Protein AF-A0A1V5PVI4-F1 (afdb_monomer)

Solvent-accessible surface area (backbone atoms only — not comparable to full-atom values): 32005 Å² total; per-residue (Å²): 142,81,80,75,67,71,69,63,61,61,58,56,59,59,56,57,58,56,56,55,52,53,54,54,51,51,53,51,52,52,53,51,53,52,49,52,53,52,53,53,52,54,62,57,63,74,72,71,78,87,80,82,87,86,88,86,82,90,80,90,83,81,92,80,88,81,87,82,87,85,91,82,90,84,87,85,87,86,84,86,85,87,84,89,85,84,91,77,89,78,80,83,74,86,76,74,85,53,71,48,69,42,56,48,58,47,62,77,86,60,81,88,63,95,61,86,76,81,73,84,50,103,79,69,70,65,70,74,48,58,76,54,43,53,28,54,38,57,33,42,35,36,40,38,41,41,59,36,98,81,78,83,73,84,50,46,38,35,41,36,41,64,43,55,57,66,38,79,73,38,70,74,66,94,54,85,53,59,44,78,40,84,86,78,47,29,37,41,39,39,43,77,60,61,73,53,91,57,68,46,77,46,46,33,37,32,28,30,31,50,78,38,52,61,62,39,58,30,36,44,35,41,36,33,24,47,78,90,39,79,76,45,75,51,72,52,70,34,22,27,41,11,55,53,32,42,88,81,31,49,56,48,70,42,49,69,89,71,64,84,37,47,47,62,37,52,33,40,41,42,37,39,44,29,23,76,25,44,5,41,42,65,47,28,30,39,40,32,53,51,33,80,68,47,46,75,40,84,92,41,55,36,68,82,69,60,47,69,42,96,84,57,51,32,41,35,34,68,73,46,60,39,46,54,71,36,74,50,74,38,35,37,30,32,26,35,34,81,83,43,37,72,59,39,74,41,44,43,38,40,37,38,23,34,61,91,76,62,45,77,72,39,72,48,70,52,44,71,49,50,18,44,58,67,24,79,42,31,32,35,42,36,31,14,38,61,57,65,74,30,61,23,67,61,52,30,46,56,53,48,46,72,73,19,81,58,29,49,74,50,70,42,84,53,38,38,75,77,38,30,43,66,57,50,54,78,43,36,74,75,70,45,57,77,66,60,36,48,30,36,40,40,42,56,42,75,57,42,29,62,54,65,68,70,60,51,54,54,30,44,48,52,39,49,52,56,50,48,71,66,74,22,52,52,37,35,40,47,48,63,56,65,42,32,83,82,66,72,37,47,70,33,66,56,38,67,58,53,38,50,40,40,63,71,47,50,25,61,76,70,76,37,51,64,40,84,49,31,74,64,26,66,75,44,47,81,64,24,32,34,96,79,34,62,47,51,23,72,62,25,18,52,52,49,18,52,59,50,45,65,54,53,56,71,47,31,49,92,52,51,40,78,60,132

Secondary structure (DSSP, 8-state):
--SSSTHHHHHHHHHHHHHHHHHHHHHHHHHHHHHHHHHHHHHHHTT-PPPPP---------------------------------------------EEEEEEEEETTS---S-------TT---PPP-SEEETT-EEEEEEEEEE-TT---SSEEEEEEEESSEEEEEESS--TTEEEETTTTEEEE-GGGGSSSS-EEEEEEEEE-TTPPTT-EEEEEEEEEETTEEEEEEEEEEEEE-----TT-EEEEEESSSS-B-TT-EEEEEEEEE--SSS---SEEEEEEPPTTEEEPTT--BSS-EEE-TTSSEEEEEEE---TT-EEEEEEEEEEPTT--SSPEEE---EEEETTT--EEEE----EEEBPPPEEEEEEEEESHHHHH--HHHHHHHHHHHH-TTEEEEEEEEE-TT--HHHHHHHHHHHTGGG--SEEEEE--TTTTTS-HHHHHHHHHHHHHHHHTTT-EEEEEPP-----SSSSSGGGTTHHHHHHHIIIIIHHHHTPEEE--HHHHHH-HHHHB-TTSSSB-HHHHHHHHHHHHHHHHHHB-TTSPBP-

Radius of gyration: 47.61 Å; Cα contacts (8 Å, |Δi|>4): 1045; chains: 1; bounding box: 116×91×128 Å

Structure (mmCIF, N/CA/C/O backbone):
data_AF-A0A1V5PVI4-F1
#
_entry.id   AF-A0A1V5PVI4-F1
#
loop_
_atom_site.group_PDB
_atom_site.id
_atom_site.type_symbol
_atom_site.label_atom_id
_atom_site.label_alt_id
_atom_site.label_comp_id
_atom_site.label_asym_id
_atom_site.label_entity_id
_atom_site.label_seq_id
_atom_site.pdbx_PDB_ins_code
_atom_site.Cartn_x
_atom_site.Cartn_y
_atom_site.Cartn_z
_atom_site.occupancy
_atom_site.B_iso_or_equiv
_atom_site.auth_seq_id
_atom_site.auth_comp_id
_atom_site.auth_asym_id
_atom_site.auth_atom_id
_atom_site.pdbx_PDB_model_num
ATOM 1 N N . MET A 1 1 ? 56.320 36.040 -8.595 1.00 44.62 1 MET A N 1
ATOM 2 C CA . MET A 1 1 ? 55.365 34.954 -8.918 1.00 44.62 1 MET A CA 1
ATOM 3 C C . MET A 1 1 ? 55.714 33.605 -8.253 1.00 44.62 1 MET A C 1
ATOM 5 O O . MET A 1 1 ? 55.333 32.566 -8.761 1.00 44.62 1 MET A O 1
ATOM 9 N N . THR A 1 2 ? 56.337 33.578 -7.064 1.00 37.97 2 THR A N 1
ATOM 10 C CA . THR A 1 2 ? 56.817 32.323 -6.424 1.00 37.97 2 THR A CA 1
ATOM 11 C C . THR A 1 2 ? 56.390 32.145 -4.957 1.00 37.97 2 THR A C 1
ATOM 13 O O . THR A 1 2 ? 56.931 31.302 -4.254 1.00 37.97 2 THR A O 1
ATOM 16 N N . LYS A 1 3 ? 55.377 32.888 -4.480 1.00 34.66 3 LYS A N 1
ATOM 17 C CA . LYS A 1 3 ? 54.795 32.706 -3.129 1.00 34.66 3 LYS A CA 1
ATOM 18 C C . LYS A 1 3 ? 53.433 31.994 -3.093 1.00 34.66 3 LYS A C 1
ATOM 20 O O . LYS A 1 3 ? 53.007 31.598 -2.016 1.00 34.66 3 LYS A O 1
ATOM 25 N N . ASN A 1 4 ? 52.795 31.749 -4.243 1.00 39.41 4 ASN A N 1
ATOM 26 C CA . ASN A 1 4 ? 51.469 31.107 -4.307 1.00 39.41 4 ASN A CA 1
ATOM 27 C C . ASN A 1 4 ? 51.482 29.605 -4.651 1.00 39.41 4 ASN A C 1
ATOM 29 O O . ASN A 1 4 ? 50.425 28.987 -4.631 1.00 39.41 4 ASN A O 1
ATOM 33 N N . MET A 1 5 ? 52.643 28.986 -4.898 1.00 35.72 5 MET A N 1
ATOM 34 C CA . MET A 1 5 ? 52.720 27.548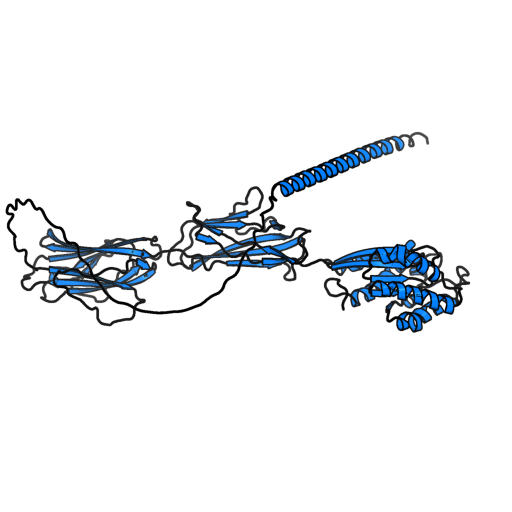 -5.219 1.00 35.72 5 MET A CA 1
ATOM 35 C C . MET A 1 5 ? 52.855 26.630 -3.988 1.00 35.72 5 MET A C 1
ATOM 37 O O . MET A 1 5 ? 52.387 25.496 -4.025 1.00 35.72 5 MET A O 1
ATOM 41 N N . ASN A 1 6 ? 53.378 27.116 -2.855 1.00 36.94 6 ASN A N 1
ATOM 42 C CA . ASN A 1 6 ? 53.597 26.263 -1.673 1.00 36.94 6 ASN A CA 1
ATOM 43 C C . ASN A 1 6 ? 52.347 26.036 -0.803 1.00 36.94 6 ASN A C 1
ATOM 45 O O . ASN A 1 6 ? 52.330 25.110 -0.002 1.00 36.94 6 ASN A O 1
ATOM 49 N N . LYS A 1 7 ? 51.268 26.812 -0.983 1.00 39.25 7 LYS A N 1
ATOM 50 C CA . LYS A 1 7 ? 50.020 26.642 -0.209 1.00 39.25 7 LYS A CA 1
ATOM 51 C C . LYS A 1 7 ? 49.087 25.558 -0.773 1.00 39.25 7 LYS A C 1
ATOM 53 O O . LYS A 1 7 ? 48.202 25.089 -0.067 1.00 39.25 7 LYS A O 1
ATOM 58 N N . SER A 1 8 ? 49.296 25.134 -2.024 1.00 38.00 8 SER A N 1
ATOM 59 C CA . SER A 1 8 ? 48.467 24.114 -2.688 1.00 38.00 8 SER A CA 1
ATOM 60 C C . SER A 1 8 ? 48.917 22.676 -2.399 1.00 38.00 8 SER A C 1
ATOM 62 O O . SER A 1 8 ? 48.121 21.751 -2.544 1.00 38.00 8 SER A O 1
ATOM 64 N N . ILE A 1 9 ? 50.171 22.472 -1.983 1.00 42.00 9 ILE A N 1
ATOM 65 C CA . ILE A 1 9 ? 50.747 21.135 -1.751 1.00 42.00 9 ILE A CA 1
ATOM 66 C C . ILE A 1 9 ? 50.463 20.635 -0.319 1.00 42.00 9 ILE A C 1
ATOM 68 O O . ILE A 1 9 ? 50.319 19.433 -0.106 1.00 42.00 9 ILE A O 1
ATOM 72 N N . ASP A 1 10 ? 50.275 21.533 0.654 1.00 41.94 10 ASP A N 1
ATOM 73 C CA . ASP A 1 10 ? 49.921 21.152 2.034 1.00 41.94 10 ASP A CA 1
ATOM 74 C C . ASP A 1 10 ? 48.440 20.770 2.209 1.00 41.94 10 ASP A C 1
ATOM 76 O O . ASP A 1 10 ? 48.102 19.940 3.058 1.00 41.94 10 ASP A O 1
ATOM 80 N N . ASN A 1 11 ? 47.544 21.299 1.367 1.00 38.59 11 ASN A N 1
ATOM 81 C CA . ASN A 1 11 ? 46.120 20.950 1.412 1.00 38.59 11 ASN A CA 1
ATOM 82 C C . ASN A 1 11 ? 45.807 19.590 0.759 1.00 38.59 11 ASN A C 1
ATOM 84 O O . ASN A 1 11 ? 44.847 18.934 1.164 1.00 38.59 11 ASN A O 1
ATOM 88 N N . SER A 1 12 ? 46.627 19.107 -0.183 1.00 38.81 12 SER A N 1
ATOM 89 C CA . SER A 1 12 ? 46.430 17.782 -0.795 1.00 38.81 12 SER A CA 1
ATOM 90 C C . SER A 1 12 ? 46.886 16.632 0.116 1.00 38.81 12 SER A C 1
ATOM 92 O O . SER A 1 12 ? 46.265 15.568 0.123 1.00 38.81 12 SER A O 1
ATOM 94 N N . LYS A 1 13 ? 47.895 16.853 0.975 1.00 37.62 13 LYS A N 1
ATOM 95 C CA . LYS A 1 13 ? 48.351 15.855 1.961 1.00 37.62 13 LYS A CA 1
ATOM 96 C C . LYS A 1 13 ? 47.379 15.655 3.131 1.00 37.62 13 LYS A C 1
ATOM 98 O O . LYS A 1 13 ? 47.264 14.534 3.620 1.00 37.62 13 LYS A O 1
ATOM 103 N N . LYS A 1 14 ? 46.626 16.686 3.541 1.00 40.84 14 LYS A N 1
ATOM 104 C CA . LYS A 1 14 ? 45.586 16.564 4.588 1.00 40.84 14 LYS A CA 1
ATOM 105 C C . LYS A 1 14 ? 44.313 15.848 4.117 1.00 40.84 14 LYS A C 1
ATOM 107 O O . LYS A 1 14 ? 43.649 15.211 4.928 1.00 40.84 14 LYS A O 1
ATOM 112 N N . HIS A 1 15 ? 43.991 15.886 2.822 1.00 39.59 15 HIS A N 1
ATOM 113 C CA . HIS A 1 15 ? 42.838 15.156 2.277 1.00 39.59 15 HIS A CA 1
ATOM 114 C C . HIS A 1 15 ? 43.104 13.656 2.059 1.00 39.59 15 HIS A C 1
ATOM 116 O O . HIS A 1 15 ? 42.176 12.850 2.145 1.00 39.59 15 HIS A O 1
ATOM 122 N N . ALA A 1 16 ? 44.359 13.259 1.827 1.00 37.88 16 ALA A N 1
ATOM 123 C CA . ALA A 1 16 ? 44.730 11.856 1.629 1.00 37.88 16 ALA A CA 1
ATOM 124 C C . ALA A 1 16 ? 44.708 11.032 2.934 1.00 37.88 16 ALA A C 1
ATOM 126 O O . ALA A 1 16 ? 44.343 9.856 2.919 1.00 37.88 16 ALA A O 1
ATOM 127 N N . THR A 1 17 ? 45.032 11.637 4.081 1.00 40.59 17 THR A N 1
ATOM 128 C CA . THR A 1 17 ? 45.048 10.939 5.379 1.00 40.59 17 THR A CA 1
ATOM 129 C C . THR A 1 17 ? 43.642 10.681 5.936 1.00 40.59 17 THR A C 1
ATOM 131 O O . THR A 1 17 ? 43.415 9.617 6.514 1.00 40.59 17 THR A O 1
ATOM 134 N N . GLY A 1 18 ? 42.677 11.574 5.674 1.00 40.34 18 GLY A N 1
ATOM 135 C CA . GLY A 1 18 ? 41.269 11.414 6.077 1.00 40.34 18 GLY A CA 1
ATOM 136 C C . GLY A 1 18 ? 40.493 10.339 5.300 1.00 40.34 18 GLY A C 1
ATOM 137 O O . GLY A 1 18 ? 39.622 9.680 5.860 1.00 40.34 18 GLY A O 1
ATOM 138 N N . LYS A 1 19 ? 40.843 10.073 4.030 1.00 45.12 19 LYS A N 1
ATOM 139 C CA . LYS A 1 19 ? 40.234 8.963 3.266 1.00 45.12 19 LYS A CA 1
ATOM 140 C C . LYS A 1 19 ? 40.659 7.585 3.790 1.00 45.12 19 LYS A C 1
ATOM 142 O O . LYS A 1 19 ? 39.854 6.659 3.761 1.00 45.12 19 LYS A O 1
ATOM 147 N N . SER A 1 20 ? 41.878 7.442 4.322 1.00 43.34 20 SER A N 1
ATOM 148 C CA . SER A 1 20 ? 42.346 6.146 4.843 1.00 43.34 20 SER A CA 1
ATOM 149 C C . SER A 1 20 ? 41.737 5.775 6.204 1.00 43.34 20 SER A C 1
ATOM 151 O O . SER A 1 20 ? 41.558 4.588 6.477 1.00 43.34 20 SER A O 1
ATOM 153 N N . SER A 1 21 ? 41.367 6.755 7.047 1.00 47.28 21 SER A N 1
ATOM 154 C CA . SER A 1 21 ? 40.698 6.461 8.325 1.00 47.28 21 SER A CA 1
ATOM 155 C C . SER A 1 21 ? 39.253 6.012 8.118 1.00 47.28 21 SER A C 1
ATOM 157 O O . SER A 1 21 ? 38.816 5.076 8.781 1.00 47.28 21 SER A O 1
ATOM 159 N N . ASN A 1 22 ? 38.542 6.595 7.147 1.00 50.41 22 ASN A N 1
ATOM 160 C CA . ASN A 1 22 ? 37.163 6.210 6.837 1.00 50.41 22 ASN A CA 1
ATOM 161 C C . ASN A 1 22 ? 37.071 4.795 6.244 1.00 50.41 22 ASN A C 1
ATOM 163 O O . ASN A 1 22 ? 36.166 4.050 6.602 1.00 50.41 22 ASN A O 1
ATOM 167 N N . ILE A 1 23 ? 38.045 4.377 5.426 1.00 55.75 23 ILE A N 1
ATOM 168 C CA . ILE A 1 23 ? 38.106 3.005 4.888 1.00 55.75 23 ILE A CA 1
ATOM 169 C C . ILE A 1 23 ? 38.397 1.982 5.998 1.00 55.75 23 ILE A C 1
ATOM 171 O O . ILE A 1 23 ? 37.784 0.917 6.033 1.00 55.75 23 ILE A O 1
ATOM 175 N N . LYS A 1 24 ? 39.277 2.310 6.955 1.00 52.03 24 LYS A N 1
ATOM 176 C CA . LYS A 1 24 ? 39.548 1.442 8.116 1.00 52.03 24 LYS A CA 1
ATOM 177 C C . LYS A 1 24 ? 38.339 1.321 9.049 1.00 52.03 24 LYS A C 1
ATOM 179 O O . LYS A 1 24 ? 38.101 0.244 9.587 1.00 52.03 24 LYS A O 1
ATOM 184 N N . MET A 1 25 ? 37.562 2.392 9.206 1.00 54.28 25 MET A N 1
ATOM 185 C CA . MET A 1 25 ? 36.341 2.383 10.016 1.00 54.28 25 MET A CA 1
ATOM 186 C C . MET A 1 25 ? 35.222 1.564 9.351 1.00 54.28 25 MET A C 1
ATOM 188 O O . MET A 1 25 ? 34.542 0.799 10.031 1.00 54.28 25 MET A O 1
ATOM 192 N N . LEU A 1 26 ? 35.095 1.643 8.020 1.00 51.41 26 LEU A N 1
ATOM 193 C CA . LEU A 1 26 ? 34.148 0.829 7.250 1.00 51.41 26 LEU A CA 1
ATOM 194 C C . LEU A 1 26 ? 34.495 -0.669 7.310 1.00 51.41 26 LEU A C 1
ATOM 196 O O . LEU A 1 26 ? 33.616 -1.499 7.518 1.00 51.41 26 LEU A O 1
ATOM 200 N N . ALA A 1 27 ? 35.782 -1.020 7.203 1.00 57.22 27 ALA A N 1
ATOM 201 C CA . ALA A 1 27 ? 36.245 -2.405 7.309 1.00 57.22 27 ALA A CA 1
ATOM 202 C C . ALA A 1 27 ? 36.036 -2.997 8.718 1.00 57.22 27 ALA A C 1
ATOM 204 O O . ALA A 1 27 ? 35.683 -4.171 8.852 1.00 57.22 27 ALA A O 1
ATOM 205 N N . ALA A 1 28 ? 36.200 -2.186 9.769 1.00 55.31 28 ALA A N 1
ATOM 206 C CA . ALA A 1 28 ? 35.914 -2.593 11.144 1.00 55.31 28 ALA A CA 1
ATOM 207 C C . ALA A 1 28 ? 34.407 -2.819 11.371 1.00 55.31 28 ALA A C 1
ATOM 209 O O . ALA A 1 28 ? 34.028 -3.809 11.995 1.00 55.31 28 ALA A O 1
ATOM 210 N N . ALA A 1 29 ? 33.549 -1.960 10.808 1.00 55.16 29 ALA A N 1
ATOM 211 C CA . ALA A 1 29 ? 32.096 -2.125 10.872 1.00 55.16 29 ALA A CA 1
ATOM 212 C C . ALA A 1 29 ? 31.619 -3.382 10.120 1.00 55.16 29 ALA A C 1
ATOM 214 O O . ALA A 1 29 ? 30.803 -4.137 10.649 1.00 55.16 29 ALA A O 1
ATOM 215 N N . LEU A 1 30 ? 32.183 -3.664 8.937 1.00 56.91 30 LEU A N 1
ATOM 216 C CA . LEU A 1 30 ? 31.884 -4.886 8.179 1.00 56.91 30 LEU A CA 1
ATOM 217 C C . LEU A 1 30 ? 32.327 -6.153 8.927 1.00 56.91 30 LEU A C 1
ATOM 219 O O . LEU A 1 30 ? 31.611 -7.151 8.945 1.00 56.91 30 LEU A O 1
ATOM 223 N N . SER A 1 31 ? 33.488 -6.098 9.586 1.00 58.47 31 SER A N 1
ATOM 224 C CA . SER A 1 31 ? 34.007 -7.215 10.386 1.00 58.47 31 SER A CA 1
ATOM 225 C C . SER A 1 31 ? 33.132 -7.492 11.613 1.00 58.47 31 SER A C 1
ATOM 227 O O . SER A 1 31 ? 32.921 -8.649 11.967 1.00 58.47 31 SER A O 1
ATOM 229 N N . LEU A 1 32 ? 32.569 -6.448 12.233 1.00 50.59 32 LEU A N 1
ATOM 230 C CA . LEU A 1 32 ? 31.650 -6.581 13.366 1.00 50.59 32 LEU A CA 1
ATOM 231 C C . LEU A 1 32 ? 30.292 -7.172 12.941 1.00 50.59 32 LEU A C 1
ATOM 233 O O . LEU A 1 32 ? 29.758 -8.033 13.637 1.00 50.59 32 LEU A O 1
ATOM 237 N N . LEU A 1 33 ? 29.770 -6.779 11.774 1.00 52.41 33 LEU A N 1
ATOM 238 C CA . LEU A 1 33 ? 28.543 -7.337 11.183 1.00 52.41 33 LEU A CA 1
ATOM 239 C C . LEU A 1 33 ? 28.687 -8.822 10.808 1.00 52.41 33 LEU A C 1
ATOM 241 O O . LEU A 1 33 ? 27.780 -9.620 11.064 1.00 52.41 33 LEU A O 1
ATOM 245 N N . LEU A 1 34 ? 29.845 -9.216 10.272 1.00 56.28 34 LEU A N 1
ATOM 246 C CA . LEU A 1 34 ? 30.170 -10.621 10.005 1.00 56.28 34 LEU A CA 1
ATOM 247 C C . LEU A 1 34 ? 30.277 -11.442 11.298 1.00 56.28 34 LEU A C 1
ATOM 249 O O . LEU A 1 34 ? 29.793 -12.572 11.340 1.00 56.28 34 LEU A O 1
ATOM 253 N N . LEU A 1 35 ? 30.839 -10.867 12.367 1.00 49.91 35 LEU A N 1
ATOM 254 C CA . LEU A 1 35 ? 30.948 -11.536 13.665 1.00 49.91 35 LEU A CA 1
ATOM 255 C C . LEU A 1 35 ? 29.571 -11.771 14.310 1.00 49.91 35 LEU A C 1
ATOM 257 O O . LEU A 1 35 ? 29.310 -12.859 14.819 1.00 49.91 35 LEU A O 1
ATOM 261 N N . ILE A 1 36 ? 28.673 -10.781 14.245 1.00 54.25 36 ILE A N 1
ATOM 262 C CA . ILE A 1 36 ? 27.298 -10.894 14.763 1.00 54.25 36 ILE A CA 1
ATOM 263 C C . ILE A 1 36 ? 26.527 -11.979 13.999 1.00 54.25 36 ILE A C 1
ATOM 265 O O . ILE A 1 36 ? 25.888 -12.828 14.616 1.00 54.25 36 ILE A O 1
ATOM 269 N N . SER A 1 37 ? 26.669 -12.019 12.671 1.00 49.59 37 SER A N 1
ATOM 270 C CA . SER A 1 37 ? 26.026 -13.032 11.822 1.00 49.59 37 SER A CA 1
ATOM 271 C C . SER A 1 37 ? 26.516 -14.453 12.140 1.00 49.59 37 SER A C 1
ATOM 273 O O . SER A 1 37 ? 25.723 -15.395 12.174 1.00 49.59 37 SER A O 1
ATOM 275 N N . PHE A 1 38 ? 27.807 -14.610 12.451 1.00 50.34 38 PHE A N 1
ATOM 276 C CA . PHE A 1 38 ? 28.389 -15.896 12.844 1.00 50.34 38 PHE A CA 1
ATOM 277 C C . PHE A 1 38 ? 27.885 -16.379 14.213 1.00 50.34 38 PHE A C 1
ATOM 279 O O . PHE A 1 38 ? 27.597 -17.564 14.383 1.00 50.34 38 PHE A O 1
ATOM 286 N N . VAL A 1 39 ? 27.724 -15.468 15.180 1.00 51.88 39 VAL A N 1
ATOM 287 C CA . VAL A 1 39 ? 27.192 -15.790 16.518 1.00 51.88 39 VAL A CA 1
ATOM 288 C C . VAL A 1 39 ? 25.710 -16.177 16.446 1.00 51.88 39 VAL A C 1
ATOM 290 O O . VAL A 1 39 ? 25.299 -17.140 17.097 1.00 51.88 39 VAL A O 1
ATOM 293 N N . SER A 1 40 ? 24.918 -15.506 15.604 1.00 46.06 40 SER A N 1
ATOM 294 C CA . SER A 1 40 ? 23.511 -15.859 15.367 1.00 46.06 40 SER A CA 1
ATOM 295 C C . SER A 1 40 ? 23.351 -17.219 14.678 1.00 46.06 40 SER A C 1
ATOM 297 O O . SER A 1 40 ? 22.472 -17.993 15.057 1.00 46.06 40 SER A O 1
ATOM 299 N N . TYR A 1 41 ? 24.227 -17.552 13.725 1.00 46.50 41 TYR A N 1
ATOM 300 C CA . TYR A 1 41 ? 24.219 -18.856 13.054 1.00 46.50 41 TYR A CA 1
ATOM 301 C C . TYR A 1 41 ? 24.577 -20.003 14.016 1.00 46.50 41 TYR A C 1
ATOM 303 O O . TYR A 1 41 ? 23.925 -21.048 14.019 1.00 46.50 41 TYR A O 1
ATOM 311 N N . PHE A 1 42 ? 25.551 -19.785 14.908 1.00 40.75 42 PHE A N 1
ATOM 312 C CA . PHE A 1 42 ? 25.950 -20.786 15.901 1.00 40.75 42 PHE A CA 1
ATOM 313 C C . PHE A 1 42 ? 24.863 -21.019 16.965 1.00 40.75 42 PHE A C 1
ATOM 315 O O . PHE A 1 42 ? 24.585 -22.165 17.327 1.00 40.75 42 PHE A O 1
ATOM 322 N N . ALA A 1 43 ? 24.181 -19.956 17.407 1.00 40.62 43 ALA A N 1
ATOM 323 C CA . ALA A 1 43 ? 23.051 -20.059 18.333 1.00 40.62 43 ALA A CA 1
ATOM 324 C C . ALA A 1 43 ? 21.867 -20.844 17.735 1.00 40.62 43 ALA A C 1
ATOM 326 O O . ALA A 1 43 ? 21.199 -21.588 18.454 1.00 40.62 43 ALA A O 1
ATOM 327 N N . PHE A 1 44 ? 21.649 -20.743 16.419 1.00 37.91 44 PHE A N 1
ATOM 328 C CA . PHE A 1 44 ? 20.585 -21.468 15.719 1.00 37.91 44 PHE A CA 1
ATOM 329 C C . PHE A 1 44 ? 20.917 -22.958 15.519 1.00 37.91 44 PHE A C 1
ATOM 331 O O . PHE A 1 44 ? 20.046 -23.816 15.658 1.00 37.91 44 PHE A O 1
ATOM 338 N N . SER A 1 45 ? 22.191 -23.297 15.288 1.00 40.03 45 SER A N 1
ATOM 339 C CA . SER A 1 45 ? 22.626 -24.695 15.129 1.00 40.03 45 SER A CA 1
ATOM 340 C C . SER A 1 45 ? 22.579 -25.531 16.418 1.00 40.03 45 SER A C 1
ATOM 342 O O . SER A 1 45 ? 22.469 -26.753 16.351 1.00 40.03 45 SER A O 1
ATOM 344 N N . CYS A 1 46 ? 22.580 -24.898 17.596 1.00 36.38 46 CYS A N 1
ATOM 345 C CA . CYS A 1 46 ? 22.522 -25.597 18.885 1.00 36.38 46 CYS A CA 1
ATOM 346 C C . CYS A 1 46 ? 21.100 -26.006 19.327 1.00 36.38 46 CYS A C 1
ATOM 348 O O . CYS A 1 46 ? 20.965 -26.709 20.328 1.00 36.38 46 CYS A O 1
ATOM 350 N N . PHE A 1 47 ? 20.045 -25.611 18.601 1.00 38.22 47 PHE A N 1
ATOM 351 C CA . PHE A 1 47 ? 18.646 -25.892 18.971 1.00 38.22 47 PHE A CA 1
ATOM 352 C C . PHE A 1 47 ? 17.973 -27.036 18.197 1.00 38.22 47 PHE A C 1
ATOM 354 O O . PHE A 1 47 ? 16.825 -27.378 18.482 1.00 38.22 47 PHE A O 1
ATOM 361 N N . LEU A 1 48 ? 18.675 -27.689 17.269 1.00 34.09 48 LEU A N 1
ATOM 362 C CA . LEU A 1 48 ? 18.134 -28.823 16.519 1.00 34.09 48 LEU A CA 1
ATOM 363 C C . LEU A 1 48 ? 18.716 -30.146 17.038 1.00 34.09 48 LEU A C 1
ATOM 365 O O . LEU A 1 48 ? 19.746 -30.622 16.570 1.00 34.09 48 LEU A O 1
ATOM 369 N N . LYS A 1 49 ? 18.025 -30.768 18.003 1.00 35.03 49 LYS A N 1
ATOM 370 C CA . LYS A 1 49 ? 18.162 -32.211 18.270 1.00 35.03 49 LYS A CA 1
ATOM 371 C C . LYS A 1 49 ? 17.243 -33.000 17.324 1.00 35.03 49 LYS A C 1
ATOM 373 O O . LYS A 1 49 ? 16.089 -32.604 17.151 1.00 35.03 49 LYS A O 1
ATOM 378 N N . PRO A 1 50 ? 17.695 -34.130 16.754 1.00 33.41 50 PRO A N 1
ATOM 379 C CA . PRO A 1 50 ? 16.867 -34.957 15.886 1.00 33.41 50 PRO A CA 1
ATOM 380 C C . PRO A 1 50 ? 15.888 -35.796 16.719 1.00 33.41 50 PRO A C 1
ATOM 382 O O . PRO A 1 50 ? 16.268 -36.408 17.716 1.00 33.41 50 PRO A O 1
ATOM 385 N N . ARG A 1 51 ? 14.616 -35.821 16.305 1.00 29.92 51 ARG A N 1
ATOM 386 C CA . ARG A 1 51 ? 13.578 -36.696 16.865 1.00 29.92 51 ARG A CA 1
ATOM 387 C C . ARG A 1 51 ? 13.512 -37.963 16.011 1.00 29.92 51 ARG A C 1
ATOM 389 O O . ARG A 1 51 ? 13.279 -37.884 14.806 1.00 29.92 51 ARG A O 1
ATOM 396 N N . GLU A 1 52 ? 13.766 -39.104 16.640 1.00 30.84 52 GLU A N 1
ATOM 397 C CA . GLU A 1 52 ? 13.724 -40.431 16.027 1.00 30.84 52 GLU A CA 1
ATOM 398 C C . GLU A 1 52 ? 12.329 -40.767 15.479 1.00 30.84 52 GLU A C 1
ATOM 400 O O . GLU A 1 52 ? 11.301 -40.484 16.098 1.00 30.84 52 GLU A O 1
ATOM 405 N N . LYS A 1 53 ? 12.318 -41.400 14.301 1.00 34.12 53 LYS A N 1
ATOM 406 C CA . LYS A 1 53 ? 11.164 -42.090 13.723 1.00 34.12 53 LYS A CA 1
ATOM 407 C C . LYS A 1 53 ? 11.043 -43.463 14.379 1.00 34.12 53 LYS A C 1
ATOM 409 O O . LYS A 1 53 ? 12.007 -44.216 14.347 1.00 34.12 53 LYS A O 1
ATOM 414 N N . ASN A 1 54 ? 9.844 -43.823 14.831 1.00 29.00 54 ASN A N 1
ATOM 415 C CA . ASN A 1 54 ? 9.440 -45.223 14.916 1.00 29.00 54 ASN A CA 1
ATOM 416 C C . ASN A 1 54 ? 8.100 -45.426 14.204 1.00 29.00 54 ASN A C 1
ATOM 418 O O . ASN A 1 54 ? 7.167 -44.638 14.343 1.00 29.00 54 ASN A O 1
ATOM 422 N N . ILE A 1 55 ? 8.095 -46.470 13.379 1.00 30.83 55 ILE A N 1
ATOM 423 C CA . ILE A 1 55 ? 7.037 -46.953 12.494 1.00 30.83 55 ILE A CA 1
ATOM 424 C C . ILE A 1 55 ? 6.389 -48.179 13.150 1.00 30.83 55 ILE A C 1
ATOM 426 O O . ILE A 1 55 ? 7.104 -48.971 13.757 1.00 30.83 55 ILE A O 1
ATOM 430 N N . HIS A 1 56 ? 5.075 -48.321 12.927 1.00 29.95 56 HIS A N 1
ATOM 431 C CA . HIS A 1 56 ? 4.174 -49.494 13.015 1.00 29.95 56 HIS A CA 1
ATOM 432 C C . HIS A 1 56 ? 2.954 -49.169 13.884 1.00 29.95 56 HIS A C 1
ATOM 434 O O . HIS A 1 56 ? 3.091 -48.537 14.920 1.00 29.95 56 HIS A O 1
ATOM 440 N N . SER A 1 57 ? 1.726 -49.562 13.567 1.00 28.41 57 SER A N 1
ATOM 441 C CA . SER A 1 57 ? 1.107 -50.172 12.387 1.00 28.41 57 SER A CA 1
ATOM 442 C C . SER A 1 57 ? -0.404 -49.967 12.550 1.00 28.41 57 SER A C 1
ATOM 444 O O . SER A 1 57 ? -0.909 -49.899 13.667 1.00 28.41 57 SER A O 1
ATOM 446 N N . SER A 1 58 ? -1.109 -49.845 11.434 1.00 31.06 58 SER A N 1
ATOM 447 C CA . SER A 1 58 ? -2.566 -49.744 11.337 1.00 31.06 58 SER A CA 1
ATOM 448 C C . SER A 1 58 ? -3.278 -51.056 11.674 1.00 31.06 58 SER A C 1
ATOM 450 O O . SER A 1 58 ? -2.836 -52.080 11.174 1.00 31.06 58 SER A O 1
ATOM 452 N N . ASP A 1 59 ? -4.419 -50.974 12.366 1.00 28.66 59 ASP A N 1
ATOM 453 C CA . ASP A 1 59 ? -5.621 -51.821 12.203 1.00 28.66 59 ASP A CA 1
ATOM 454 C C . ASP A 1 59 ? -6.813 -51.042 12.816 1.00 28.66 59 ASP A C 1
ATOM 456 O O . ASP A 1 59 ? -6.730 -50.572 13.946 1.00 28.66 59 ASP A O 1
ATOM 460 N N . LYS A 1 60 ? -7.760 -50.521 12.018 1.00 31.05 60 LYS A N 1
ATOM 461 C CA . LYS A 1 60 ? -9.065 -51.112 11.634 1.00 31.05 60 LYS A CA 1
ATOM 462 C C . LYS A 1 60 ? -9.928 -51.615 12.811 1.00 31.05 60 LYS A C 1
ATOM 464 O O . LYS A 1 60 ? -9.665 -52.694 13.317 1.00 31.05 60 LYS A O 1
ATOM 469 N N . ALA A 1 61 ? -11.019 -50.897 13.125 1.00 27.59 61 ALA A N 1
ATOM 470 C CA . ALA A 1 61 ? -12.423 -51.318 12.907 1.00 27.59 61 ALA A CA 1
ATOM 471 C C . ALA A 1 61 ? -13.437 -50.590 13.832 1.00 27.59 61 ALA A C 1
ATOM 473 O O . ALA A 1 61 ? -13.192 -50.448 15.022 1.00 27.59 61 ALA A O 1
ATOM 474 N N . GLU A 1 62 ? -14.558 -50.172 13.217 1.00 27.56 62 GLU A N 1
ATOM 475 C CA . GLU A 1 62 ? -15.967 -50.194 13.696 1.00 27.56 62 GLU A CA 1
ATOM 476 C C . GLU A 1 62 ? -16.321 -49.505 15.035 1.00 27.56 62 GLU A C 1
ATOM 478 O O . GLU A 1 62 ? -15.888 -49.895 16.108 1.00 27.56 62 GLU A O 1
ATOM 483 N N . VAL A 1 63 ? -17.063 -48.388 15.068 1.00 31.72 63 VAL A N 1
ATOM 484 C CA . VAL A 1 63 ? -18.524 -48.244 14.842 1.00 31.72 63 VAL A CA 1
ATOM 485 C C . VAL A 1 63 ? -19.344 -49.381 15.455 1.00 31.72 63 VAL A C 1
ATOM 487 O O . VAL A 1 63 ? -19.470 -50.427 14.837 1.00 31.72 63 VAL A O 1
ATOM 490 N N . LEU A 1 64 ? -19.996 -49.121 16.595 1.00 27.23 64 LEU A N 1
ATOM 491 C CA . LEU A 1 64 ? -21.438 -49.347 16.772 1.00 27.23 64 LEU A CA 1
ATOM 492 C C . LEU A 1 64 ? -21.950 -48.765 18.099 1.00 27.23 64 LEU A C 1
ATOM 494 O O . LEU A 1 64 ? -21.421 -48.991 19.182 1.00 27.23 64 LEU A O 1
ATOM 498 N N . SER A 1 65 ? -23.025 -48.002 17.943 1.00 31.41 65 SER A N 1
ATOM 499 C CA . SER A 1 65 ? -24.024 -47.597 18.926 1.00 31.41 65 SER A CA 1
ATOM 500 C C . SER A 1 65 ? -24.704 -48.787 19.609 1.00 31.41 65 SER A C 1
ATOM 502 O O . SER A 1 65 ? -24.975 -49.786 18.945 1.00 31.41 65 SER A O 1
ATOM 504 N N . GLY A 1 66 ? -25.143 -48.623 20.859 1.00 26.84 66 GLY A N 1
ATOM 505 C CA . GLY A 1 66 ? -26.097 -49.553 21.465 1.00 26.84 66 GLY A CA 1
ATOM 506 C C . GLY A 1 66 ? -26.460 -49.219 22.908 1.00 26.84 66 GLY A C 1
ATOM 507 O O . GLY A 1 66 ? -25.659 -49.419 23.810 1.00 26.84 66 GLY A O 1
ATOM 508 N N . ASN A 1 67 ? -27.683 -48.722 23.092 1.00 29.95 67 ASN A N 1
ATOM 509 C CA . ASN A 1 67 ? -28.411 -48.626 24.359 1.00 29.95 67 ASN A CA 1
ATOM 510 C C . ASN A 1 67 ? -28.417 -49.951 25.140 1.00 29.95 67 ASN A C 1
ATOM 512 O O . ASN A 1 67 ? -28.562 -51.000 24.520 1.00 29.95 67 ASN A O 1
ATOM 516 N N . ALA A 1 68 ? -28.462 -49.884 26.473 1.00 27.36 68 ALA A N 1
ATOM 517 C CA . ALA A 1 68 ? -29.564 -50.435 27.275 1.00 27.36 68 ALA A CA 1
ATOM 518 C C . ALA A 1 68 ? -29.317 -50.218 28.774 1.00 27.36 68 ALA A C 1
ATOM 520 O O . ALA A 1 68 ? -28.195 -50.297 29.266 1.00 27.36 68 ALA A O 1
ATOM 521 N N . ALA A 1 69 ? -30.414 -49.919 29.457 1.00 30.17 69 ALA A N 1
ATOM 522 C CA . ALA A 1 69 ? -30.548 -49.791 30.892 1.00 30.17 69 ALA A CA 1
ATOM 523 C C . ALA A 1 69 ? -30.737 -51.159 31.580 1.00 30.17 69 ALA A C 1
ATOM 525 O O . ALA A 1 69 ? -30.944 -52.170 30.915 1.00 30.17 69 ALA A O 1
ATOM 526 N N . GLU A 1 70 ? -30.785 -51.077 32.913 1.00 28.98 70 GLU A N 1
ATOM 527 C CA . GLU A 1 70 ? -31.428 -51.971 33.891 1.00 28.98 70 GLU A CA 1
ATOM 528 C C . GLU A 1 70 ? -30.580 -52.968 34.708 1.00 28.98 70 GLU A C 1
ATOM 530 O O . GLU A 1 70 ? -30.127 -54.002 34.235 1.00 28.98 70 GLU A O 1
ATOM 535 N N . ASN A 1 71 ? -30.564 -52.635 36.009 1.00 28.53 71 ASN A N 1
ATOM 536 C CA . ASN A 1 71 ? -30.904 -53.454 37.181 1.00 28.53 71 ASN A CA 1
ATOM 537 C C . ASN A 1 71 ? -29.917 -54.499 37.728 1.00 28.53 71 ASN A C 1
ATOM 539 O O . ASN A 1 71 ? -29.660 -55.523 37.108 1.00 28.53 71 ASN A O 1
ATOM 543 N N . ALA A 1 72 ? -29.508 -54.246 38.983 1.00 28.11 72 ALA A N 1
ATOM 544 C CA . ALA A 1 72 ? -29.516 -55.132 40.170 1.00 28.11 72 ALA A CA 1
ATOM 545 C C . ALA A 1 72 ? -28.401 -54.647 41.128 1.00 28.11 72 ALA A C 1
ATOM 547 O O . ALA A 1 72 ? -27.231 -54.655 40.764 1.00 28.11 72 ALA A O 1
ATOM 548 N N . SER A 1 73 ? -28.699 -53.936 42.221 1.00 28.55 73 SER A N 1
ATOM 549 C CA . SER A 1 73 ? -29.073 -54.455 43.551 1.00 28.55 73 SER A CA 1
ATOM 550 C C . SER A 1 73 ? -28.067 -55.446 44.147 1.00 28.55 73 SER A C 1
ATOM 552 O O . SER A 1 73 ? -28.079 -56.611 43.771 1.00 28.55 73 SER A O 1
ATOM 554 N N . GLU A 1 74 ? -27.299 -55.002 45.146 1.00 29.59 74 GLU A N 1
ATOM 555 C CA . GLU A 1 74 ? -27.054 -55.791 46.359 1.00 29.59 74 GLU A CA 1
ATOM 556 C C . GLU A 1 74 ? -26.637 -54.880 47.526 1.00 29.59 74 GLU A C 1
ATOM 558 O O . GLU A 1 74 ? -25.789 -53.995 47.399 1.00 29.59 74 GLU A O 1
ATOM 563 N N . GLU A 1 75 ? -27.343 -55.074 48.638 1.00 29.05 75 GLU A N 1
ATOM 564 C CA . GLU A 1 75 ? -27.175 -54.466 49.953 1.00 29.05 75 GLU A CA 1
ATOM 565 C C . GLU A 1 75 ? -25.861 -54.884 50.617 1.00 29.05 75 GLU A C 1
ATOM 567 O O . GLU A 1 75 ? -25.407 -56.007 50.435 1.00 29.05 75 GLU A O 1
ATOM 572 N N . LEU A 1 76 ? -25.349 -54.037 51.513 1.00 26.73 76 LEU A N 1
ATOM 573 C CA . LEU A 1 76 ? -24.891 -54.487 52.829 1.00 26.73 76 LEU A CA 1
ATOM 574 C C . LEU A 1 76 ? -25.093 -53.351 53.840 1.00 26.73 76 LEU A C 1
ATOM 576 O O . LEU A 1 76 ? -24.466 -52.294 53.794 1.00 26.73 76 LEU A O 1
ATOM 580 N N . THR A 1 77 ? -26.053 -53.603 54.718 1.00 26.44 77 THR A N 1
ATOM 581 C CA . THR A 1 77 ? -26.396 -52.900 55.950 1.00 26.44 77 THR A CA 1
ATOM 582 C C . THR A 1 77 ? -25.343 -53.119 57.031 1.00 26.44 77 THR A C 1
ATOM 584 O O . THR A 1 77 ? -24.944 -54.259 57.238 1.00 26.44 77 THR A O 1
ATOM 587 N N . GLU A 1 78 ? -25.021 -52.083 57.807 1.00 26.16 78 GLU A N 1
ATOM 588 C CA . GLU A 1 78 ? -24.743 -52.214 59.244 1.00 26.16 78 GLU A CA 1
ATOM 589 C C . GLU A 1 78 ? -24.969 -50.861 59.954 1.00 26.16 78 GLU A C 1
ATOM 591 O O . GLU A 1 78 ? -24.382 -49.834 59.618 1.00 26.16 78 GLU A O 1
ATOM 596 N N . SER A 1 79 ? -25.876 -50.875 60.930 1.00 26.34 79 SER A N 1
ATOM 597 C CA . SER A 1 79 ? -26.066 -49.916 62.030 1.00 26.34 79 SER A CA 1
ATOM 598 C C . SER A 1 79 ? -26.374 -50.764 63.285 1.00 26.34 79 SER A C 1
ATOM 600 O O . SER A 1 79 ? -26.552 -51.978 63.128 1.00 26.34 79 SER A O 1
ATOM 602 N N . PRO A 1 80 ? -26.574 -50.222 64.504 1.00 44.69 80 PRO A N 1
ATOM 603 C CA . PRO A 1 80 ? -26.188 -48.936 65.098 1.00 44.69 80 PRO A CA 1
ATOM 604 C C . PRO A 1 80 ? -25.577 -49.131 66.517 1.00 44.69 80 PRO A C 1
ATOM 606 O O . PRO A 1 80 ? -25.551 -50.236 67.052 1.00 44.69 80 PRO A O 1
ATOM 609 N N . ALA A 1 81 ? -25.147 -48.051 67.179 1.00 27.17 81 ALA A N 1
ATOM 610 C CA . ALA A 1 81 ? -25.141 -47.990 68.647 1.00 27.17 81 ALA A CA 1
ATOM 611 C C . ALA A 1 81 ? -25.301 -46.541 69.136 1.00 27.17 81 ALA A C 1
ATOM 613 O O . ALA A 1 81 ? -24.438 -45.690 68.921 1.00 27.17 81 ALA A O 1
ATOM 614 N N . GLU A 1 82 ? -26.449 -46.308 69.764 1.00 28.05 82 GLU A N 1
ATOM 615 C CA . GLU A 1 82 ? -26.885 -45.131 70.516 1.00 28.05 82 GLU A CA 1
ATOM 616 C C . GLU A 1 82 ? -26.164 -45.020 71.867 1.00 28.05 82 GLU A C 1
ATOM 618 O O . GLU A 1 82 ? -25.815 -46.049 72.440 1.00 28.05 82 GLU A O 1
ATOM 623 N N . VAL A 1 83 ? -26.070 -43.798 72.417 1.00 26.11 83 VAL A N 1
ATOM 624 C CA . VAL A 1 83 ? -26.467 -43.506 73.812 1.00 26.11 83 VAL A CA 1
ATOM 625 C C . VAL A 1 83 ? -27.060 -42.082 73.882 1.00 26.11 83 VAL A C 1
ATOM 627 O O . VAL A 1 83 ? -26.381 -41.094 73.602 1.00 26.11 83 VAL A O 1
ATOM 630 N N . GLU A 1 84 ? -28.353 -42.062 74.219 1.00 26.58 84 GLU A N 1
ATOM 631 C CA . GLU A 1 84 ? -29.232 -41.073 74.883 1.00 26.58 84 GLU A CA 1
ATOM 632 C C . GLU A 1 84 ? -28.568 -40.112 75.902 1.00 26.58 84 GLU A C 1
ATOM 634 O O . GLU A 1 84 ? -27.473 -40.357 76.387 1.00 26.58 84 GLU A O 1
ATOM 639 N N . GLU A 1 85 ? -29.163 -39.060 76.468 1.00 26.67 85 GLU A N 1
ATOM 640 C CA . GLU A 1 85 ? -30.325 -38.181 76.275 1.00 26.67 85 GLU A CA 1
ATOM 64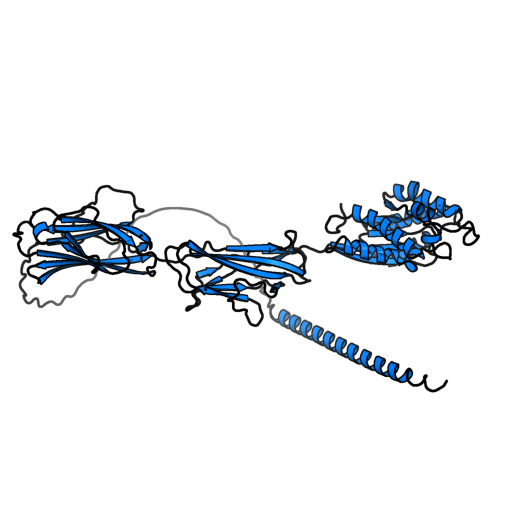1 C C . GLU A 1 85 ? -30.287 -37.262 77.526 1.00 26.67 85 GLU A C 1
ATOM 643 O O . GLU A 1 85 ? -29.939 -37.707 78.620 1.00 26.67 85 GLU A O 1
ATOM 648 N N . SER A 1 86 ? -30.627 -35.976 77.414 1.00 24.30 86 SER A N 1
ATOM 649 C CA . SER A 1 86 ? -31.296 -35.274 78.523 1.00 24.30 86 SER A CA 1
ATOM 650 C C . SER A 1 86 ? -32.108 -34.110 77.963 1.00 24.30 86 SER A C 1
ATOM 652 O O . SER A 1 86 ? -31.639 -32.986 77.787 1.00 24.30 86 SER A O 1
ATOM 654 N N . ALA A 1 87 ? -33.356 -34.424 77.630 1.00 26.11 87 ALA A N 1
ATOM 655 C CA . ALA A 1 87 ? -34.397 -33.449 77.383 1.00 26.11 87 ALA A CA 1
ATOM 656 C C . ALA A 1 87 ? -34.907 -32.930 78.738 1.00 26.11 87 ALA A C 1
ATOM 658 O O . ALA A 1 87 ? -35.512 -33.661 79.519 1.00 26.11 87 ALA A O 1
ATOM 659 N N . GLY A 1 88 ? -34.632 -31.657 79.018 1.00 23.61 88 GLY A N 1
ATOM 660 C CA . GLY A 1 88 ? -35.147 -30.914 80.164 1.00 23.61 88 GLY A CA 1
ATOM 661 C C . GLY A 1 88 ? -35.901 -29.673 79.697 1.00 23.61 88 GLY A C 1
ATOM 662 O O . GLY A 1 88 ? -35.304 -28.622 79.498 1.00 23.61 88 GLY A O 1
ATOM 663 N N . ASP A 1 89 ? -37.200 -29.857 79.477 1.00 25.44 89 ASP A N 1
ATOM 664 C CA . ASP A 1 89 ? -38.304 -28.911 79.679 1.00 25.44 89 ASP A CA 1
ATOM 665 C C . ASP A 1 89 ? -37.998 -27.394 79.598 1.00 25.44 89 ASP A C 1
ATOM 667 O O . ASP A 1 89 ? -37.617 -26.754 80.577 1.00 25.44 89 ASP A O 1
ATOM 671 N N . TYR A 1 90 ? -38.304 -26.790 78.445 1.00 23.33 90 TYR A N 1
ATOM 672 C CA . TYR A 1 90 ? -38.808 -25.415 78.390 1.00 23.33 90 TYR A CA 1
ATOM 673 C C . TYR A 1 90 ? -40.035 -25.372 77.480 1.00 23.33 90 TYR A C 1
ATOM 675 O O . TYR A 1 90 ? -39.941 -25.139 76.278 1.00 23.33 90 TYR A O 1
ATOM 683 N N . ARG A 1 91 ? -41.196 -25.628 78.095 1.00 22.47 91 ARG A N 1
ATOM 684 C CA . ARG A 1 91 ? -42.518 -25.063 77.770 1.00 22.47 91 ARG A CA 1
ATOM 685 C C . ARG A 1 91 ? -42.611 -24.370 76.406 1.00 22.47 91 ARG A C 1
ATOM 687 O O . ARG A 1 91 ? -42.312 -23.184 76.262 1.00 22.47 91 ARG A O 1
ATOM 694 N N . SER A 1 92 ? -43.167 -25.104 75.450 1.00 21.58 92 SER A N 1
ATOM 695 C CA . SER A 1 92 ? -43.828 -24.566 74.268 1.00 21.58 92 SER A CA 1
ATOM 696 C C . SER A 1 92 ? -44.911 -23.566 74.687 1.00 21.58 92 SER A C 1
ATOM 698 O O . SER A 1 92 ? -46.037 -23.942 75.020 1.00 21.58 92 SER A O 1
ATOM 700 N N . TYR A 1 93 ? -44.584 -22.277 74.659 1.00 21.77 93 TYR A N 1
ATOM 701 C CA . TYR A 1 93 ? -45.607 -21.269 74.436 1.00 21.77 93 TYR A CA 1
ATOM 702 C C . TYR A 1 93 ? -46.017 -21.402 72.973 1.00 21.77 93 TYR A C 1
ATOM 704 O O . TYR A 1 93 ? -45.252 -21.059 72.074 1.00 21.77 93 TYR A O 1
ATOM 712 N N . PHE A 1 94 ? -47.214 -21.938 72.740 1.00 26.48 94 PHE A N 1
ATOM 713 C CA . PHE A 1 94 ? -47.937 -21.696 71.500 1.00 26.48 94 PHE A CA 1
ATOM 714 C C . PHE A 1 94 ? -47.915 -20.183 71.246 1.00 26.48 94 PHE A C 1
ATOM 716 O O . PHE A 1 94 ? -48.528 -19.424 71.995 1.00 26.48 94 PHE A O 1
ATOM 723 N N . LEU A 1 95 ? -47.173 -19.745 70.229 1.00 23.97 95 LEU A N 1
ATOM 724 C CA . LEU A 1 95 ? -47.321 -18.414 69.662 1.00 23.97 95 LEU A CA 1
ATOM 725 C C . LEU A 1 95 ? -48.089 -18.572 68.356 1.00 23.97 95 LEU A C 1
ATOM 727 O O . LEU A 1 95 ? -47.652 -19.187 67.387 1.00 23.97 95 LEU A O 1
ATOM 731 N N . THR A 1 96 ? -49.302 -18.070 68.458 1.00 29.75 96 THR A N 1
ATOM 732 C CA . THR A 1 96 ? -50.356 -17.885 67.481 1.00 29.75 96 THR A CA 1
ATOM 733 C C . THR A 1 96 ? -49.849 -17.370 66.125 1.00 29.75 96 THR A C 1
ATOM 735 O O . THR A 1 96 ? -48.954 -16.533 66.020 1.00 29.75 96 THR A O 1
ATOM 738 N N . SER A 1 97 ? -50.452 -17.887 65.054 1.00 40.06 97 SER A N 1
ATOM 739 C CA . SER A 1 97 ? -50.223 -17.527 63.650 1.00 40.06 97 SER A CA 1
ATOM 740 C C . SER A 1 97 ? -50.798 -16.141 63.313 1.00 40.06 97 SER A C 1
ATOM 742 O O . SER A 1 97 ? -51.798 -16.035 62.600 1.00 40.06 97 SER A O 1
ATOM 744 N N . GLU A 1 98 ? -50.238 -15.072 63.877 1.00 47.97 98 GLU A N 1
ATOM 745 C CA . GLU A 1 98 ? -50.932 -13.777 63.884 1.00 47.97 98 GLU A CA 1
ATOM 746 C C . GLU A 1 98 ? -50.657 -12.881 62.662 1.00 47.97 98 GLU A C 1
ATOM 748 O O . GLU A 1 98 ? -51.589 -12.250 62.171 1.00 47.97 98 GLU A O 1
ATOM 753 N N . MET A 1 99 ? -49.456 -12.843 62.079 1.00 42.09 99 MET A N 1
ATOM 754 C CA . MET A 1 99 ? -49.170 -11.996 60.903 1.00 42.09 99 MET A CA 1
ATOM 755 C C . MET A 1 99 ? -48.033 -12.563 60.051 1.00 42.09 99 MET A C 1
ATOM 757 O O . MET A 1 99 ? -47.046 -13.061 60.587 1.00 42.09 99 MET A O 1
ATOM 761 N N . SER A 1 100 ? -48.129 -12.420 58.728 1.00 44.22 100 SER A N 1
ATOM 762 C CA . SER A 1 100 ? -47.036 -12.735 57.795 1.00 44.22 100 SER A CA 1
ATOM 763 C C . SER A 1 100 ? -46.894 -11.639 56.747 1.00 44.22 100 SER A C 1
ATOM 765 O O . SER A 1 100 ? -47.903 -11.136 56.257 1.00 44.22 100 SER A O 1
ATOM 767 N N . ALA A 1 101 ? -45.665 -11.295 56.361 1.00 39.56 101 ALA A N 1
ATOM 768 C CA . ALA A 1 101 ? -45.417 -10.386 55.247 1.00 39.56 101 ALA A CA 1
ATOM 769 C C . ALA A 1 101 ? -44.500 -11.025 54.198 1.00 39.56 101 ALA A C 1
ATOM 771 O O . ALA A 1 101 ? -43.527 -11.694 54.546 1.00 39.56 101 ALA A O 1
ATOM 772 N N . ALA A 1 102 ? -44.815 -10.798 52.925 1.00 42.25 102 ALA A N 1
ATOM 773 C CA . ALA A 1 102 ? -44.089 -11.294 51.763 1.00 42.25 102 ALA A CA 1
ATOM 774 C C . ALA A 1 102 ? -43.722 -10.138 50.826 1.00 42.25 102 ALA A C 1
ATOM 776 O O . ALA A 1 102 ? -44.395 -9.107 50.791 1.00 42.25 102 ALA A O 1
ATOM 777 N N . LEU A 1 103 ? -42.647 -10.322 50.068 1.00 42.94 103 LEU A N 1
ATOM 778 C CA . LEU A 1 103 ? -42.077 -9.313 49.191 1.00 42.94 103 LEU A CA 1
ATOM 779 C C . LEU A 1 103 ? -41.714 -9.954 47.851 1.00 42.94 103 LEU A C 1
ATOM 781 O O . LEU A 1 103 ? -41.104 -11.017 47.835 1.00 42.94 103 LEU A O 1
ATOM 785 N N . ILE A 1 104 ? -42.106 -9.322 46.748 1.00 49.22 104 ILE A N 1
ATOM 786 C CA . ILE A 1 104 ? -42.021 -9.885 45.392 1.00 49.22 104 ILE A CA 1
ATOM 787 C C . ILE A 1 104 ? -41.338 -8.852 44.500 1.00 49.22 104 ILE A C 1
ATOM 789 O O . ILE A 1 104 ? -41.878 -7.762 44.398 1.00 49.22 104 ILE A O 1
ATOM 793 N N . ILE A 1 105 ? -40.196 -9.149 43.868 1.00 41.50 105 ILE A N 1
ATOM 794 C CA . ILE A 1 105 ? -39.489 -8.238 42.940 1.00 41.50 105 ILE A CA 1
ATOM 795 C C . ILE A 1 105 ? -39.384 -8.902 41.562 1.00 41.50 105 ILE A C 1
ATOM 797 O O . ILE A 1 105 ? -38.914 -10.033 41.490 1.00 41.50 105 ILE A O 1
ATOM 801 N N . ASP A 1 106 ? -39.780 -8.194 40.499 1.00 44.75 106 ASP A N 1
ATOM 802 C CA . ASP A 1 106 ? -39.781 -8.700 39.118 1.00 44.75 106 ASP A CA 1
ATOM 803 C C . ASP A 1 106 ? -39.066 -7.746 38.138 1.00 44.75 106 ASP A C 1
ATOM 805 O O . ASP A 1 106 ? -39.115 -6.513 38.285 1.00 44.75 106 ASP A O 1
ATOM 809 N N . ASP A 1 107 ? -38.393 -8.323 37.139 1.00 37.66 107 ASP A N 1
ATOM 810 C CA . ASP A 1 107 ? -37.715 -7.610 36.053 1.00 37.66 107 ASP A CA 1
ATOM 811 C C . ASP A 1 107 ? -38.666 -7.469 34.845 1.00 37.66 107 ASP A C 1
ATOM 813 O O . ASP A 1 107 ? -39.364 -8.402 34.459 1.00 37.66 107 ASP A O 1
ATOM 817 N N . GLU A 1 108 ? -38.735 -6.281 34.232 1.00 41.59 108 GLU A N 1
ATOM 818 C CA . GLU A 1 108 ? -39.703 -5.990 33.155 1.00 41.59 108 GLU A CA 1
ATOM 819 C C . GLU A 1 108 ? -39.459 -6.751 31.820 1.00 41.59 108 GLU A C 1
ATOM 821 O O . GLU A 1 108 ? -40.135 -6.461 30.830 1.00 41.59 108 GLU A O 1
ATOM 826 N N . LYS A 1 109 ? -38.511 -7.699 31.729 1.00 38.19 109 LYS A N 1
ATOM 827 C CA . LYS A 1 109 ? -38.236 -8.495 30.513 1.00 38.19 109 LYS A CA 1
ATOM 828 C C . LYS A 1 109 ? -38.913 -9.873 30.509 1.00 38.19 109 LYS A C 1
ATOM 830 O O . LYS A 1 109 ? -38.887 -10.534 29.468 1.00 38.19 109 LYS A O 1
ATOM 835 N N . GLY A 1 110 ? -39.543 -10.297 31.605 1.00 33.31 110 GLY A N 1
ATOM 836 C CA . GLY A 1 110 ? -40.398 -11.486 31.663 1.00 33.31 110 GLY A CA 1
ATOM 837 C C . GLY A 1 110 ? -41.852 -11.161 31.314 1.00 33.31 110 GLY A C 1
ATOM 838 O O . GLY A 1 110 ? -42.407 -10.178 31.791 1.00 33.31 110 GLY A O 1
ATOM 839 N N . LEU A 1 111 ? -42.467 -11.962 30.440 1.00 26.44 111 LEU A N 1
ATOM 840 C CA . LEU A 1 111 ? -43.863 -11.838 30.011 1.00 26.44 111 LEU A CA 1
ATOM 841 C C . LEU A 1 111 ? -44.820 -11.577 31.184 1.00 26.44 111 LEU A C 1
ATOM 843 O O . LEU A 1 111 ? -44.874 -12.360 32.125 1.00 26.44 111 LEU A O 1
ATOM 847 N N . TYR A 1 112 ? -45.627 -10.522 31.047 1.00 29.47 112 TYR A N 1
ATOM 848 C CA . TYR A 1 112 ? -46.842 -10.289 31.825 1.00 29.47 112 TYR A CA 1
ATOM 849 C C . TYR A 1 112 ? -47.628 -11.599 32.018 1.00 29.47 112 TYR A C 1
ATOM 851 O O . TYR A 1 112 ? -48.303 -12.045 31.089 1.00 29.47 112 TYR A O 1
ATOM 859 N N . ASP A 1 113 ? -47.619 -12.152 33.229 1.00 26.59 113 ASP A N 1
ATOM 860 C CA . ASP A 1 113 ? -48.803 -12.820 33.755 1.00 26.59 113 ASP A CA 1
ATOM 861 C C . ASP A 1 113 ? -49.537 -11.768 34.591 1.00 26.59 113 ASP A C 1
ATOM 863 O O . ASP A 1 113 ? -48.965 -11.150 35.488 1.00 26.59 113 ASP A O 1
ATOM 867 N N . ARG A 1 114 ? -50.791 -11.476 34.241 1.00 29.95 114 ARG A N 1
ATOM 868 C CA . ARG A 1 114 ? -51.615 -10.469 34.937 1.00 29.95 114 ARG A CA 1
ATOM 869 C C . ARG A 1 114 ? -52.030 -10.916 36.341 1.00 29.95 114 ARG A C 1
ATOM 871 O O . ARG A 1 114 ? -52.740 -10.183 37.021 1.00 29.95 114 ARG A O 1
ATOM 878 N N . ASP A 1 115 ? -51.537 -12.064 36.776 1.00 27.72 115 ASP A N 1
ATOM 879 C CA . ASP A 1 115 ? -51.733 -12.606 38.098 1.00 27.72 115 ASP A CA 1
ATOM 880 C C . ASP A 1 115 ? -50.413 -12.519 38.872 1.00 27.72 115 ASP A C 1
ATOM 882 O O . ASP A 1 115 ? -49.534 -13.371 38.745 1.00 27.72 115 ASP A O 1
ATOM 886 N N . LEU A 1 116 ? -50.288 -11.515 39.745 1.00 33.34 116 LEU A N 1
ATOM 887 C CA . LEU A 1 116 ? -49.420 -11.613 40.921 1.00 33.34 116 LEU A CA 1
ATOM 888 C C . LEU A 1 116 ? -49.885 -12.842 41.725 1.00 33.34 116 LEU A C 1
ATOM 890 O O . LEU A 1 116 ? -50.757 -12.753 42.590 1.00 33.34 116 LEU A O 1
ATOM 894 N N . LYS A 1 117 ? -49.362 -14.031 41.400 1.00 28.72 117 LYS A N 1
ATOM 895 C CA . LYS A 1 117 ? -49.697 -15.274 42.101 1.00 28.72 117 LYS A CA 1
ATOM 896 C C . LYS A 1 117 ? -49.071 -15.248 43.487 1.00 28.72 117 LYS A C 1
ATOM 898 O O . LYS A 1 117 ? -47.912 -15.602 43.687 1.00 28.72 117 LYS A O 1
ATOM 903 N N . ILE A 1 118 ? -49.885 -14.871 44.467 1.00 34.44 118 ILE A N 1
ATOM 904 C CA . ILE A 1 118 ? -49.620 -15.103 45.884 1.00 34.44 118 ILE A CA 1
ATOM 905 C C . ILE A 1 118 ? -49.700 -16.619 46.124 1.00 34.44 118 ILE A C 1
ATOM 907 O O . ILE A 1 118 ? -50.775 -17.161 46.375 1.00 34.44 118 ILE A O 1
ATOM 911 N N . ILE A 1 119 ? -48.573 -17.329 46.041 1.00 28.70 119 ILE A N 1
ATOM 912 C CA . ILE A 1 119 ? -48.501 -18.731 46.472 1.00 28.70 119 ILE A CA 1
ATOM 913 C C . ILE A 1 119 ? -48.231 -18.738 47.981 1.00 28.70 119 ILE A C 1
ATOM 915 O O . ILE A 1 119 ? -47.092 -18.606 48.426 1.00 28.70 119 ILE A O 1
ATOM 919 N N . LYS A 1 120 ? -49.296 -18.864 48.783 1.00 28.75 120 LYS A N 1
ATOM 920 C CA . LYS A 1 120 ? -49.192 -19.160 50.221 1.00 28.75 120 LYS A CA 1
ATOM 921 C C . LYS A 1 120 ? -48.715 -20.604 50.379 1.00 28.75 120 LYS A C 1
ATOM 923 O O . LYS A 1 120 ? -49.420 -21.518 49.965 1.00 28.75 120 LYS A O 1
ATOM 928 N N . ASN A 1 121 ? -47.558 -20.811 51.004 1.00 26.45 121 ASN A N 1
ATOM 929 C CA . ASN A 1 121 ? -47.206 -22.113 51.568 1.00 26.45 121 ASN A CA 1
ATOM 930 C C . ASN A 1 121 ? -47.416 -22.074 53.089 1.00 26.45 121 ASN A C 1
ATOM 932 O O . ASN A 1 121 ? -47.238 -21.022 53.709 1.00 26.45 121 ASN A O 1
ATOM 936 N N . SER A 1 122 ? -47.795 -23.203 53.690 1.00 29.83 122 SER A N 1
ATOM 937 C CA . SER A 1 122 ? -48.278 -23.330 55.081 1.00 29.83 122 SER A CA 1
ATOM 938 C C . SER A 1 122 ? -47.296 -22.877 56.175 1.00 29.83 122 SER A C 1
ATOM 940 O O . SER A 1 122 ? -47.666 -22.841 57.345 1.00 29.83 122 SER A O 1
ATOM 942 N N . ASN A 1 123 ? -46.067 -22.503 55.804 1.00 31.84 123 ASN A N 1
ATOM 943 C CA . ASN A 1 123 ? -44.977 -22.155 56.716 1.00 31.84 123 ASN A CA 1
ATOM 944 C C . ASN A 1 123 ? -44.470 -20.701 56.528 1.00 31.84 123 ASN A C 1
ATOM 946 O O . ASN A 1 123 ? -43.429 -20.335 57.065 1.00 31.84 123 ASN A O 1
ATOM 950 N N . GLY A 1 124 ? -45.189 -19.853 55.779 1.00 31.61 124 GLY A N 1
ATOM 951 C CA . GLY A 1 124 ? -45.022 -18.390 55.840 1.00 31.61 124 GLY A CA 1
ATOM 952 C C . GLY A 1 124 ? -43.768 -17.777 55.195 1.00 31.61 124 GLY A C 1
ATOM 953 O O . GLY A 1 124 ? -43.475 -16.617 55.468 1.00 31.61 124 GLY A O 1
ATOM 954 N N . SER A 1 125 ? -43.030 -18.489 54.337 1.00 28.33 125 SER A N 1
ATOM 955 C CA . SER A 1 125 ? -41.887 -17.928 53.582 1.00 28.33 125 SER A CA 1
ATOM 956 C C . SER A 1 125 ? -42.219 -17.786 52.088 1.00 28.33 125 SER A C 1
ATOM 958 O O . SER A 1 125 ? -42.755 -18.722 51.497 1.00 28.33 125 SER A O 1
ATOM 960 N N . VAL A 1 126 ? -41.892 -16.638 51.473 1.00 37.66 126 VAL A N 1
ATOM 961 C CA . VAL A 1 126 ? -42.057 -16.356 50.027 1.00 37.66 126 VAL A CA 1
ATOM 962 C C . VAL A 1 126 ? -40.729 -15.867 49.418 1.00 37.66 126 VAL A C 1
ATOM 964 O O . VAL A 1 126 ? -39.894 -15.293 50.109 1.00 37.66 126 VAL A O 1
ATOM 967 N N . PHE A 1 127 ? -40.591 -16.178 48.129 1.00 40.16 127 PHE A N 1
ATOM 968 C CA . PHE A 1 127 ? -39.450 -16.326 47.222 1.00 40.16 127 PHE A CA 1
ATOM 969 C C . PHE A 1 127 ? -38.457 -15.165 46.979 1.00 40.16 127 PHE A C 1
ATOM 971 O O . PHE A 1 127 ? -38.647 -14.013 47.352 1.00 40.16 127 PHE A O 1
ATOM 978 N N . THR A 1 128 ? -37.385 -15.594 46.303 1.00 39.94 128 THR A N 1
ATOM 979 C CA . THR A 1 128 ? -36.115 -15.015 45.842 1.00 39.94 128 THR A CA 1
ATOM 980 C C . THR A 1 128 ? -36.255 -13.790 44.925 1.00 39.94 128 THR A C 1
ATOM 982 O O . THR A 1 128 ? -37.036 -13.808 43.979 1.00 39.94 128 THR A O 1
ATOM 985 N N . ILE A 1 129 ? -35.418 -12.764 45.131 1.00 45.91 129 ILE A N 1
ATOM 986 C CA . ILE A 1 129 ? -35.059 -11.815 44.057 1.00 45.91 129 ILE A CA 1
ATOM 987 C C . ILE A 1 129 ? -34.416 -12.658 42.950 1.00 45.91 129 ILE A C 1
ATOM 989 O O . ILE A 1 129 ? -33.703 -13.614 43.268 1.00 45.91 129 ILE A O 1
ATOM 993 N N . SER A 1 130 ? -34.607 -12.316 41.672 1.00 49.12 130 SER A N 1
ATOM 994 C CA . SER A 1 130 ? -33.604 -12.698 40.673 1.00 49.12 130 SER A CA 1
ATOM 995 C C . SER A 1 130 ? -32.234 -12.391 41.286 1.00 49.12 130 SER A C 1
ATOM 997 O O . SER A 1 130 ? -32.014 -11.287 41.781 1.00 49.12 130 SER A O 1
ATOM 999 N N . GLU A 1 131 ? -31.331 -13.368 41.384 1.00 56.75 131 GLU A N 1
ATOM 1000 C CA . GLU A 1 131 ? -30.110 -13.231 42.203 1.00 56.75 131 GLU A CA 1
ATOM 1001 C C . GLU A 1 131 ? -29.301 -11.960 41.863 1.00 56.75 131 GLU A C 1
ATOM 1003 O O . GLU A 1 131 ? -28.542 -11.440 42.686 1.00 56.75 131 GLU A O 1
ATOM 1008 N N . THR A 1 132 ? -29.532 -11.415 40.663 1.00 67.56 132 THR A N 1
ATOM 1009 C CA . THR A 1 132 ? -29.069 -10.107 40.216 1.00 67.56 132 THR A CA 1
ATOM 1010 C C . THR A 1 132 ? -30.153 -9.272 39.509 1.00 67.56 132 THR A C 1
ATOM 1012 O O . THR A 1 132 ? -31.036 -9.812 38.845 1.00 67.56 132 THR A O 1
ATOM 1015 N N . LEU A 1 133 ? -30.063 -7.941 39.631 1.00 76.19 133 LEU A N 1
ATOM 1016 C CA . LEU A 1 133 ? -30.866 -6.940 38.915 1.00 76.19 133 LEU A CA 1
ATOM 1017 C C . LEU A 1 133 ? -29.965 -6.046 38.053 1.00 76.19 133 LEU A C 1
ATOM 1019 O O . LEU A 1 133 ? -29.001 -5.470 38.550 1.00 76.19 133 LEU A O 1
ATOM 1023 N N . ASP A 1 134 ? -30.285 -5.887 36.770 1.00 80.31 134 ASP A N 1
ATOM 1024 C CA . ASP A 1 134 ? -29.494 -5.075 35.835 1.00 80.31 134 ASP A CA 1
ATOM 1025 C C . ASP A 1 134 ? -29.552 -3.572 36.179 1.00 80.31 134 ASP A C 1
ATOM 1027 O O . ASP A 1 134 ? -30.637 -2.986 36.277 1.00 80.31 134 ASP A O 1
ATOM 1031 N N . ALA A 1 135 ? -28.393 -2.912 36.262 1.00 82.44 135 ALA A N 1
ATOM 1032 C CA . ALA A 1 135 ? -28.300 -1.465 36.462 1.00 82.44 135 ALA A CA 1
ATOM 1033 C C . ALA A 1 135 ? -29.098 -0.674 35.408 1.00 82.44 135 ALA A C 1
ATOM 1035 O O . ALA A 1 135 ? -29.054 -0.951 34.207 1.00 82.44 135 ALA A O 1
ATOM 1036 N N . GLY A 1 136 ? -29.838 0.341 35.859 1.00 77.94 136 GLY A N 1
ATOM 1037 C CA . GLY A 1 136 ? -30.704 1.161 35.010 1.00 77.94 136 GLY A CA 1
ATOM 1038 C C . GLY A 1 136 ? -32.045 0.532 34.632 1.00 77.94 136 GLY A C 1
ATOM 1039 O O . GLY A 1 136 ? -32.855 1.220 34.003 1.00 77.94 136 GLY A O 1
ATOM 1040 N N . SER A 1 137 ? -32.292 -0.728 34.995 1.00 79.19 137 SER A N 1
ATOM 1041 C CA . SER A 1 137 ? -33.564 -1.392 34.711 1.00 79.19 137 SER A CA 1
ATOM 1042 C C . SER A 1 137 ? -34.684 -0.817 35.561 1.00 79.19 137 SER A C 1
ATOM 1044 O O . SER A 1 137 ? -34.484 -0.416 36.709 1.00 79.19 137 SER A O 1
ATOM 1046 N N . ARG A 1 138 ? -35.881 -0.774 34.983 1.00 78.31 138 ARG A N 1
ATOM 1047 C CA . ARG A 1 138 ? -37.106 -0.537 35.738 1.00 78.31 138 ARG A CA 1
ATOM 1048 C C . ARG A 1 138 ? -37.570 -1.864 36.309 1.00 78.31 138 ARG A C 1
ATOM 1050 O O . ARG A 1 138 ? -37.524 -2.878 35.620 1.00 78.31 138 ARG A O 1
ATOM 1057 N N . ILE A 1 139 ? -37.973 -1.830 37.568 1.00 72.56 139 ILE A N 1
ATOM 1058 C CA . ILE A 1 139 ? -38.488 -2.990 38.283 1.00 72.56 139 ILE A CA 1
ATOM 1059 C C . ILE A 1 139 ? -39.856 -2.650 38.849 1.00 72.56 139 ILE A C 1
ATOM 1061 O O . ILE A 1 139 ? -40.115 -1.497 39.223 1.00 72.56 139 ILE A O 1
ATOM 1065 N N . LYS A 1 140 ? -40.709 -3.665 38.942 1.00 70.38 140 LYS A N 1
ATOM 1066 C CA . LYS A 1 140 ? -41.943 -3.607 39.719 1.00 70.38 140 LYS A CA 1
ATOM 1067 C C . LYS A 1 140 ? -41.841 -4.599 40.859 1.00 70.38 140 LYS A C 1
ATOM 1069 O O . LYS A 1 140 ? -41.261 -5.669 40.705 1.00 70.38 140 LYS A O 1
ATOM 1074 N N . PHE A 1 141 ? -42.358 -4.222 42.017 1.00 70.69 141 PHE A N 1
ATOM 1075 C CA . PHE A 1 141 ? -42.316 -5.093 43.179 1.00 70.69 141 PHE A CA 1
ATOM 1076 C C . PHE A 1 141 ? -43.513 -4.868 44.097 1.00 70.69 141 PHE A C 1
ATOM 1078 O O . PHE A 1 141 ? -44.052 -3.766 44.168 1.00 70.69 141 PHE A O 1
ATOM 1085 N N . GLY A 1 142 ? -43.936 -5.924 44.786 1.00 70.19 142 GLY A N 1
ATOM 1086 C CA . GLY A 1 142 ? -45.107 -5.944 45.650 1.00 70.19 142 GLY A CA 1
ATOM 1087 C C . GLY A 1 142 ? -44.764 -6.309 47.091 1.00 70.19 142 GLY A C 1
ATOM 1088 O O . GLY A 1 142 ? -43.900 -7.149 47.332 1.00 70.19 142 GLY A O 1
ATOM 1089 N N . ILE A 1 143 ? -45.456 -5.698 48.049 1.00 72.12 143 ILE A N 1
ATOM 1090 C CA . ILE A 1 143 ? -45.418 -6.033 49.474 1.00 72.12 143 ILE A CA 1
ATOM 1091 C C . ILE A 1 143 ? -46.802 -6.526 49.864 1.00 72.12 143 ILE A C 1
ATOM 1093 O O . ILE A 1 143 ? -47.785 -5.807 49.700 1.00 72.12 143 ILE A O 1
ATOM 1097 N N . VAL A 1 144 ? -46.874 -7.738 50.402 1.00 71.62 144 VAL A N 1
ATOM 1098 C CA . VAL A 1 144 ? -48.115 -8.339 50.891 1.00 71.62 144 VAL A CA 1
ATOM 1099 C C . VAL A 1 144 ? -48.015 -8.479 52.400 1.00 71.62 144 VAL A C 1
ATOM 1101 O O . VAL A 1 144 ? -47.071 -9.088 52.891 1.00 71.62 144 VAL A O 1
ATOM 1104 N N . ILE A 1 145 ? -48.981 -7.940 53.139 1.00 71.38 145 ILE A N 1
ATOM 1105 C CA . ILE A 1 145 ? -49.109 -8.119 54.588 1.00 71.38 145 ILE A CA 1
ATOM 1106 C C . ILE A 1 145 ? -50.424 -8.846 54.856 1.00 71.38 145 ILE A C 1
ATOM 1108 O O . ILE A 1 145 ? -51.499 -8.307 54.600 1.00 71.38 145 ILE A O 1
ATOM 1112 N N . SER A 1 146 ? -50.340 -10.062 55.385 1.00 69.56 146 SER A N 1
ATOM 1113 C CA . SER A 1 146 ? -51.489 -10.877 55.773 1.00 69.56 146 SER A CA 1
ATOM 1114 C C . SER A 1 146 ? -51.750 -10.783 57.268 1.00 69.56 146 SER A C 1
ATOM 1116 O O . SER A 1 146 ? -50.829 -10.932 58.075 1.00 69.56 146 SER A O 1
ATOM 1118 N N . MET A 1 147 ? -53.017 -10.575 57.629 1.00 64.38 147 MET A N 1
ATOM 1119 C CA . MET A 1 147 ? -53.476 -10.495 59.018 1.00 64.38 147 MET A CA 1
ATOM 1120 C C . MET A 1 147 ? -54.336 -11.711 59.380 1.00 64.38 147 MET A C 1
ATOM 1122 O O . MET A 1 147 ? -55.214 -12.100 58.610 1.00 64.38 147 MET A O 1
ATOM 1126 N N . GLY A 1 148 ? -54.089 -12.315 60.547 1.00 59.06 148 GLY A N 1
ATOM 1127 C CA . GLY A 1 148 ? -54.919 -13.392 61.101 1.00 59.06 148 GLY A CA 1
ATOM 1128 C C . GLY A 1 148 ? -56.297 -12.917 61.596 1.00 59.06 148 GLY A C 1
ATOM 1129 O O . GLY A 1 148 ? -56.556 -11.720 61.706 1.00 59.06 148 GLY A O 1
ATOM 1130 N N . GLN A 1 149 ? -57.197 -13.858 61.921 1.00 51.78 149 GLN A N 1
ATOM 1131 C CA . GLN A 1 149 ? -58.615 -13.577 62.230 1.00 51.78 149 GLN A CA 1
ATOM 1132 C C . GLN A 1 149 ? -58.893 -12.827 63.557 1.00 51.78 149 GLN A C 1
ATOM 1134 O O . GLN A 1 149 ? -60.035 -12.440 63.789 1.00 51.78 149 GLN A O 1
ATOM 1139 N N . GLU A 1 150 ? -57.893 -12.549 64.403 1.00 52.25 150 GLU A N 1
ATOM 1140 C CA . GLU A 1 150 ? -58.082 -11.909 65.725 1.00 52.25 150 GLU A CA 1
ATOM 1141 C C . GLU A 1 150 ? -57.479 -10.491 65.860 1.00 52.25 150 GLU A C 1
ATOM 1143 O O . GLU A 1 150 ? -57.102 -10.055 66.948 1.00 52.25 150 GLU A O 1
ATOM 1148 N N . PHE A 1 151 ? -57.404 -9.710 64.778 1.00 54.91 151 PHE A N 1
ATOM 1149 C CA . PHE A 1 151 ? -56.877 -8.338 64.850 1.00 54.91 151 PHE A CA 1
ATOM 1150 C C . PHE A 1 151 ? -57.949 -7.313 65.258 1.00 54.91 151 PHE A C 1
ATOM 1152 O O . PHE A 1 151 ? -58.760 -6.878 64.445 1.00 54.91 151 PHE A O 1
ATOM 1159 N N . LYS A 1 152 ? -57.922 -6.875 66.526 1.00 52.50 152 LYS A N 1
ATOM 1160 C CA . LYS A 1 152 ? -58.542 -5.613 66.979 1.00 52.50 152 LYS A CA 1
ATOM 1161 C C . LYS A 1 152 ? -57.454 -4.538 67.079 1.00 52.50 152 LYS A C 1
ATOM 1163 O O . LYS A 1 152 ? -56.546 -4.628 67.906 1.00 52.50 152 LYS A O 1
ATOM 1168 N N . SER A 1 153 ? -57.513 -3.568 66.177 1.00 54.31 153 SER A N 1
ATOM 1169 C CA . SER A 1 153 ? -56.443 -2.637 65.829 1.00 54.31 153 SER A CA 1
ATOM 1170 C C . SER A 1 153 ? -56.565 -1.289 66.533 1.00 54.31 153 SER A C 1
ATOM 1172 O O . SER A 1 153 ? -57.518 -0.558 66.302 1.00 54.31 153 SER A O 1
ATOM 1174 N N . GLU A 1 154 ? -55.539 -0.902 67.298 1.00 57.78 154 GLU A N 1
ATOM 1175 C CA . GLU A 1 154 ? -55.283 0.526 67.567 1.00 57.78 154 GLU A CA 1
ATOM 1176 C C . GLU A 1 154 ? -53.796 0.943 67.529 1.00 57.78 154 GLU A C 1
ATOM 1178 O O . GLU A 1 154 ? -53.529 2.140 67.474 1.00 57.78 154 GLU A O 1
ATOM 1183 N N . ASP A 1 155 ? -52.820 0.021 67.439 1.00 71.38 155 ASP A N 1
ATOM 1184 C CA . ASP A 1 155 ? -51.407 0.376 67.705 1.00 71.38 155 ASP A CA 1
ATOM 1185 C C . ASP A 1 155 ? -50.343 -0.198 66.742 1.00 71.38 155 ASP A C 1
ATOM 1187 O O . ASP A 1 155 ? -49.165 -0.240 67.111 1.00 71.38 155 ASP A O 1
ATOM 1191 N N . TYR A 1 156 ? -50.712 -0.666 65.543 1.00 74.75 156 TYR A N 1
ATOM 1192 C CA . TYR A 1 156 ? -49.744 -1.218 64.580 1.00 74.75 156 TYR A CA 1
ATOM 1193 C C . TYR A 1 156 ? -49.243 -0.175 63.575 1.00 74.75 156 TYR A C 1
ATOM 1195 O O . TYR A 1 156 ? -50.005 0.647 63.074 1.00 74.75 156 TYR A O 1
ATOM 1203 N N . GLN A 1 157 ? -47.955 -0.239 63.251 1.00 79.25 157 GLN A N 1
ATOM 1204 C CA . GLN A 1 157 ? -47.322 0.542 62.191 1.00 79.25 157 GLN A CA 1
ATOM 1205 C C . GLN A 1 157 ? -46.313 -0.345 61.471 1.00 79.25 157 GLN A C 1
ATOM 1207 O O . GLN A 1 157 ? -45.509 -1.001 62.131 1.00 79.25 157 GLN A O 1
ATOM 1212 N N . ALA A 1 158 ? -46.312 -0.342 60.140 1.00 79.44 158 ALA A N 1
ATOM 1213 C CA . ALA A 1 158 ? -45.250 -0.987 59.374 1.00 79.44 158 ALA A CA 1
ATOM 1214 C C . ALA A 1 158 ? -44.342 0.053 58.718 1.00 79.44 158 ALA A C 1
ATOM 1216 O O . ALA A 1 158 ? -44.800 1.097 58.251 1.00 79.44 158 ALA A O 1
ATOM 1217 N N . VAL A 1 159 ? -43.047 -0.242 58.705 1.00 82.94 159 VAL A N 1
ATOM 1218 C CA . VAL A 1 159 ? -42.013 0.562 58.061 1.00 82.94 159 VAL A CA 1
ATOM 1219 C C . VAL A 1 159 ? -41.296 -0.317 57.055 1.00 82.94 159 VAL A C 1
ATOM 1221 O O . VAL A 1 159 ? -40.737 -1.350 57.419 1.00 82.94 159 VAL A O 1
ATOM 1224 N N . VAL A 1 160 ? -41.303 0.109 55.800 1.00 80.31 160 VAL A N 1
ATOM 1225 C CA . VAL A 1 160 ? -40.533 -0.505 54.720 1.00 80.31 160 VAL A CA 1
ATOM 1226 C C . VAL A 1 160 ? -39.322 0.374 54.454 1.00 80.31 160 VAL A C 1
ATOM 1228 O O . VAL A 1 160 ? -39.482 1.583 54.277 1.00 80.31 160 VAL A O 1
ATOM 1231 N N . ARG A 1 161 ? -38.128 -0.219 54.418 1.00 83.50 161 ARG A N 1
ATOM 1232 C CA . ARG A 1 161 ? -36.874 0.476 54.109 1.00 83.50 161 ARG A CA 1
ATOM 1233 C C . ARG A 1 161 ? -36.219 -0.101 52.867 1.00 83.50 161 ARG A C 1
ATOM 1235 O O . ARG A 1 161 ? -36.088 -1.322 52.757 1.00 83.50 161 ARG A O 1
ATOM 1242 N N . PHE A 1 162 ? -35.757 0.791 51.996 1.00 80.38 162 PHE A N 1
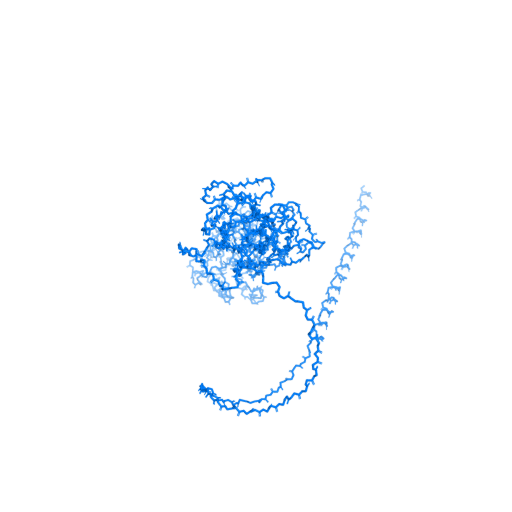ATOM 1243 C CA . PHE A 1 162 ? -34.935 0.457 50.837 1.00 80.38 162 PHE A CA 1
ATOM 1244 C C . PHE A 1 162 ? -33.501 0.910 51.076 1.00 80.38 162 PHE A C 1
ATOM 1246 O O . PHE A 1 162 ? -33.211 2.109 51.069 1.00 80.38 162 PHE A O 1
ATOM 1253 N N . ASP A 1 163 ? -32.607 -0.056 51.227 1.00 80.62 163 ASP A N 1
ATOM 1254 C CA . ASP A 1 163 ? -31.184 0.176 51.399 1.00 80.62 163 ASP A CA 1
ATOM 1255 C C . ASP A 1 163 ? -30.448 -0.163 50.097 1.00 80.62 163 ASP A C 1
ATOM 1257 O O . ASP A 1 163 ? -30.480 -1.293 49.604 1.00 80.62 163 ASP A O 1
ATOM 1261 N N . GLY A 1 164 ? -29.754 0.843 49.560 1.00 75.25 164 GLY A N 1
ATOM 1262 C CA . GLY A 1 164 ? -28.897 0.712 48.382 1.00 75.25 164 GLY A CA 1
ATOM 1263 C C . GLY A 1 164 ? -29.639 0.717 47.041 1.00 75.25 164 GLY A C 1
ATOM 1264 O O . GLY A 1 164 ? -30.797 0.327 46.941 1.00 75.25 164 GLY A O 1
ATOM 1265 N N . GLY A 1 165 ? -28.951 1.205 46.003 1.00 80.12 165 GLY A N 1
ATOM 1266 C CA . GLY A 1 165 ? -29.114 0.821 44.596 1.00 80.12 165 GLY A CA 1
ATOM 1267 C C . GLY A 1 165 ? -30.451 1.061 43.878 1.00 80.12 165 GLY A C 1
ATOM 1268 O O . GLY A 1 165 ? -30.509 0.844 42.671 1.00 80.12 165 GLY A O 1
ATOM 1269 N N . LEU A 1 166 ? -31.506 1.528 44.552 1.00 82.38 166 LEU A N 1
ATOM 1270 C CA . LEU A 1 166 ? -32.785 1.911 43.944 1.00 82.38 166 LEU A CA 1
ATOM 1271 C C . LEU A 1 166 ? -33.001 3.430 43.981 1.00 82.38 166 LEU A C 1
ATOM 1273 O O . LEU A 1 166 ? -32.688 4.126 44.955 1.00 82.38 166 LEU A O 1
ATOM 1277 N N . GLU A 1 167 ? -33.593 3.944 42.908 1.00 84.81 167 GLU A N 1
ATOM 1278 C CA . GLU A 1 167 ? -34.027 5.328 42.753 1.00 84.81 167 GLU A CA 1
ATOM 1279 C C . GLU A 1 167 ? -35.446 5.415 42.174 1.00 84.81 167 GLU A C 1
ATOM 1281 O O . GLU A 1 167 ? -35.972 4.454 41.613 1.00 84.81 167 GLU A O 1
ATOM 1286 N N . LYS A 1 168 ? -36.066 6.600 42.290 1.00 84.44 168 LYS A N 1
ATOM 1287 C CA . LYS A 1 168 ? -37.389 6.909 41.709 1.00 84.44 168 LYS A CA 1
ATOM 1288 C C . LYS A 1 168 ? -38.482 5.912 42.116 1.00 84.44 168 LYS A C 1
ATOM 1290 O O . LYS A 1 168 ? -39.315 5.542 41.293 1.00 84.44 168 LYS A O 1
ATOM 1295 N N . ILE A 1 169 ? -38.467 5.503 43.382 1.00 79.56 169 ILE A N 1
ATOM 1296 C CA . ILE A 1 169 ? -39.473 4.610 43.958 1.00 79.56 169 ILE A CA 1
ATOM 1297 C C . ILE A 1 169 ? -40.828 5.325 43.944 1.00 79.56 169 ILE A C 1
ATOM 1299 O O . ILE A 1 169 ? -40.937 6.459 44.415 1.00 79.56 169 ILE A O 1
ATOM 1303 N N . LYS A 1 170 ? -41.844 4.677 43.376 1.00 79.12 170 LYS A N 1
ATOM 1304 C CA . LYS A 1 170 ? -43.218 5.179 43.284 1.00 79.12 170 LYS A CA 1
ATOM 1305 C C . LYS A 1 170 ? -44.199 4.060 43.583 1.00 79.12 170 LYS A C 1
ATOM 1307 O O . LYS A 1 170 ? -44.046 2.968 43.044 1.00 79.12 170 LYS A O 1
ATOM 1312 N N . MET A 1 171 ? -45.219 4.349 44.384 1.00 78.06 171 MET A N 1
ATOM 1313 C CA . MET A 1 171 ? -46.389 3.475 44.499 1.00 78.06 171 MET A CA 1
ATOM 1314 C C . MET A 1 171 ? -47.156 3.461 43.174 1.00 78.06 171 MET A C 1
ATOM 1316 O O . MET A 1 171 ? -47.216 4.485 42.491 1.00 78.06 171 MET A O 1
ATOM 1320 N N . LEU A 1 172 ? -47.710 2.308 42.803 1.00 74.12 172 LEU A N 1
ATOM 1321 C CA . LEU A 1 172 ? -48.548 2.168 41.608 1.00 74.12 172 LEU A CA 1
ATOM 1322 C C . LEU A 1 172 ? -50.017 2.521 41.878 1.00 74.12 172 LEU A C 1
ATOM 1324 O O . LEU A 1 172 ? -50.693 3.001 40.972 1.00 74.12 172 LEU A O 1
ATOM 1328 N N . GLU A 1 173 ? -50.478 2.352 43.120 1.00 76.75 173 GLU A N 1
ATOM 1329 C CA . GLU A 1 173 ? -51.808 2.759 43.581 1.00 76.75 173 GLU A CA 1
ATOM 1330 C C . GLU A 1 173 ? -51.698 3.587 44.864 1.00 76.75 173 GLU A C 1
ATOM 1332 O O . GLU A 1 173 ? -51.090 3.147 45.844 1.00 76.75 173 GLU A O 1
ATOM 1337 N N . ASP A 1 174 ? -52.319 4.766 44.877 1.00 68.38 174 ASP A N 1
ATOM 1338 C CA . ASP A 1 174 ? -52.440 5.575 46.087 1.00 68.38 174 ASP A CA 1
ATOM 1339 C C . ASP A 1 174 ? -53.457 4.934 47.040 1.00 68.38 174 ASP A C 1
ATOM 1341 O O . ASP A 1 174 ? -54.593 4.638 46.665 1.00 68.38 174 ASP A O 1
ATOM 1345 N N . LYS A 1 175 ? -53.047 4.718 48.293 1.00 71.56 175 LYS A N 1
ATOM 1346 C CA . LYS A 1 175 ? -53.915 4.209 49.361 1.00 71.56 175 LYS A CA 1
ATOM 1347 C C . LYS A 1 175 ? -53.835 5.124 50.572 1.00 71.56 175 LYS A C 1
ATOM 1349 O O . LYS A 1 175 ? -52.743 5.440 51.051 1.00 71.56 175 LYS A O 1
ATOM 1354 N N . ASP A 1 176 ? -55.000 5.512 51.083 1.00 73.12 176 ASP A N 1
ATOM 1355 C CA . ASP A 1 176 ? -55.109 6.311 52.301 1.00 73.12 176 ASP A CA 1
ATOM 1356 C C . ASP A 1 176 ? -54.405 5.612 53.473 1.00 73.12 176 ASP A C 1
ATOM 1358 O O . ASP A 1 176 ? -54.546 4.408 53.680 1.00 73.12 176 ASP A O 1
ATOM 1362 N N . GLY A 1 177 ? -53.625 6.375 54.246 1.00 71.88 177 GLY A N 1
ATOM 1363 C CA . GLY A 1 177 ? -52.875 5.855 55.397 1.00 71.88 177 GLY A CA 1
ATOM 1364 C C . GLY A 1 177 ? -51.458 5.354 55.087 1.00 71.88 177 GLY A C 1
ATOM 1365 O O . GLY A 1 177 ? -50.783 4.875 55.999 1.00 71.88 177 GLY A O 1
ATOM 1366 N N . ILE A 1 178 ? -50.966 5.511 53.855 1.00 76.62 178 ILE A N 1
ATOM 1367 C CA . ILE A 1 178 ? -49.586 5.176 53.469 1.00 76.62 178 ILE A CA 1
ATOM 1368 C C . ILE A 1 178 ? -48.812 6.455 53.158 1.00 76.62 178 ILE A C 1
ATOM 1370 O O . ILE A 1 178 ? -49.230 7.269 52.341 1.00 76.62 178 ILE A O 1
ATOM 1374 N N . LEU A 1 179 ? -47.676 6.647 53.825 1.00 77.31 179 LEU A N 1
ATOM 1375 C CA . LEU A 1 179 ? -46.799 7.798 53.627 1.00 77.31 179 LEU A CA 1
ATOM 1376 C C . LEU A 1 179 ? -45.443 7.336 53.105 1.00 77.31 179 LEU A C 1
ATOM 1378 O O . LEU A 1 179 ? -44.762 6.558 53.768 1.00 77.31 179 LEU A O 1
ATOM 1382 N N . TYR A 1 180 ? -45.024 7.856 51.955 1.00 77.00 180 TYR A N 1
ATOM 1383 C CA . TYR A 1 180 ? -43.638 7.755 51.508 1.00 77.00 180 TYR A CA 1
ATOM 1384 C C . TYR A 1 180 ? -42.854 8.969 52.007 1.00 77.00 180 TYR A C 1
ATOM 1386 O O . TYR A 1 180 ? -43.205 10.106 51.693 1.00 77.00 180 TYR A O 1
ATOM 1394 N N . ASP A 1 181 ? -41.796 8.729 52.779 1.00 76.56 181 ASP A N 1
ATOM 1395 C CA . ASP A 1 181 ? -40.833 9.757 53.159 1.00 76.56 181 ASP A CA 1
ATOM 1396 C C . ASP A 1 181 ? -39.666 9.756 52.154 1.00 76.56 181 ASP A C 1
ATOM 1398 O O . ASP A 1 181 ? -38.821 8.854 52.189 1.00 76.56 181 ASP A O 1
ATOM 1402 N N . PRO A 1 182 ? -39.576 10.761 51.263 1.00 66.25 182 PRO A N 1
ATOM 1403 C CA . PRO A 1 182 ? -38.537 10.816 50.243 1.00 66.25 182 PRO A CA 1
ATOM 1404 C C . PRO A 1 182 ? -37.132 11.056 50.812 1.00 66.25 182 PRO A C 1
ATOM 1406 O O . PRO A 1 182 ? -36.159 10.756 50.119 1.00 66.25 182 PRO A O 1
ATOM 1409 N N . PHE A 1 183 ? -37.001 11.577 52.040 1.00 69.25 183 PHE A N 1
ATOM 1410 C CA . PHE A 1 183 ? -35.701 11.841 52.663 1.00 69.25 183 PHE A CA 1
ATOM 1411 C C . PHE A 1 183 ? -35.113 10.581 53.282 1.00 69.25 183 PHE A C 1
ATOM 1413 O O . PHE A 1 183 ? -33.953 10.255 53.039 1.00 69.25 183 PHE A O 1
ATOM 1420 N N . SER A 1 184 ? -35.919 9.855 54.058 1.00 73.00 184 SER A N 1
ATOM 1421 C CA . SER A 1 184 ? -35.480 8.602 54.673 1.00 73.00 184 SER A CA 1
ATOM 1422 C C . SER A 1 184 ? -35.649 7.383 53.763 1.00 73.00 184 SER A C 1
ATOM 1424 O O . SER A 1 184 ? -35.227 6.293 54.137 1.00 73.00 184 SER A O 1
ATOM 1426 N N . LYS A 1 185 ? -36.252 7.563 52.574 1.00 72.25 185 LYS A N 1
ATOM 1427 C CA . LYS A 1 185 ? -36.650 6.501 51.632 1.00 72.25 185 LYS A CA 1
ATOM 1428 C C . LYS A 1 185 ? -37.494 5.410 52.294 1.00 72.25 185 LYS A C 1
ATOM 1430 O O . LYS A 1 185 ? -37.492 4.265 51.851 1.00 72.25 185 LYS A O 1
ATOM 1435 N N . ASN A 1 186 ? -38.209 5.758 53.357 1.00 81.69 186 ASN A N 1
ATOM 1436 C CA . ASN A 1 186 ? -39.049 4.822 54.081 1.00 81.69 186 ASN A CA 1
ATOM 1437 C C . ASN A 1 186 ? -40.493 4.949 53.615 1.00 81.69 186 ASN A C 1
ATOM 1439 O O . ASN A 1 186 ? -40.981 6.047 53.346 1.00 81.69 186 ASN A O 1
ATOM 1443 N N . ILE A 1 187 ? -41.201 3.827 53.587 1.00 80.00 187 ILE A N 1
ATOM 1444 C CA . ILE A 1 187 ? -42.659 3.828 53.476 1.00 80.00 187 ILE A CA 1
ATOM 1445 C C . ILE A 1 187 ? -43.222 3.487 54.842 1.00 80.00 187 ILE A C 1
ATOM 1447 O O . ILE A 1 187 ? -42.864 2.473 55.439 1.00 80.00 187 ILE A O 1
ATOM 1451 N N . ILE A 1 188 ? -44.109 4.341 55.328 1.00 81.75 188 ILE A N 1
ATOM 1452 C CA . ILE A 1 188 ? -44.791 4.194 56.602 1.00 81.75 188 ILE A CA 1
ATOM 1453 C C . ILE A 1 188 ? -46.247 3.845 56.317 1.00 81.75 188 ILE A C 1
ATOM 1455 O O . ILE A 1 188 ? -46.989 4.645 55.751 1.00 81.75 188 ILE A O 1
ATOM 1459 N N . ILE A 1 189 ? -46.661 2.661 56.754 1.00 80.81 189 ILE A N 1
ATOM 1460 C CA . ILE A 1 189 ? -48.046 2.194 56.695 1.00 80.81 189 ILE A CA 1
ATOM 1461 C C . ILE A 1 189 ? -48.651 2.447 58.074 1.00 80.81 189 ILE A C 1
ATOM 1463 O O . ILE A 1 189 ? -48.203 1.868 59.072 1.00 80.81 189 ILE A O 1
ATOM 1467 N N . LYS A 1 190 ? -49.618 3.366 58.148 1.00 78.81 190 LYS A N 1
ATOM 1468 C CA . LYS A 1 190 ? -50.250 3.770 59.406 1.00 78.81 190 LYS A CA 1
ATOM 1469 C C . LYS A 1 190 ? -51.303 2.764 59.868 1.00 78.81 190 LYS A C 1
ATOM 1471 O O . LYS A 1 190 ? -51.794 1.942 59.096 1.00 78.81 190 LYS A O 1
ATOM 1476 N N . LYS A 1 191 ? -51.674 2.878 61.145 1.00 72.75 191 LYS A N 1
ATOM 1477 C CA . LYS A 1 191 ? -52.618 1.990 61.832 1.00 72.75 191 LYS A CA 1
ATOM 1478 C C . LYS A 1 191 ? -53.972 1.857 61.134 1.00 72.75 191 LYS A C 1
ATOM 1480 O O . LYS A 1 191 ? -54.563 0.789 61.195 1.00 72.75 191 LYS A O 1
ATOM 1485 N N . GLU A 1 192 ? -54.447 2.900 60.450 1.00 72.38 192 GLU A N 1
ATOM 1486 C CA . GLU A 1 192 ? -55.778 2.918 59.830 1.00 72.38 192 GLU A CA 1
ATOM 1487 C C . GLU A 1 192 ? -55.902 1.900 58.684 1.00 72.38 192 GLU A C 1
ATOM 1489 O O . GLU A 1 192 ? -56.991 1.389 58.425 1.00 72.38 192 GLU A O 1
ATOM 1494 N N . VAL A 1 193 ? -54.777 1.544 58.051 1.00 72.06 193 VAL A N 1
ATOM 1495 C CA . VAL A 1 193 ? -54.706 0.547 56.969 1.00 72.06 193 VAL A CA 1
ATOM 1496 C C . VAL A 1 193 ? -54.890 -0.882 57.504 1.00 72.06 193 VAL A C 1
ATOM 1498 O O . VAL A 1 193 ? -55.324 -1.769 56.774 1.00 72.06 193 VAL A O 1
ATOM 1501 N N . PHE A 1 194 ? -54.633 -1.109 58.798 1.00 69.62 194 PHE A N 1
ATOM 1502 C CA . PHE A 1 194 ? -54.726 -2.421 59.452 1.00 69.62 194 PHE A CA 1
ATOM 1503 C C . PHE A 1 194 ? -56.129 -2.735 60.011 1.00 69.62 194 PHE A C 1
ATOM 1505 O O . PHE A 1 194 ? -56.299 -3.711 60.734 1.00 69.62 194 PHE A O 1
ATOM 1512 N N . ASN A 1 195 ? -57.154 -1.936 59.692 1.00 65.69 195 ASN A N 1
ATOM 1513 C CA . ASN A 1 195 ? -58.511 -2.090 60.239 1.00 65.69 195 ASN A CA 1
ATOM 1514 C C . ASN A 1 195 ? -59.419 -3.046 59.424 1.00 65.69 195 ASN A C 1
ATOM 1516 O O . ASN A 1 195 ? -60.614 -3.140 59.703 1.00 65.69 195 ASN A O 1
ATOM 1520 N N . SER A 1 196 ? -58.894 -3.740 58.406 1.00 61.72 196 SER A N 1
ATOM 1521 C CA . SER A 1 196 ? -59.656 -4.630 57.511 1.00 61.72 196 SER A CA 1
ATOM 1522 C C . SER A 1 196 ? -59.094 -6.058 57.546 1.00 61.72 196 SER A C 1
ATOM 1524 O O . SER A 1 196 ? -57.884 -6.208 57.426 1.00 61.72 196 SER A O 1
ATOM 1526 N N . PRO A 1 197 ? -59.918 -7.123 57.607 1.00 58.22 197 PRO A N 1
ATOM 1527 C CA . PRO A 1 197 ? -59.462 -8.523 57.648 1.00 58.22 197 PRO A CA 1
ATOM 1528 C C . PRO A 1 197 ? -58.892 -9.045 56.310 1.00 58.22 197 PRO A C 1
ATOM 1530 O O . PRO A 1 197 ? -58.804 -10.251 56.099 1.00 58.22 197 PRO A O 1
ATOM 1533 N N . LYS A 1 198 ? -58.557 -8.155 55.369 1.00 66.31 198 LYS A N 1
ATOM 1534 C CA . LYS A 1 198 ? -58.028 -8.498 54.042 1.00 66.31 198 LYS A CA 1
ATOM 1535 C C . LYS A 1 198 ? -56.516 -8.298 54.003 1.00 66.31 198 LYS A C 1
ATOM 1537 O O . LYS A 1 198 ? -55.999 -7.393 54.651 1.00 66.31 198 LYS A O 1
ATOM 1542 N N . ASP A 1 199 ? -55.842 -9.108 53.188 1.00 70.69 199 ASP A N 1
ATOM 1543 C CA . ASP A 1 199 ? -54.425 -8.930 52.872 1.00 70.69 199 ASP A CA 1
ATOM 1544 C C . ASP A 1 199 ? -54.182 -7.506 52.330 1.00 70.69 199 ASP A C 1
ATOM 1546 O O . ASP A 1 199 ? -54.896 -7.024 51.445 1.00 70.69 199 ASP A O 1
ATOM 1550 N N . ILE A 1 200 ? -53.175 -6.821 52.871 1.00 72.19 200 ILE A N 1
ATOM 1551 C CA . ILE A 1 200 ? -52.737 -5.506 52.402 1.00 72.19 200 ILE A CA 1
ATOM 1552 C C . ILE A 1 200 ? -51.701 -5.748 51.310 1.00 72.19 200 ILE A C 1
ATOM 1554 O O . ILE A 1 200 ? -50.607 -6.226 51.596 1.00 72.19 200 ILE A O 1
ATOM 1558 N N . ILE A 1 201 ? -52.041 -5.416 50.067 1.00 73.62 201 ILE A N 1
ATOM 1559 C CA . ILE A 1 201 ? -51.141 -5.532 48.913 1.00 73.62 201 ILE A CA 1
ATOM 1560 C C . ILE A 1 201 ? -50.726 -4.128 48.484 1.00 73.62 201 ILE A C 1
ATOM 1562 O O . ILE A 1 201 ? -51.588 -3.290 48.205 1.00 73.62 201 ILE A O 1
ATOM 1566 N N . LEU A 1 202 ? -49.423 -3.871 48.450 1.00 74.50 202 LEU A N 1
ATOM 1567 C CA . LEU A 1 202 ? -48.826 -2.620 47.995 1.00 74.50 202 LEU A CA 1
ATOM 1568 C C . LEU A 1 202 ? -47.932 -2.901 46.805 1.00 74.50 202 LEU A C 1
ATOM 1570 O O . LEU A 1 202 ? -47.082 -3.780 46.889 1.00 74.50 202 LEU A O 1
ATOM 1574 N N . GLU A 1 203 ? -48.081 -2.135 45.737 1.00 74.44 203 GLU A N 1
ATOM 1575 C CA . GLU A 1 203 ? -47.284 -2.303 44.530 1.00 74.44 203 GLU A CA 1
ATOM 1576 C C . GLU A 1 203 ? -46.465 -1.054 44.245 1.00 74.44 203 GLU A C 1
ATOM 1578 O O . GLU A 1 203 ? -46.927 0.080 44.402 1.00 74.44 203 GLU A O 1
ATOM 1583 N N . PHE A 1 204 ? -45.239 -1.274 43.791 1.00 76.62 204 PHE A N 1
ATOM 1584 C CA . PHE A 1 204 ? -44.255 -0.238 43.555 1.00 76.62 204 PHE A CA 1
ATOM 1585 C C . PHE A 1 204 ? -43.605 -0.409 42.193 1.00 76.62 204 PHE A C 1
ATOM 1587 O O . PHE A 1 204 ? -43.459 -1.514 41.674 1.00 76.62 204 PHE A O 1
ATOM 1594 N N . SER A 1 205 ? -43.134 0.710 41.658 1.00 75.44 205 SER A N 1
ATOM 1595 C CA . SER A 1 205 ? -42.111 0.749 40.622 1.00 75.44 205 SER A CA 1
ATOM 1596 C C . SER A 1 205 ? -40.869 1.451 41.151 1.00 75.44 205 SER A C 1
ATOM 1598 O O . SER A 1 205 ? -40.959 2.399 41.932 1.00 75.44 205 SER A O 1
ATOM 1600 N N . ALA A 1 206 ? -39.700 0.998 40.717 1.00 79.25 206 ALA A N 1
ATOM 1601 C CA . ALA A 1 206 ? -38.432 1.669 40.965 1.00 79.25 206 ALA A CA 1
ATOM 1602 C C . ALA A 1 206 ? -37.514 1.534 39.751 1.00 79.25 206 ALA A C 1
ATOM 1604 O O . ALA A 1 206 ? -37.778 0.785 38.812 1.00 79.25 206 ALA A O 1
ATOM 1605 N N . THR A 1 207 ? -36.425 2.294 39.750 1.00 82.06 207 THR A N 1
ATOM 1606 C CA . THR A 1 207 ? -35.329 2.129 38.794 1.00 82.06 207 THR A CA 1
ATOM 1607 C C . THR A 1 207 ? -34.080 1.720 39.559 1.00 82.06 207 THR A C 1
ATOM 1609 O O . THR A 1 207 ? -33.737 2.347 40.560 1.00 82.06 207 THR A O 1
ATOM 1612 N N . VAL A 1 208 ? -33.392 0.682 39.092 1.00 82.56 208 VAL A N 1
ATOM 1613 C CA . VAL A 1 208 ? -32.063 0.329 39.594 1.00 82.56 208 VAL A CA 1
ATOM 1614 C C . VAL A 1 208 ? -31.100 1.444 39.188 1.00 82.56 208 VAL A C 1
ATOM 1616 O O . VAL A 1 208 ? -31.081 1.860 38.029 1.00 82.56 208 VAL A O 1
ATOM 1619 N N . GLN A 1 209 ? -30.313 1.956 40.128 1.00 83.88 209 GLN A N 1
ATOM 1620 C CA . GLN A 1 209 ? -29.354 3.034 39.893 1.00 83.88 209 GLN A CA 1
ATOM 1621 C C . GLN A 1 209 ? -28.414 2.685 38.731 1.00 83.88 209 GLN A C 1
ATOM 1623 O O . GLN A 1 209 ? -27.870 1.585 38.654 1.00 83.88 209 GLN A O 1
ATOM 1628 N N . LYS A 1 210 ? -28.232 3.627 37.798 1.00 80.38 210 LYS A N 1
ATOM 1629 C CA . LYS A 1 210 ? -27.378 3.435 36.608 1.00 80.38 210 LYS A CA 1
ATOM 1630 C C . LYS A 1 210 ? -25.883 3.447 36.931 1.00 80.38 210 LYS A C 1
ATOM 1632 O O . LYS A 1 210 ? -25.081 2.950 36.148 1.00 80.38 210 LYS A O 1
ATOM 1637 N N . ASP A 1 211 ? -25.513 4.069 38.040 1.00 76.06 211 ASP A N 1
ATOM 1638 C CA . ASP A 1 211 ? -24.146 4.249 38.526 1.00 76.06 211 ASP A CA 1
ATOM 1639 C C . ASP A 1 211 ? -23.793 3.315 39.691 1.00 76.06 211 ASP A C 1
ATOM 1641 O O . ASP A 1 211 ? -22.714 3.452 40.271 1.00 76.06 211 ASP A O 1
ATOM 1645 N N . ALA A 1 212 ? -24.673 2.355 39.992 1.00 81.44 212 ALA A N 1
ATOM 1646 C CA . ALA A 1 212 ? -24.419 1.303 40.960 1.00 81.44 212 ALA A CA 1
ATOM 1647 C C . ALA A 1 212 ? -23.164 0.493 40.608 1.00 81.44 212 ALA A C 1
ATOM 1649 O O . ALA A 1 212 ? -22.811 0.306 39.438 1.00 81.44 212 ALA A O 1
ATOM 1650 N N . GLU A 1 213 ? -22.489 -0.003 41.640 1.00 82.56 213 GLU A N 1
ATOM 1651 C CA . GLU A 1 213 ? -21.333 -0.878 41.464 1.00 82.56 213 GLU A CA 1
ATOM 1652 C C . GLU A 1 213 ? -21.774 -2.309 41.170 1.00 82.56 213 GLU A C 1
ATOM 1654 O O . GLU A 1 213 ? -22.798 -2.784 41.666 1.00 82.56 213 GLU A O 1
ATOM 1659 N N . ASN A 1 214 ? -20.988 -3.026 40.367 1.00 85.69 214 ASN A N 1
ATOM 1660 C CA . ASN A 1 214 ? -21.288 -4.422 40.096 1.00 85.69 214 ASN A CA 1
ATOM 1661 C C . ASN A 1 214 ? -21.200 -5.247 41.385 1.00 85.69 214 ASN A C 1
ATOM 1663 O O . ASN A 1 214 ? -20.183 -5.217 42.077 1.00 85.69 214 ASN A O 1
ATOM 1667 N N . GLY A 1 215 ? -22.252 -6.002 41.681 1.00 82.62 215 GLY A N 1
ATOM 1668 C CA . GLY A 1 215 ? -22.397 -6.770 42.911 1.00 82.62 215 GLY A CA 1
ATOM 1669 C C . GLY A 1 215 ? -22.898 -5.963 44.112 1.00 82.62 215 GLY A C 1
ATOM 1670 O O . GLY A 1 215 ? -23.051 -6.566 45.177 1.00 82.62 215 GLY A O 1
ATOM 1671 N N . GLN A 1 216 ? -23.171 -4.655 43.956 1.00 85.25 216 GLN A N 1
ATOM 1672 C CA . GLN A 1 216 ? -23.742 -3.816 45.013 1.00 85.25 216 GLN A CA 1
ATOM 1673 C C . GLN A 1 216 ? -25.009 -4.466 45.562 1.00 85.25 216 GLN A C 1
ATOM 1675 O O . GLN A 1 216 ? -25.898 -4.850 44.800 1.00 85.25 216 GLN A O 1
ATOM 1680 N N . GLU A 1 217 ? -25.079 -4.587 46.885 1.00 82.62 217 GLU A N 1
ATOM 1681 C CA . GLU A 1 217 ? -26.230 -5.189 47.540 1.00 82.62 217 GLU A CA 1
ATOM 1682 C C . GLU A 1 217 ? -27.425 -4.236 47.539 1.00 82.62 217 GLU A C 1
ATOM 1684 O O . GLU A 1 217 ? -27.314 -3.030 47.778 1.00 82.62 217 GLU A O 1
ATOM 1689 N N . LEU A 1 218 ? -28.577 -4.826 47.257 1.00 78.50 218 LEU A N 1
ATOM 1690 C CA . LEU A 1 218 ? -29.896 -4.246 47.399 1.00 78.50 218 LEU A CA 1
ATOM 1691 C C . LEU A 1 218 ? -30.556 -4.938 48.571 1.00 78.50 218 LEU A C 1
ATOM 1693 O O . LEU A 1 218 ? -30.703 -6.157 48.540 1.00 78.50 218 LEU A O 1
ATOM 1697 N N . LYS A 1 219 ? -30.973 -4.181 49.579 1.00 79.56 219 LYS A N 1
ATOM 1698 C CA . LYS A 1 219 ? -31.704 -4.737 50.710 1.00 79.56 219 LYS A CA 1
ATOM 1699 C C . LYS A 1 219 ? -33.037 -4.036 50.856 1.00 79.56 219 LYS A C 1
ATOM 1701 O O . LYS A 1 219 ? -33.119 -2.815 50.954 1.00 79.56 219 LYS A O 1
ATOM 1706 N N . LEU A 1 220 ? -34.090 -4.836 50.900 1.00 77.81 220 LEU A N 1
ATOM 1707 C CA . LEU A 1 220 ? -35.433 -4.363 51.177 1.00 77.81 220 LEU A CA 1
ATOM 1708 C C . LEU A 1 220 ? -35.911 -5.030 52.453 1.00 77.81 220 LEU A C 1
ATOM 1710 O O . LEU A 1 220 ? -35.931 -6.254 52.555 1.00 77.81 220 LEU A O 1
ATOM 1714 N N . SER A 1 221 ? -36.243 -4.214 53.447 1.00 79.06 221 SER A N 1
ATOM 1715 C CA . SER A 1 221 ? -36.669 -4.689 54.758 1.00 79.06 221 SER A CA 1
ATOM 1716 C C . SER A 1 221 ? -38.032 -4.137 55.136 1.00 79.06 221 SER A C 1
ATOM 1718 O O . SER A 1 221 ? -38.368 -3.001 54.811 1.00 79.06 221 SER A O 1
ATOM 1720 N N . ILE A 1 222 ? -38.813 -4.952 55.836 1.00 79.19 222 ILE A N 1
ATOM 1721 C CA . ILE A 1 222 ? -40.073 -4.561 56.456 1.00 79.19 222 ILE A CA 1
ATOM 1722 C C . ILE A 1 222 ? -39.995 -4.848 57.951 1.00 79.19 222 ILE A C 1
ATOM 1724 O O . ILE A 1 222 ? -39.602 -5.940 58.357 1.00 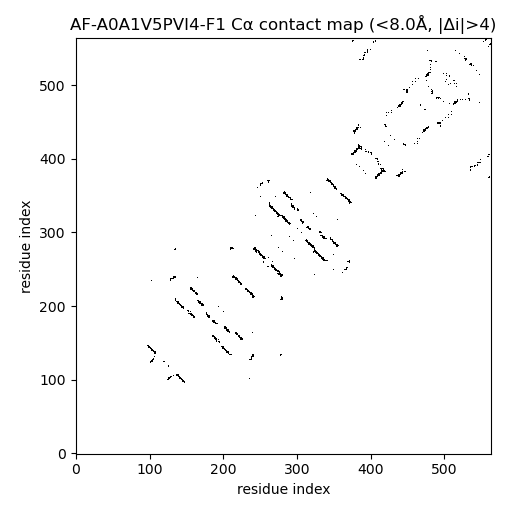79.19 222 ILE A O 1
ATOM 1728 N N . SER A 1 223 ? -40.399 -3.875 58.760 1.00 82.12 223 SER A N 1
ATOM 1729 C CA . SER A 1 223 ? -40.578 -4.019 60.204 1.00 82.12 223 SER A CA 1
ATOM 1730 C C . SER A 1 223 ? -42.006 -3.639 60.573 1.00 82.12 223 SER A C 1
ATOM 1732 O O . SER A 1 223 ? -42.477 -2.576 60.175 1.00 82.12 223 SER A O 1
ATOM 1734 N N . ILE A 1 224 ? -42.688 -4.475 61.357 1.00 79.25 224 ILE A N 1
ATOM 1735 C CA . ILE A 1 224 ? -44.002 -4.165 61.935 1.00 79.25 224 ILE A CA 1
ATOM 1736 C C . ILE A 1 224 ? -43.811 -3.920 63.426 1.00 79.25 224 ILE A C 1
ATOM 1738 O O . ILE A 1 224 ? -43.239 -4.747 64.137 1.00 79.25 224 ILE A O 1
ATOM 1742 N N . ASN A 1 225 ? -44.308 -2.783 63.896 1.00 79.69 225 ASN A N 1
ATOM 1743 C CA . ASN A 1 225 ? -44.241 -2.340 65.276 1.00 79.69 225 ASN A CA 1
ATOM 1744 C C . ASN A 1 225 ? -45.643 -2.318 65.886 1.00 79.69 225 ASN A C 1
ATOM 1746 O O . ASN A 1 225 ? -46.589 -1.879 65.239 1.00 79.69 225 ASN A O 1
ATOM 1750 N N . ARG A 1 226 ? -45.756 -2.728 67.150 1.00 79.94 226 ARG A N 1
ATOM 1751 C CA . ARG A 1 226 ? -46.942 -2.568 67.997 1.00 79.94 226 ARG A CA 1
ATOM 1752 C C . ARG A 1 226 ? -46.564 -1.734 69.216 1.00 79.94 226 ARG A C 1
ATOM 1754 O O . ARG A 1 226 ? -45.667 -2.139 69.953 1.00 79.94 226 ARG A O 1
ATOM 1761 N N . ARG A 1 227 ? -47.220 -0.591 69.453 1.00 77.94 227 ARG A N 1
ATOM 1762 C CA . ARG A 1 227 ? -46.899 0.319 70.586 1.00 77.94 227 ARG A CA 1
ATOM 1763 C C . ARG A 1 227 ? -45.395 0.623 70.692 1.00 77.94 227 ARG A C 1
ATOM 1765 O O . ARG A 1 227 ? -44.801 0.506 71.760 1.00 77.94 227 ARG A O 1
ATOM 1772 N N . ASN A 1 228 ? -44.767 0.945 69.560 1.00 74.94 228 ASN A N 1
ATOM 1773 C CA . ASN A 1 228 ? -43.323 1.193 69.420 1.00 74.94 228 ASN A CA 1
ATOM 1774 C C . ASN A 1 228 ? -42.393 -0.004 69.705 1.00 74.94 228 ASN A C 1
ATOM 1776 O O . ASN A 1 228 ? -41.177 0.167 69.727 1.00 74.94 228 ASN A O 1
ATOM 1780 N N . LYS A 1 229 ? -42.921 -1.220 69.877 1.00 78.69 229 LYS A N 1
ATOM 1781 C CA . LYS A 1 229 ? -42.127 -2.451 69.969 1.00 78.69 229 LYS A CA 1
ATOM 1782 C C . LYS A 1 229 ? -42.186 -3.207 68.645 1.00 78.69 229 LYS A C 1
ATOM 1784 O O . LYS A 1 229 ? -43.278 -3.516 68.176 1.00 78.69 229 LYS A O 1
ATOM 1789 N N . GLN A 1 230 ? -41.036 -3.534 68.059 1.00 81.56 230 GLN A N 1
ATOM 1790 C CA . GLN A 1 230 ? -40.978 -4.379 66.863 1.00 81.56 230 GLN A CA 1
ATOM 1791 C C . GLN A 1 230 ? -41.518 -5.776 67.189 1.00 81.56 230 GLN A C 1
ATOM 1793 O O . GLN A 1 230 ? -41.049 -6.425 68.124 1.00 81.56 230 GLN A O 1
ATOM 1798 N N . VAL A 1 231 ? -42.520 -6.213 66.431 1.00 77.44 231 VAL A N 1
ATOM 1799 C CA . VAL A 1 231 ? -43.174 -7.524 66.570 1.00 77.44 231 VAL A CA 1
ATOM 1800 C C . VAL A 1 231 ? -42.901 -8.437 65.379 1.00 77.44 231 VAL A C 1
ATOM 1802 O O . VAL A 1 231 ? -43.005 -9.649 65.514 1.00 77.44 231 VAL A O 1
ATOM 1805 N N . PHE A 1 232 ? -42.509 -7.874 64.235 1.00 76.19 232 PHE A N 1
ATOM 1806 C CA . PHE A 1 232 ? -42.116 -8.630 63.051 1.00 76.19 232 PHE A CA 1
ATOM 1807 C C . PHE A 1 232 ? -41.021 -7.887 62.292 1.00 76.19 232 PHE A C 1
ATOM 1809 O O . PHE A 1 232 ? -41.040 -6.656 62.221 1.00 76.19 232 PHE A O 1
ATOM 1816 N N . GLN A 1 233 ? -40.093 -8.634 61.701 1.00 80.12 233 GLN A N 1
ATOM 1817 C CA . GLN A 1 233 ? -39.130 -8.106 60.747 1.00 80.12 233 GLN A CA 1
ATOM 1818 C C . GLN A 1 233 ? -38.790 -9.161 59.703 1.00 80.12 233 GLN A C 1
ATOM 1820 O O . GLN A 1 233 ? -38.576 -10.323 60.036 1.00 80.12 233 GLN A O 1
ATOM 1825 N N . SER A 1 234 ? -38.700 -8.734 58.449 1.00 73.56 234 SER A N 1
ATOM 1826 C CA . SER A 1 234 ? -38.205 -9.551 57.346 1.00 73.56 234 SER A CA 1
ATOM 1827 C C . SER A 1 234 ? -37.368 -8.691 56.407 1.00 73.56 234 SER A C 1
ATOM 1829 O O . SER A 1 234 ? -37.541 -7.471 56.341 1.00 73.56 234 SER A O 1
ATOM 1831 N N . SER A 1 235 ? -36.436 -9.312 55.694 1.00 74.94 235 SER A N 1
ATOM 1832 C CA . SER A 1 235 ? -35.673 -8.637 54.652 1.00 74.94 235 SER A CA 1
ATOM 1833 C C . SER A 1 235 ? -35.311 -9.584 53.530 1.00 74.94 235 SER A C 1
ATOM 1835 O O . SER A 1 235 ? -35.005 -10.748 53.783 1.00 74.94 235 SER A O 1
ATOM 1837 N N . ILE A 1 236 ? -35.249 -9.043 52.323 1.00 72.25 236 ILE A N 1
ATOM 1838 C CA . ILE A 1 236 ? -34.702 -9.720 51.158 1.00 72.25 236 ILE A CA 1
ATOM 1839 C C . ILE A 1 236 ? -33.468 -8.963 50.670 1.00 72.25 236 ILE A C 1
ATOM 1841 O O . ILE A 1 236 ? -33.410 -7.732 50.765 1.00 72.25 236 ILE A O 1
ATOM 1845 N N . ASN A 1 237 ? -32.500 -9.709 50.144 1.00 74.94 237 ASN A N 1
ATOM 1846 C CA . ASN A 1 237 ? -31.278 -9.160 49.575 1.00 74.94 237 ASN A CA 1
ATOM 1847 C C . ASN A 1 237 ? -31.157 -9.570 48.106 1.00 74.94 237 ASN A C 1
ATOM 1849 O O . ASN A 1 237 ? -31.467 -10.706 47.751 1.00 74.94 237 ASN A O 1
ATOM 1853 N N . GLY A 1 238 ? -30.691 -8.653 47.270 1.00 74.81 238 GLY A N 1
ATOM 1854 C CA . GLY A 1 238 ? -30.316 -8.892 45.881 1.00 74.81 238 GLY A CA 1
ATOM 1855 C C . GLY A 1 238 ? -28.984 -8.230 45.576 1.00 74.81 238 GLY A C 1
ATOM 1856 O O . GLY A 1 238 ? -28.427 -7.516 46.412 1.00 74.81 238 GLY A O 1
ATOM 1857 N N . ARG A 1 239 ? -28.465 -8.449 44.371 1.00 80.62 239 ARG A N 1
ATOM 1858 C CA . ARG A 1 239 ? -27.244 -7.791 43.891 1.00 80.62 239 ARG A CA 1
ATOM 1859 C C . ARG A 1 239 ? -27.513 -7.050 42.591 1.00 80.62 239 ARG A C 1
ATOM 1861 O O . ARG A 1 239 ? -28.374 -7.449 41.819 1.00 80.62 239 ARG A O 1
ATOM 1868 N N . ILE A 1 240 ? -26.769 -5.986 42.321 1.00 82.25 240 ILE A N 1
ATOM 1869 C CA . ILE A 1 240 ? -26.860 -5.281 41.040 1.00 82.25 240 ILE A CA 1
ATOM 1870 C C . ILE A 1 240 ? -25.865 -5.873 40.045 1.00 82.25 240 ILE A C 1
ATOM 1872 O O . ILE A 1 240 ? -24.670 -5.943 40.326 1.00 82.25 240 ILE A O 1
ATOM 1876 N N . ASN A 1 241 ? -26.341 -6.248 38.861 1.00 82.81 241 ASN A N 1
ATOM 1877 C CA . ASN A 1 241 ? -25.502 -6.528 37.705 1.00 82.81 241 ASN A CA 1
ATOM 1878 C C . ASN A 1 241 ? -25.191 -5.213 36.973 1.00 82.81 241 ASN A C 1
ATOM 1880 O O . ASN A 1 241 ? -26.033 -4.639 36.279 1.00 82.81 241 ASN A O 1
ATOM 1884 N N . ALA A 1 242 ? -23.968 -4.721 37.148 1.00 86.56 242 ALA A N 1
ATOM 1885 C CA . ALA A 1 242 ? -23.469 -3.484 36.553 1.00 86.56 242 ALA A CA 1
ATOM 1886 C C . ALA A 1 242 ? -22.111 -3.733 35.881 1.00 86.56 242 ALA A C 1
ATOM 1888 O O . ALA A 1 242 ? -21.143 -3.000 36.085 1.00 86.56 242 ALA A O 1
ATOM 1889 N N . VAL A 1 243 ? -22.009 -4.809 35.101 1.00 88.94 243 VAL A N 1
ATOM 1890 C CA . VAL A 1 243 ? -20.776 -5.137 34.381 1.00 88.94 243 VAL A CA 1
ATOM 1891 C C . VAL A 1 243 ? -20.587 -4.176 33.201 1.00 88.94 243 VAL A C 1
ATOM 1893 O O . VAL A 1 243 ? -21.508 -3.940 32.411 1.00 88.94 243 VAL A O 1
ATOM 1896 N N . ALA A 1 244 ? -19.387 -3.601 33.107 1.00 92.00 244 ALA A N 1
ATOM 1897 C CA . ALA A 1 244 ? -18.918 -2.899 31.918 1.00 92.00 244 ALA A CA 1
ATOM 1898 C C . ALA A 1 244 ? -18.472 -3.923 30.867 1.00 92.00 244 ALA A C 1
ATOM 1900 O O . ALA A 1 244 ? -17.870 -4.940 31.205 1.00 92.00 244 ALA A O 1
ATOM 1901 N N . ASP A 1 245 ? -18.747 -3.641 29.601 1.00 94.31 245 ASP A N 1
ATOM 1902 C CA . ASP A 1 245 ? -18.439 -4.538 28.486 1.00 94.31 245 ASP A CA 1
ATOM 1903 C C . ASP A 1 245 ? -17.814 -3.729 27.351 1.00 94.31 245 ASP A C 1
ATOM 1905 O O . ASP A 1 245 ? -18.353 -2.699 26.956 1.00 94.31 245 ASP A O 1
ATOM 1909 N N . PHE A 1 246 ? -16.670 -4.192 26.847 1.00 97.06 246 PHE A N 1
ATOM 1910 C CA . PHE A 1 246 ? -15.899 -3.524 25.798 1.00 97.06 246 PHE A CA 1
ATOM 1911 C C . PHE A 1 246 ? -15.812 -4.341 24.511 1.00 97.06 246 PHE A C 1
ATOM 1913 O O . PHE A 1 246 ? -15.105 -3.926 23.595 1.00 97.06 246 PHE A O 1
ATOM 1920 N N . SER A 1 247 ? -16.545 -5.455 24.413 1.00 96.12 247 SER A N 1
ATOM 1921 C CA . SER A 1 247 ? -16.530 -6.375 23.265 1.00 96.12 247 SER A CA 1
ATOM 1922 C C . SER A 1 247 ? -16.898 -5.722 21.929 1.00 96.12 247 SER A C 1
ATOM 1924 O O . SER A 1 247 ? -16.554 -6.236 20.870 1.00 96.12 247 SER A O 1
ATOM 1926 N N . ARG A 1 248 ? -17.575 -4.566 21.964 1.00 96.88 248 ARG A N 1
ATOM 1927 C CA . ARG A 1 248 ? -17.927 -3.760 20.783 1.00 96.88 248 ARG A CA 1
ATOM 1928 C C . ARG A 1 248 ? -16.904 -2.676 20.428 1.00 96.88 248 ARG A C 1
ATOM 1930 O O . ARG A 1 248 ? -17.170 -1.864 19.540 1.00 96.88 248 ARG A O 1
ATOM 1937 N N . SER A 1 249 ? -15.781 -2.614 21.139 1.00 98.06 249 SER A N 1
ATOM 1938 C CA . SER A 1 249 ? -14.672 -1.715 20.814 1.00 98.06 249 SER A CA 1
ATOM 1939 C C . SER A 1 249 ? -13.924 -2.234 19.586 1.00 98.06 249 SER A C 1
ATOM 1941 O O . SER A 1 249 ? -13.850 -3.438 19.363 1.00 98.06 249 SER A O 1
ATOM 1943 N N . SER A 1 250 ? -13.370 -1.337 18.776 1.00 97.56 250 SER A N 1
ATOM 1944 C CA . SER A 1 250 ? -12.795 -1.689 17.474 1.00 97.56 250 SER A CA 1
ATOM 1945 C C . SER A 1 250 ? -11.582 -0.837 17.127 1.00 97.56 250 SER A C 1
ATOM 1947 O O . SER A 1 250 ? -11.433 0.279 17.624 1.00 97.56 250 SER A O 1
ATOM 1949 N N . MET A 1 251 ? -10.742 -1.344 16.229 1.00 97.75 251 MET A N 1
ATOM 1950 C CA . MET A 1 251 ? -9.655 -0.595 15.607 1.00 97.75 251 MET A CA 1
ATOM 1951 C C . MET A 1 251 ? -9.776 -0.708 14.090 1.00 97.75 251 MET A C 1
ATOM 1953 O O . MET A 1 251 ? -10.159 -1.754 13.572 1.00 97.75 251 MET A O 1
ATOM 1957 N N . SER A 1 252 ? -9.447 0.368 13.386 1.00 96.75 252 SER A N 1
ATOM 1958 C CA . SER A 1 252 ? -9.339 0.388 11.928 1.00 96.75 252 SER A CA 1
ATOM 1959 C C . SER A 1 252 ? -8.002 0.979 11.510 1.00 96.75 252 SER A C 1
ATOM 1961 O O . SER A 1 252 ? -7.520 1.916 12.151 1.00 96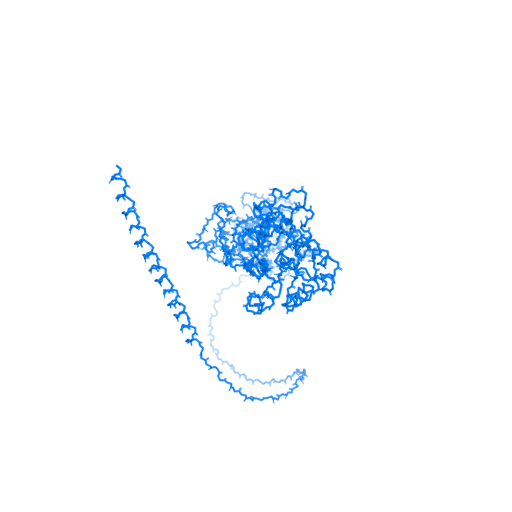.75 252 SER A O 1
ATOM 1963 N N . VAL A 1 253 ? -7.451 0.468 10.415 1.00 96.88 253 VAL A N 1
ATOM 1964 C CA . VAL A 1 253 ? -6.248 0.988 9.764 1.00 96.88 253 VAL A CA 1
ATOM 1965 C C . VAL A 1 253 ? -6.608 1.454 8.359 1.00 96.88 253 VAL A C 1
ATOM 1967 O O . VAL A 1 253 ? -7.452 0.850 7.698 1.00 96.88 253 VAL A O 1
ATOM 1970 N N . ARG A 1 254 ? -5.991 2.545 7.916 1.00 95.12 254 ARG A N 1
ATOM 1971 C CA . ARG A 1 254 ? -6.057 3.002 6.527 1.00 95.12 254 ARG A CA 1
ATOM 1972 C C . ARG A 1 254 ? -4.745 3.647 6.130 1.00 95.12 254 ARG A C 1
ATOM 1974 O O . ARG A 1 254 ? -4.100 4.278 6.974 1.00 95.12 254 ARG A O 1
ATOM 1981 N N . ASP A 1 255 ? -4.406 3.535 4.858 1.00 93.81 255 ASP A N 1
ATOM 1982 C CA . ASP A 1 255 ? -3.407 4.414 4.281 1.00 93.81 255 ASP A CA 1
ATOM 1983 C C . ASP A 1 255 ? -3.929 5.869 4.230 1.00 93.81 255 ASP A C 1
ATOM 1985 O O . ASP A 1 255 ? -5.137 6.114 4.115 1.00 93.81 255 ASP A O 1
ATOM 1989 N N . LEU A 1 256 ? -3.037 6.842 4.438 1.00 91.19 256 LEU A N 1
ATOM 1990 C CA . LEU A 1 256 ? -3.407 8.254 4.534 1.00 91.19 256 LEU A CA 1
ATOM 1991 C C . LEU A 1 256 ? -3.580 8.922 3.161 1.00 91.19 256 LEU A C 1
ATOM 1993 O O . LEU A 1 256 ? -4.324 9.902 3.078 1.00 91.19 256 LEU A O 1
ATOM 1997 N N . ASN A 1 257 ? -2.918 8.421 2.114 1.00 87.81 257 ASN A N 1
ATOM 1998 C CA . ASN A 1 257 ? -3.073 8.901 0.740 1.00 87.81 257 ASN A CA 1
ATOM 1999 C C . ASN A 1 257 ? -4.328 8.301 0.063 1.00 87.81 257 ASN A C 1
ATOM 2001 O O . ASN A 1 257 ? -4.878 8.911 -0.854 1.00 87.81 257 ASN A O 1
ATOM 2005 N N . GLY A 1 258 ? -4.839 7.178 0.588 1.00 79.69 258 GLY A N 1
ATOM 2006 C CA . GLY A 1 258 ? -6.100 6.552 0.180 1.00 79.69 258 GLY A CA 1
ATOM 2007 C C . GLY A 1 258 ? -5.984 5.540 -0.966 1.00 79.69 258 GLY A C 1
ATOM 2008 O O . GLY A 1 258 ? -7.018 5.075 -1.448 1.00 79.69 258 GLY A O 1
ATOM 2009 N N . GLY A 1 259 ? -4.764 5.219 -1.395 1.00 82.06 259 GLY A N 1
ATOM 2010 C CA . GLY A 1 259 ? -4.438 4.195 -2.382 1.00 82.06 259 GLY A CA 1
ATOM 2011 C C . GLY A 1 259 ? -3.813 2.949 -1.755 1.00 82.06 259 GLY A C 1
ATOM 2012 O O . GLY A 1 259 ? -4.053 2.623 -0.588 1.00 82.06 259 GLY A O 1
ATOM 2013 N N . ASP A 1 260 ? -3.030 2.244 -2.567 1.00 86.38 260 ASP A N 1
ATOM 2014 C CA . ASP A 1 260 ? -2.207 1.130 -2.114 1.00 86.38 260 ASP A CA 1
ATOM 2015 C C . ASP A 1 260 ? -1.106 1.628 -1.172 1.00 86.38 260 ASP A C 1
ATOM 2017 O O . ASP A 1 260 ? -0.571 2.719 -1.358 1.00 86.38 260 ASP A O 1
ATOM 2021 N N . LEU A 1 261 ? -0.767 0.825 -0.163 1.00 90.12 261 LEU A N 1
ATOM 2022 C CA . LEU A 1 261 ? 0.242 1.194 0.821 1.00 90.12 261 LEU A CA 1
ATOM 2023 C C . LEU A 1 261 ? 1.640 0.849 0.309 1.00 90.12 261 LEU A C 1
ATOM 2025 O O . LEU A 1 261 ? 1.953 -0.320 0.120 1.00 90.12 261 LEU A O 1
ATOM 2029 N N . TRP A 1 262 ? 2.528 1.826 0.205 1.00 89.00 262 TRP A N 1
ATOM 2030 C CA . TRP A 1 262 ? 3.929 1.615 -0.157 1.00 89.00 262 TRP A CA 1
ATOM 2031 C C . TRP A 1 262 ? 4.862 1.750 1.051 1.00 89.00 262 TRP A C 1
ATOM 2033 O O . TRP A 1 262 ? 4.483 2.184 2.147 1.00 89.00 262 TRP A O 1
ATOM 2043 N N . ALA A 1 263 ? 6.121 1.346 0.877 1.00 88.12 263 ALA A N 1
ATOM 2044 C CA . ALA A 1 263 ? 7.150 1.620 1.875 1.00 88.12 263 ALA A CA 1
ATOM 2045 C C . ALA A 1 263 ? 7.331 3.141 2.047 1.00 88.12 263 ALA A C 1
ATOM 2047 O O . ALA A 1 263 ? 7.149 3.904 1.100 1.00 88.12 263 ALA A O 1
ATOM 2048 N N . LYS A 1 264 ? 7.718 3.584 3.251 1.00 88.19 264 LYS A N 1
ATOM 2049 C CA . LYS A 1 264 ? 7.865 5.000 3.660 1.00 88.19 264 LYS A CA 1
ATOM 2050 C C . LYS A 1 264 ? 6.572 5.802 3.771 1.00 88.19 264 LYS A C 1
ATOM 2052 O O . LYS A 1 264 ? 6.621 6.957 4.198 1.00 88.19 264 LYS A O 1
ATOM 2057 N N . GLU A 1 265 ? 5.428 5.226 3.435 1.00 92.25 265 GLU A N 1
ATOM 2058 C CA . GLU A 1 265 ? 4.151 5.916 3.549 1.00 92.25 265 GLU A CA 1
ATOM 2059 C C . GLU A 1 265 ? 3.612 5.910 4.975 1.00 92.25 265 GLU A C 1
ATOM 2061 O O . GLU A 1 265 ? 4.059 5.158 5.845 1.00 92.25 265 GLU A O 1
ATOM 2066 N N . ILE A 1 266 ? 2.659 6.807 5.227 1.00 95.06 266 ILE A N 1
ATOM 2067 C CA . ILE A 1 266 ? 2.077 7.025 6.546 1.00 95.06 266 ILE A CA 1
ATOM 2068 C C . ILE A 1 266 ? 0.688 6.405 6.582 1.00 95.06 266 ILE A C 1
ATOM 2070 O O . ILE A 1 266 ? -0.208 6.847 5.872 1.00 95.06 266 ILE A O 1
ATOM 2074 N N . ILE A 1 267 ? 0.475 5.485 7.517 1.00 96.50 267 ILE A N 1
ATOM 2075 C CA . ILE A 1 267 ? -0.840 4.903 7.796 1.00 96.50 267 ILE A CA 1
ATOM 2076 C C . ILE A 1 267 ? -1.419 5.448 9.097 1.00 96.50 267 ILE A C 1
ATOM 2078 O O . ILE A 1 267 ? -0.695 5.835 10.019 1.00 96.50 267 ILE A O 1
ATOM 2082 N N . ASN A 1 268 ? -2.747 5.461 9.186 1.00 97.19 268 ASN A N 1
ATOM 2083 C CA . ASN A 1 268 ? -3.493 5.937 10.343 1.00 97.19 268 ASN A CA 1
ATOM 2084 C C . ASN A 1 268 ? -4.275 4.804 11.009 1.00 97.19 268 ASN A C 1
ATOM 2086 O O . ASN A 1 268 ? -5.147 4.198 10.385 1.00 97.19 268 ASN A O 1
ATOM 2090 N N . TYR A 1 269 ? -4.028 4.608 12.303 1.00 97.62 269 TYR A N 1
ATOM 2091 C CA . TYR A 1 269 ? -4.845 3.769 13.169 1.00 97.62 269 TYR A CA 1
ATOM 2092 C C . TYR A 1 269 ? -5.860 4.629 13.921 1.00 97.62 269 TYR A C 1
ATOM 2094 O O . TYR A 1 269 ? -5.511 5.640 14.533 1.00 97.62 269 TYR A O 1
ATOM 2102 N N . GLU A 1 270 ? -7.119 4.206 13.902 1.00 97.88 270 GLU A N 1
ATOM 2103 C CA . GLU A 1 270 ? -8.202 4.782 14.699 1.00 97.88 270 GLU A CA 1
ATOM 2104 C C . GLU A 1 270 ? -8.754 3.709 15.637 1.00 97.88 270 GLU A C 1
ATOM 2106 O O . GLU A 1 270 ? -9.071 2.600 15.208 1.00 97.88 270 GLU A O 1
ATOM 2111 N N . VAL A 1 271 ? -8.848 4.037 16.923 1.00 98.19 271 VAL A N 1
ATOM 2112 C CA . VAL A 1 271 ? -9.270 3.136 17.996 1.00 98.19 271 VAL A CA 1
ATOM 2113 C C . VAL A 1 271 ? -10.535 3.685 18.624 1.00 98.19 271 VAL A C 1
ATOM 2115 O O . VAL A 1 271 ? -10.544 4.796 19.151 1.00 98.19 271 VAL A O 1
ATOM 2118 N N . LYS A 1 272 ? -11.601 2.893 18.613 1.00 98.12 272 LYS A N 1
ATOM 2119 C CA . LYS A 1 272 ? -12.893 3.236 19.195 1.00 98.12 272 LYS A CA 1
ATOM 2120 C C . LYS A 1 272 ? -13.161 2.348 20.399 1.00 98.12 272 LYS A C 1
ATOM 2122 O O . LYS A 1 272 ? -13.407 1.154 20.250 1.00 98.12 272 LYS A O 1
ATOM 2127 N N . ILE A 1 273 ? -13.164 2.948 21.583 1.00 98.19 273 ILE A N 1
ATOM 2128 C CA . ILE A 1 273 ? -13.488 2.285 22.846 1.00 98.19 273 ILE A CA 1
ATOM 2129 C C . ILE A 1 273 ? -14.927 2.613 23.213 1.00 98.19 273 ILE A C 1
ATOM 2131 O O . ILE A 1 273 ? -15.281 3.788 23.304 1.00 98.19 273 ILE A O 1
ATOM 2135 N N . ILE A 1 274 ? -15.753 1.596 23.438 1.00 97.50 274 ILE A N 1
ATOM 2136 C CA . ILE A 1 274 ? -17.149 1.753 23.852 1.00 97.50 274 ILE A CA 1
ATOM 2137 C C . ILE A 1 274 ? -17.443 0.855 25.045 1.00 97.50 274 ILE A C 1
ATOM 2139 O O . ILE A 1 274 ? -17.104 -0.324 25.027 1.00 97.50 274 ILE A O 1
ATOM 2143 N N . ASN A 1 275 ? -18.114 1.401 26.059 1.00 96.31 275 ASN A N 1
ATOM 2144 C CA . ASN A 1 275 ? -18.725 0.584 27.101 1.00 96.31 275 ASN A CA 1
ATOM 2145 C C . ASN A 1 275 ? -20.151 0.195 26.669 1.00 96.31 275 ASN A C 1
ATOM 2147 O O . ASN A 1 275 ? -21.093 0.967 26.845 1.00 96.31 275 ASN A O 1
ATOM 2151 N N . SER A 1 276 ? -20.320 -0.988 26.078 1.00 94.38 276 SER A N 1
ATOM 2152 C CA . SER A 1 276 ? -21.620 -1.565 25.707 1.00 94.38 276 SER A CA 1
ATOM 2153 C C . SER A 1 276 ? -22.361 -2.240 26.865 1.00 94.38 276 SER A C 1
ATOM 2155 O O . SER A 1 276 ? -23.495 -2.690 26.681 1.00 94.38 276 SER A O 1
ATOM 2157 N N . GLY A 1 277 ? -21.739 -2.282 28.044 1.00 90.56 277 GLY A N 1
ATOM 2158 C CA . GLY A 1 277 ? -22.278 -2.892 29.252 1.00 90.56 277 GLY A CA 1
ATOM 2159 C C . GLY A 1 277 ? -23.370 -2.069 29.929 1.00 90.56 277 GLY A C 1
ATOM 2160 O O . GLY A 1 277 ? -23.835 -1.042 29.427 1.00 90.56 277 GLY A O 1
ATOM 2161 N N . LYS A 1 278 ? -23.807 -2.552 31.095 1.00 83.56 278 LYS A N 1
ATOM 2162 C CA . LYS A 1 278 ? -24.881 -1.928 31.888 1.00 83.56 278 LYS A CA 1
ATOM 2163 C C . LYS A 1 278 ? -24.366 -1.043 33.011 1.00 83.56 278 LYS A C 1
ATOM 2165 O O . LYS A 1 278 ? -25.083 -0.138 33.425 1.00 83.56 278 LYS A O 1
ATOM 2170 N N . GLY A 1 279 ? -23.139 -1.269 33.472 1.00 84.12 279 GLY A N 1
ATOM 2171 C CA . GLY A 1 279 ? -22.525 -0.452 34.513 1.00 84.12 279 GLY A CA 1
ATOM 2172 C C . GLY A 1 279 ? -21.408 0.447 34.017 1.00 84.12 279 GLY A C 1
ATOM 2173 O O . GLY A 1 279 ? -20.875 0.286 32.918 1.00 84.12 279 GLY A O 1
ATOM 2174 N N . ARG A 1 280 ? -21.049 1.413 34.864 1.00 87.56 280 ARG A N 1
ATOM 2175 C CA . ARG A 1 280 ? -19.854 2.243 34.689 1.00 87.56 280 ARG A CA 1
ATOM 2176 C C . ARG A 1 280 ? -18.591 1.381 34.760 1.00 87.56 280 ARG A C 1
ATOM 2178 O O . ARG A 1 280 ? -18.526 0.437 35.545 1.00 87.56 280 ARG A O 1
ATOM 2185 N N . SER A 1 281 ? -17.571 1.725 33.985 1.00 90.94 281 SER A N 1
ATOM 2186 C CA . SER A 1 281 ? -16.255 1.111 34.155 1.00 90.94 281 SER A CA 1
ATOM 2187 C C . SER A 1 281 ? -15.522 1.681 35.373 1.00 90.94 281 SER A C 1
ATOM 2189 O O . SER A 1 281 ? -15.849 2.765 35.863 1.00 90.94 281 SER A O 1
ATOM 2191 N N . ARG A 1 282 ? -14.471 0.986 35.819 1.00 91.12 282 ARG A N 1
ATOM 2192 C CA . ARG A 1 282 ? -13.409 1.611 36.625 1.00 91.12 282 ARG A CA 1
ATOM 2193 C C . ARG A 1 282 ? -12.499 2.462 35.730 1.00 91.12 282 ARG A C 1
ATOM 2195 O O . ARG A 1 282 ? -12.752 2.571 34.530 1.00 91.12 282 ARG A O 1
ATOM 2202 N N . GLU A 1 283 ? -11.472 3.093 36.299 1.00 94.38 283 GLU A N 1
ATOM 2203 C CA . GLU A 1 283 ? -10.475 3.825 35.505 1.00 94.38 283 GLU A CA 1
ATOM 2204 C C . GLU A 1 283 ? -9.779 2.887 34.515 1.00 94.38 283 GLU A C 1
ATOM 2206 O O . GLU A 1 283 ? -9.303 1.818 34.903 1.00 94.38 283 GLU A O 1
ATOM 2211 N N . LEU A 1 284 ? -9.711 3.297 33.249 1.00 96.50 284 LEU A N 1
ATOM 2212 C CA . LEU A 1 284 ? -9.203 2.472 32.160 1.00 96.50 284 LEU A CA 1
ATOM 2213 C C . LEU A 1 284 ? -7.856 2.964 31.632 1.00 96.50 284 LEU A C 1
ATOM 2215 O O . LEU A 1 284 ? -7.618 4.170 31.501 1.00 96.50 284 LEU A O 1
ATOM 2219 N N . ILE A 1 285 ? -7.026 2.000 31.239 1.00 96.81 285 ILE A N 1
ATOM 2220 C CA . ILE A 1 285 ? -5.855 2.202 30.390 1.00 96.81 285 ILE A CA 1
ATOM 2221 C C . ILE A 1 285 ? -6.079 1.483 29.057 1.00 96.81 285 ILE A C 1
ATOM 2223 O O . ILE A 1 285 ? -6.528 0.338 29.037 1.00 96.81 285 ILE A O 1
ATOM 2227 N N . VAL A 1 286 ? -5.713 2.128 27.951 1.00 97.75 286 VAL A N 1
ATOM 2228 C CA . VAL A 1 286 ? -5.664 1.512 26.618 1.00 97.75 286 VAL A CA 1
ATOM 2229 C C . VAL A 1 286 ? -4.215 1.419 26.166 1.00 97.75 286 VAL A C 1
ATOM 2231 O O . VAL A 1 286 ? -3.549 2.448 26.079 1.00 97.75 286 VAL A O 1
ATOM 2234 N N . LYS A 1 287 ? -3.733 0.209 25.870 1.00 97.06 287 LYS A N 1
ATOM 2235 C CA . LYS A 1 287 ? -2.402 -0.032 25.293 1.00 97.06 287 LYS A CA 1
ATOM 2236 C C . LYS A 1 287 ? -2.529 -0.414 23.820 1.00 97.06 287 LYS A C 1
ATOM 2238 O O . LYS A 1 287 ? -3.237 -1.366 23.502 1.00 97.06 287 LYS A O 1
ATOM 2243 N N . CYS A 1 288 ? -1.798 0.281 22.956 1.00 97.25 288 CYS A N 1
ATOM 2244 C CA . CYS A 1 288 ? -1.705 0.001 21.523 1.00 97.25 288 CYS A CA 1
ATOM 2245 C C . CYS A 1 288 ? -0.234 -0.225 21.146 1.00 97.25 288 CYS A C 1
ATOM 2247 O O . CYS A 1 288 ? 0.558 0.718 21.234 1.00 97.25 288 CYS A O 1
ATOM 2249 N N . PRO A 1 289 ? 0.165 -1.441 20.743 1.00 96.38 289 PRO A N 1
ATOM 2250 C CA . PRO A 1 289 ? 1.485 -1.681 20.177 1.00 96.38 289 PRO A CA 1
ATOM 2251 C C . PRO A 1 289 ? 1.706 -0.870 18.893 1.00 96.38 289 PRO A C 1
ATOM 2253 O O . PRO A 1 289 ? 0.800 -0.702 18.075 1.00 96.38 289 PRO A O 1
ATOM 2256 N N . VAL A 1 290 ? 2.927 -0.395 18.686 1.00 96.19 290 VAL A N 1
ATOM 2257 C CA . VAL A 1 290 ? 3.372 0.120 17.390 1.00 96.19 290 VAL A CA 1
ATOM 2258 C C . VAL A 1 290 ? 3.705 -1.095 16.508 1.00 96.19 290 VAL A C 1
ATOM 2260 O O . VAL A 1 290 ? 4.466 -1.957 16.956 1.00 96.19 290 VAL A O 1
ATOM 2263 N N . PRO A 1 291 ? 3.118 -1.225 15.300 1.00 95.62 291 PRO A N 1
ATOM 2264 C CA . PRO A 1 291 ? 3.363 -2.368 14.421 1.00 95.62 291 PRO A CA 1
ATOM 2265 C C . PRO A 1 291 ? 4.852 -2.600 14.139 1.00 95.62 291 PRO A C 1
ATOM 2267 O O . PRO A 1 291 ? 5.621 -1.653 13.952 1.00 95.62 291 PRO A O 1
ATOM 2270 N N . ALA A 1 292 ? 5.254 -3.867 14.029 1.00 92.31 292 ALA A N 1
ATOM 2271 C CA . ALA A 1 292 ? 6.602 -4.219 13.596 1.00 92.31 292 ALA A CA 1
ATOM 2272 C C . ALA A 1 292 ? 6.897 -3.657 12.193 1.00 92.31 292 ALA A C 1
ATOM 2274 O O . ALA A 1 292 ? 6.017 -3.599 11.338 1.00 92.31 292 ALA A O 1
ATOM 2275 N N . GLY A 1 293 ? 8.142 -3.230 11.972 1.00 92.50 293 GLY A N 1
ATOM 2276 C CA . GLY A 1 293 ? 8.560 -2.602 10.716 1.00 92.50 293 GLY A CA 1
ATOM 2277 C C . GLY A 1 293 ? 8.010 -1.194 10.488 1.00 92.50 293 GLY A C 1
ATOM 2278 O O . GLY A 1 293 ? 8.177 -0.647 9.404 1.00 92.50 293 GLY A O 1
ATOM 2279 N N . THR A 1 294 ? 7.394 -0.582 11.501 1.00 95.75 294 THR A N 1
ATOM 2280 C CA . THR A 1 294 ? 6.915 0.801 11.427 1.00 95.75 294 THR A CA 1
ATOM 2281 C C . THR A 1 294 ? 7.569 1.678 12.484 1.00 95.75 294 THR A C 1
ATOM 2283 O O . THR A 1 294 ? 8.061 1.190 13.504 1.00 95.75 294 THR A O 1
ATOM 2286 N N . GLY A 1 295 ? 7.577 2.985 12.240 1.00 94.50 295 GLY A N 1
ATOM 2287 C CA . GLY A 1 295 ? 7.945 3.987 13.232 1.00 94.50 295 GLY A CA 1
ATOM 2288 C C . GLY A 1 295 ? 6.779 4.920 13.518 1.00 94.50 295 GLY A C 1
ATOM 2289 O O . GLY A 1 295 ? 6.013 5.270 12.626 1.00 94.50 295 GLY A O 1
ATOM 2290 N N . LEU A 1 296 ? 6.628 5.338 14.774 1.00 95.50 296 LEU A N 1
ATOM 2291 C CA . LEU A 1 296 ? 5.593 6.297 15.150 1.00 95.50 296 LEU A CA 1
ATOM 2292 C C . LEU A 1 296 ? 5.838 7.648 14.462 1.00 95.50 296 LEU A C 1
ATOM 2294 O O . LEU A 1 296 ? 6.936 8.193 14.556 1.00 95.50 296 LEU A O 1
ATOM 2298 N N . ALA A 1 297 ? 4.815 8.206 13.815 1.00 94.62 297 ALA A N 1
ATOM 2299 C CA . ALA A 1 297 ? 4.889 9.550 13.256 1.00 94.62 297 ALA A CA 1
ATOM 2300 C C . ALA A 1 297 ? 4.820 10.586 14.389 1.00 94.62 297 ALA A C 1
ATOM 2302 O O . ALA A 1 297 ? 3.884 10.576 15.199 1.00 94.62 297 ALA A O 1
ATOM 2303 N N . ASP A 1 298 ? 5.802 11.485 14.453 1.00 90.44 298 ASP A N 1
ATOM 2304 C CA . ASP A 1 298 ? 5.903 12.476 15.526 1.00 90.44 298 ASP A CA 1
ATOM 2305 C C . ASP A 1 298 ? 4.659 13.381 15.585 1.00 90.44 298 ASP A C 1
ATOM 2307 O O . ASP A 1 298 ? 4.114 13.810 14.568 1.00 90.44 298 ASP A O 1
ATOM 2311 N N . GLY A 1 299 ? 4.167 13.642 16.801 1.00 92.00 299 GLY A N 1
ATOM 2312 C CA . GLY A 1 299 ? 2.974 14.468 17.035 1.00 92.00 299 GLY A CA 1
ATOM 2313 C C . GLY A 1 299 ? 1.648 13.870 16.537 1.00 92.00 299 GLY A C 1
ATOM 2314 O O . GLY A 1 299 ? 0.619 14.543 16.590 1.00 92.00 299 GLY A O 1
ATOM 2315 N N . SER A 1 300 ? 1.636 12.623 16.055 1.00 95.50 300 SER A N 1
ATOM 2316 C CA . SER A 1 300 ? 0.431 12.015 15.473 1.00 95.50 300 SER A CA 1
ATOM 2317 C C . SER A 1 300 ? -0.566 11.455 16.485 1.00 95.50 300 SER A C 1
ATOM 2319 O O . SER A 1 300 ? -1.728 11.260 16.137 1.00 95.50 300 SER A O 1
ATOM 2321 N N . VAL A 1 301 ? -0.111 11.179 17.706 1.00 97.25 301 VAL A N 1
ATOM 2322 C CA . VAL A 1 301 ? -0.884 10.500 18.748 1.00 97.25 301 VAL A CA 1
ATOM 2323 C C . VAL A 1 301 ? -1.924 11.450 19.334 1.00 97.25 301 VAL A C 1
ATOM 2325 O O . VAL A 1 301 ? -1.583 12.541 19.788 1.00 97.25 301 VAL A O 1
ATOM 2328 N N . GLN A 1 302 ? -3.190 11.038 19.327 1.00 95.81 302 GLN A N 1
ATOM 2329 C CA . GLN A 1 302 ? -4.320 11.827 19.809 1.00 95.81 302 GLN A CA 1
ATOM 2330 C C . GLN A 1 302 ? -5.285 10.968 20.640 1.00 95.81 302 GLN A C 1
ATOM 2332 O O . GLN A 1 302 ? -5.582 9.838 20.243 1.00 95.81 302 GLN A O 1
ATOM 2337 N N . PRO A 1 303 ? -5.827 11.494 21.754 1.00 93.75 303 PRO A N 1
ATOM 2338 C CA . PRO A 1 303 ? -5.519 12.791 22.374 1.00 93.75 303 PRO A CA 1
ATOM 2339 C C . PRO A 1 303 ? -4.120 12.815 23.030 1.00 93.75 303 PRO A C 1
ATOM 2341 O O . PRO A 1 303 ? -3.511 11.765 23.232 1.00 93.75 303 PRO A O 1
ATOM 2344 N N . GLY A 1 304 ? -3.620 14.017 23.350 1.00 80.56 304 GLY A N 1
ATOM 2345 C CA . GLY A 1 304 ? -2.234 14.277 23.786 1.00 80.56 304 GLY A CA 1
ATOM 2346 C C . GLY A 1 304 ? -1.826 13.764 25.177 1.00 80.56 304 GLY A C 1
ATOM 2347 O O . GLY A 1 304 ? -0.639 13.782 25.492 1.00 80.56 304 GLY A O 1
ATOM 2348 N N . ASP A 1 305 ? -2.764 13.256 25.978 1.00 87.94 305 ASP A N 1
ATOM 2349 C CA . ASP A 1 305 ? -2.483 12.675 27.296 1.00 87.94 305 ASP A CA 1
ATOM 2350 C C . ASP A 1 305 ? -2.192 11.167 27.175 1.00 87.94 305 ASP A C 1
ATOM 2352 O O . ASP A 1 305 ? -3.057 10.314 27.401 1.00 87.94 305 ASP A O 1
ATOM 2356 N N . PHE A 1 306 ? -0.959 10.831 26.785 1.00 94.31 306 PHE A N 1
ATOM 2357 C CA . PHE A 1 306 ? -0.485 9.453 26.620 1.00 94.31 306 PHE A CA 1
ATOM 2358 C C . PHE A 1 306 ? 0.924 9.243 27.184 1.00 94.31 306 PHE A C 1
ATOM 2360 O O . PHE A 1 306 ? 1.709 10.174 27.355 1.00 94.31 306 PHE A O 1
ATOM 2367 N N . ILE A 1 307 ? 1.256 7.981 27.442 1.00 95.19 307 ILE A N 1
ATOM 2368 C CA . ILE A 1 307 ? 2.599 7.521 27.789 1.00 95.19 307 ILE A CA 1
ATOM 2369 C C . ILE A 1 307 ? 3.117 6.690 26.619 1.00 95.19 307 ILE A C 1
ATOM 2371 O O . ILE A 1 307 ? 2.470 5.734 26.193 1.00 95.19 307 ILE A O 1
ATOM 2375 N N . LEU A 1 308 ? 4.295 7.045 26.114 1.00 94.88 308 LEU A N 1
ATOM 2376 C CA . LEU A 1 308 ? 5.026 6.253 25.131 1.00 94.88 308 LEU A CA 1
ATOM 2377 C C . LEU A 1 308 ? 6.067 5.395 25.855 1.00 94.88 308 LEU A C 1
ATOM 2379 O O . LEU A 1 308 ? 6.753 5.881 26.759 1.00 94.88 308 LEU A O 1
ATOM 2383 N N . SER A 1 309 ? 6.191 4.125 25.477 1.00 94.19 309 SER A N 1
ATOM 2384 C CA . SER A 1 309 ? 7.246 3.263 26.012 1.00 94.19 309 SER A CA 1
ATOM 2385 C C . SER A 1 309 ? 8.641 3.803 25.661 1.00 94.19 309 SER A C 1
ATOM 2387 O O . SER A 1 309 ? 8.811 4.541 24.690 1.00 94.19 309 SER A O 1
ATOM 2389 N N . LYS A 1 310 ? 9.669 3.454 26.451 1.00 90.31 310 LYS A N 1
ATOM 2390 C CA . LYS A 1 310 ? 11.040 3.984 26.264 1.00 90.31 310 LYS A CA 1
ATOM 2391 C C . LYS A 1 310 ? 11.605 3.711 24.866 1.00 90.31 310 LYS A C 1
ATOM 2393 O O . LYS A 1 310 ? 12.331 4.533 24.323 1.00 90.31 310 LYS A O 1
ATOM 2398 N N . ASP A 1 311 ? 11.272 2.552 24.317 1.00 90.44 311 ASP A N 1
ATOM 2399 C CA . ASP A 1 311 ? 11.638 2.067 22.985 1.00 90.44 311 ASP A CA 1
ATOM 2400 C C . ASP A 1 311 ? 10.621 2.456 21.898 1.00 90.44 311 ASP A C 1
ATOM 2402 O O . ASP A 1 311 ? 10.794 2.090 20.740 1.00 90.44 311 ASP A O 1
ATOM 2406 N N . LYS A 1 312 ? 9.564 3.196 22.258 1.00 91.12 312 LYS A N 1
ATOM 2407 C CA . LYS A 1 312 ? 8.449 3.581 21.385 1.00 91.12 312 LYS A CA 1
ATOM 2408 C C . LYS A 1 312 ? 7.699 2.397 20.750 1.00 91.12 312 LYS A C 1
ATOM 2410 O O . LYS A 1 312 ? 7.033 2.583 19.738 1.00 91.12 312 LYS A O 1
ATOM 2415 N N . SER A 1 313 ? 7.775 1.201 21.337 1.00 92.50 313 SER A N 1
ATOM 2416 C CA . SER A 1 313 ? 7.078 -0.004 20.868 1.00 92.50 313 SER A CA 1
ATOM 2417 C C . SER A 1 313 ? 5.595 -0.066 21.242 1.00 92.50 313 SER A C 1
ATOM 2419 O O . SER A 1 313 ? 4.858 -0.849 20.647 1.00 92.50 313 SER A O 1
ATOM 2421 N N . PHE A 1 314 ? 5.113 0.743 22.191 1.00 94.88 314 PHE A N 1
ATOM 2422 C CA . PHE A 1 314 ? 3.679 0.863 22.471 1.00 94.88 314 PHE A CA 1
ATOM 2423 C C . PHE A 1 314 ? 3.284 2.236 23.022 1.00 94.88 314 PHE A C 1
ATOM 2425 O O . PHE A 1 314 ? 4.059 2.918 23.697 1.00 94.88 314 PHE A O 1
ATOM 2432 N N . ILE A 1 315 ? 2.029 2.603 22.766 1.00 97.31 315 ILE A N 1
ATOM 2433 C CA . ILE A 1 315 ? 1.350 3.800 23.266 1.00 97.31 315 ILE A CA 1
ATOM 2434 C C . ILE A 1 315 ? 0.366 3.375 24.357 1.00 97.31 315 ILE A C 1
ATOM 2436 O O . ILE A 1 315 ? -0.309 2.355 24.221 1.00 97.31 315 ILE A O 1
ATOM 2440 N N . SER A 1 316 ? 0.269 4.149 25.435 1.00 97.00 316 SER A N 1
ATOM 2441 C CA . SER A 1 316 ? -0.644 3.896 26.549 1.00 97.00 316 SER A CA 1
ATOM 2442 C C . SER A 1 316 ? -1.445 5.150 26.902 1.00 97.00 316 SER A C 1
ATOM 2444 O O . SER A 1 316 ? -0.866 6.145 27.332 1.00 97.00 316 SER A O 1
ATOM 2446 N N . TRP A 1 317 ? -2.773 5.099 26.793 1.00 97.44 317 TRP A N 1
ATOM 2447 C CA . TRP A 1 317 ? -3.677 6.183 27.201 1.00 97.44 317 TRP A CA 1
ATOM 2448 C C . TRP A 1 317 ? -4.379 5.867 28.516 1.00 97.44 317 TRP A C 1
ATOM 2450 O O . TRP A 1 317 ? -4.885 4.762 28.690 1.00 97.44 317 TRP A O 1
ATOM 2460 N N . SER A 1 318 ? -4.491 6.855 29.405 1.00 95.38 318 SER A N 1
ATOM 2461 C CA . SER A 1 318 ? -5.409 6.808 30.551 1.00 95.38 318 SER A CA 1
ATOM 2462 C C . SER A 1 318 ? -6.703 7.516 30.153 1.00 95.38 318 SER A C 1
ATOM 2464 O O . SER A 1 318 ? -6.729 8.740 30.090 1.00 95.38 318 SER A O 1
ATOM 2466 N N . ILE A 1 319 ? -7.776 6.768 29.884 1.00 95.50 319 ILE A N 1
ATOM 2467 C CA . ILE A 1 319 ? -9.022 7.333 29.319 1.00 95.50 319 ILE A CA 1
ATOM 2468 C C . ILE A 1 319 ? -10.122 7.586 30.363 1.00 95.50 319 ILE A C 1
ATOM 2470 O O . ILE A 1 319 ? -11.228 7.994 30.009 1.00 95.50 319 ILE A O 1
ATOM 2474 N N . GLY A 1 320 ? -9.817 7.361 31.644 1.00 94.06 320 GLY A N 1
ATOM 2475 C CA . GLY A 1 320 ? -10.750 7.546 32.755 1.00 94.06 320 GLY A CA 1
ATOM 2476 C C . GLY A 1 320 ? -11.823 6.457 32.820 1.00 94.06 320 GLY A C 1
ATOM 2477 O O . GLY A 1 320 ? -11.624 5.342 32.340 1.00 94.06 320 GLY A O 1
ATOM 2478 N N . MET A 1 321 ? -12.945 6.772 33.467 1.00 93.50 321 MET A N 1
ATOM 2479 C CA . MET A 1 321 ? -14.117 5.895 33.559 1.00 93.50 321 MET A CA 1
ATOM 2480 C C . MET A 1 321 ? -15.074 6.157 32.394 1.00 93.50 321 MET A C 1
ATOM 2482 O O . MET A 1 321 ? -15.264 7.309 32.011 1.00 93.50 321 MET A O 1
ATOM 2486 N N . LEU A 1 322 ? -15.733 5.112 31.889 1.00 93.88 322 LEU A N 1
ATOM 2487 C CA . LEU A 1 322 ? -16.757 5.206 30.850 1.00 93.88 322 LEU A CA 1
ATOM 2488 C C . LEU A 1 322 ? -18.121 4.782 31.382 1.00 93.88 322 LEU A C 1
ATOM 2490 O O . LEU A 1 322 ? -18.295 3.676 31.909 1.00 93.88 322 LEU A O 1
ATOM 2494 N N . LYS A 1 323 ? -19.114 5.653 31.201 1.00 91.62 323 LYS A N 1
ATOM 2495 C CA . LYS A 1 323 ? -20.519 5.333 31.481 1.00 91.62 323 LYS A CA 1
ATOM 2496 C C . LYS A 1 323 ? -21.075 4.351 30.439 1.00 91.62 323 LYS A C 1
ATOM 2498 O O . LYS A 1 323 ? -20.529 4.261 29.338 1.00 91.62 323 LYS A O 1
ATOM 2503 N N . PRO A 1 324 ? -22.183 3.650 30.738 1.00 89.50 324 PRO A N 1
ATOM 2504 C CA . PRO A 1 324 ? -22.888 2.847 29.742 1.00 89.50 324 PRO A CA 1
ATOM 2505 C C . PRO A 1 324 ? -23.203 3.655 28.475 1.00 89.50 324 PRO A C 1
ATOM 2507 O O . PRO A 1 324 ? -23.806 4.728 28.550 1.00 89.50 324 PRO A O 1
ATOM 2510 N N . GLY A 1 325 ? -22.790 3.140 27.318 1.00 91.62 325 GLY A N 1
ATOM 2511 C CA . GLY A 1 325 ? -22.952 3.770 26.007 1.00 91.62 325 GLY A CA 1
ATOM 2512 C C . GLY A 1 325 ? -21.941 4.873 25.674 1.00 91.62 325 GLY A C 1
ATOM 2513 O O . GLY A 1 325 ? -21.984 5.399 24.563 1.00 91.62 325 GLY A O 1
ATOM 2514 N N . GLU A 1 326 ? -21.037 5.235 26.588 1.00 96.25 326 GLU A N 1
ATOM 2515 C CA . GLU A 1 326 ? -20.002 6.235 26.321 1.00 96.25 326 GLU A CA 1
ATOM 2516 C C . GLU A 1 326 ? -18.929 5.686 25.372 1.00 96.25 326 GLU A C 1
ATOM 2518 O O . GLU A 1 326 ? -18.548 4.513 25.443 1.00 96.25 326 GLU A O 1
ATOM 2523 N N . VAL A 1 327 ? -18.439 6.559 24.487 1.00 97.56 327 VAL A N 1
ATOM 2524 C CA . VAL A 1 327 ? -17.431 6.247 23.471 1.00 97.56 327 VAL A CA 1
ATOM 2525 C C . VAL A 1 327 ? -16.236 7.186 23.613 1.00 97.56 327 VAL A C 1
ATOM 2527 O O . VAL A 1 327 ? -16.406 8.398 23.756 1.00 97.56 327 VAL A O 1
ATOM 2530 N N . LYS A 1 328 ? -15.023 6.638 23.505 1.00 97.81 328 LYS A N 1
ATOM 2531 C CA . LYS A 1 328 ? -13.780 7.395 23.310 1.00 97.81 328 LYS A CA 1
ATOM 2532 C C . LYS A 1 328 ? -13.114 6.964 22.015 1.00 97.81 328 LYS A C 1
ATOM 2534 O O . LYS A 1 328 ? -13.091 5.779 21.695 1.00 97.81 328 LYS A O 1
ATOM 2539 N N . VAL A 1 329 ? -12.570 7.936 21.291 1.00 98.00 329 VAL A N 1
ATOM 2540 C CA . VAL A 1 329 ? -11.821 7.706 20.055 1.00 98.00 329 VAL A CA 1
ATOM 2541 C C . VAL A 1 329 ? -10.386 8.165 20.268 1.00 98.00 329 VAL A C 1
ATOM 2543 O O . VAL A 1 329 ? -10.158 9.269 20.763 1.00 98.00 329 VAL A O 1
ATOM 2546 N N . LEU A 1 330 ? -9.441 7.300 19.921 1.00 98.00 330 LEU A N 1
ATOM 2547 C CA . LEU A 1 330 ? -8.001 7.534 19.966 1.00 98.00 330 LEU A CA 1
ATOM 2548 C C . LEU A 1 330 ? -7.452 7.328 18.554 1.00 98.00 330 LEU A C 1
ATOM 2550 O O . LEU A 1 330 ? -8.024 6.577 17.764 1.00 98.00 330 LEU A O 1
ATOM 2554 N N . SER A 1 331 ? -6.339 7.966 18.221 1.00 97.56 331 SER A N 1
ATOM 2555 C CA . SER A 1 331 ? -5.675 7.736 16.939 1.00 97.56 331 SER A CA 1
ATOM 2556 C C . SER A 1 331 ? -4.175 7.945 17.036 1.00 97.56 331 SER A C 1
ATOM 2558 O O . SER A 1 331 ? -3.682 8.651 17.915 1.00 97.56 331 SER A O 1
ATOM 2560 N N . TYR A 1 332 ? -3.446 7.299 16.138 1.00 97.81 332 TYR A N 1
ATOM 2561 C CA . TYR A 1 332 ? -2.019 7.511 15.951 1.00 97.81 332 TYR A CA 1
ATOM 2562 C C . TYR A 1 332 ? -1.638 7.140 14.523 1.00 97.81 332 TYR A C 1
ATOM 2564 O O . TYR A 1 332 ? -2.325 6.360 13.860 1.00 97.81 332 TYR A O 1
ATOM 2572 N N . ARG A 1 333 ? -0.532 7.707 14.042 1.00 97.69 333 ARG A N 1
ATOM 2573 C CA . ARG A 1 333 ? -0.001 7.410 12.713 1.00 97.69 333 ARG A CA 1
ATOM 2574 C C . ARG A 1 333 ? 1.375 6.786 12.823 1.00 97.69 333 ARG A C 1
ATOM 2576 O O . ARG A 1 333 ? 2.144 7.122 13.723 1.00 97.69 333 ARG A O 1
ATOM 2583 N N . VAL A 1 334 ? 1.684 5.897 11.893 1.00 97.12 334 VAL A N 1
ATOM 2584 C CA . VAL A 1 334 ? 3.008 5.285 11.768 1.00 97.12 334 VAL A CA 1
ATOM 2585 C C . VAL A 1 334 ? 3.471 5.382 10.322 1.00 97.12 334 VAL A C 1
ATOM 2587 O O . VAL A 1 334 ? 2.636 5.371 9.422 1.00 97.12 334 VAL A O 1
ATOM 2590 N N . PHE A 1 335 ? 4.776 5.494 10.103 1.00 95.00 335 PHE A N 1
ATOM 2591 C CA . PHE A 1 335 ? 5.376 5.348 8.781 1.00 95.00 335 PHE A CA 1
ATOM 2592 C C . PHE A 1 335 ? 5.896 3.920 8.598 1.00 95.00 335 PHE A C 1
ATOM 2594 O O . PHE A 1 335 ? 6.423 3.327 9.547 1.00 95.00 335 PHE A O 1
ATOM 2601 N N . THR A 1 336 ? 5.745 3.355 7.404 1.00 94.19 336 THR A N 1
ATOM 2602 C CA . THR A 1 336 ? 6.289 2.037 7.047 1.00 94.19 336 THR A CA 1
ATOM 2603 C C . THR A 1 336 ? 7.787 2.138 6.753 1.00 94.19 336 THR A C 1
ATOM 2605 O O . THR A 1 336 ? 8.256 3.123 6.189 1.00 94.19 336 THR A O 1
ATOM 2608 N N . ALA A 1 337 ? 8.578 1.145 7.163 1.00 91.12 337 ALA A N 1
ATOM 2609 C CA . ALA A 1 337 ? 10.004 1.114 6.844 1.00 91.12 337 ALA A CA 1
ATOM 2610 C C . ALA A 1 337 ? 10.256 0.742 5.373 1.00 91.12 337 ALA A C 1
ATOM 2612 O O . ALA A 1 337 ? 9.477 0.009 4.771 1.00 91.12 337 ALA A O 1
ATOM 2613 N N . ASP A 1 338 ? 11.400 1.172 4.840 1.00 86.19 338 ASP A N 1
ATOM 2614 C CA . ASP A 1 338 ? 11.858 0.957 3.457 1.00 86.19 338 ASP A CA 1
ATOM 2615 C C . ASP A 1 338 ? 11.823 -0.509 3.004 1.00 86.19 338 ASP A C 1
ATOM 2617 O O . ASP A 1 338 ? 11.593 -0.796 1.836 1.00 86.19 338 ASP A O 1
ATOM 2621 N N . TYR A 1 339 ? 12.063 -1.443 3.927 1.00 83.44 339 TYR A N 1
ATOM 2622 C CA . TYR A 1 339 ? 12.118 -2.876 3.632 1.00 83.44 339 TYR A CA 1
ATOM 2623 C C . TYR A 1 339 ? 10.751 -3.572 3.698 1.00 83.44 339 TYR A C 1
ATOM 2625 O O . TYR A 1 339 ? 10.671 -4.766 3.411 1.00 83.44 339 TYR A O 1
ATOM 2633 N N . LEU A 1 340 ? 9.687 -2.878 4.121 1.00 86.31 340 LEU A N 1
ATOM 2634 C CA . LEU A 1 340 ? 8.338 -3.440 4.127 1.00 86.31 340 LEU A CA 1
ATOM 2635 C C . LEU A 1 340 ? 7.747 -3.388 2.717 1.00 86.31 340 LEU A C 1
ATOM 2637 O O . LEU A 1 340 ? 6.948 -2.518 2.389 1.00 86.31 340 LEU A O 1
ATOM 2641 N N . THR A 1 341 ? 8.115 -4.358 1.893 1.00 81.19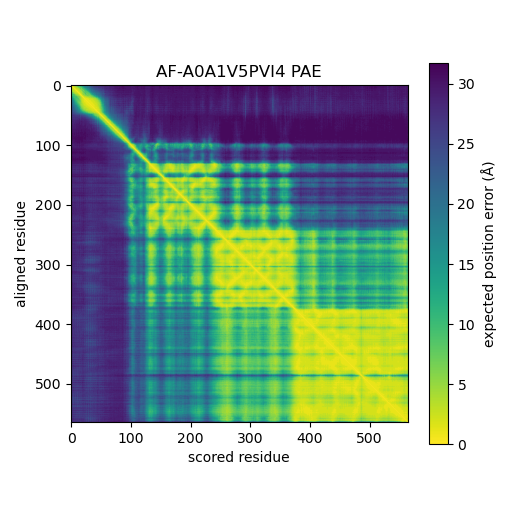 341 THR A N 1
ATOM 2642 C CA . THR A 1 341 ? 7.605 -4.560 0.528 1.00 81.19 341 THR A CA 1
ATOM 2643 C C . THR A 1 341 ? 7.003 -5.969 0.402 1.00 81.19 341 THR A C 1
ATOM 2645 O O . THR A 1 341 ? 6.879 -6.681 1.403 1.00 81.19 341 THR A O 1
ATOM 2648 N N . TYR A 1 342 ? 6.600 -6.395 -0.799 1.00 83.12 342 TYR A N 1
ATOM 2649 C CA . TYR A 1 342 ? 6.146 -7.771 -1.080 1.00 83.12 342 TYR A CA 1
ATOM 2650 C C . TYR A 1 342 ? 4.902 -8.232 -0.300 1.00 83.12 342 TYR A C 1
ATOM 2652 O O . TYR A 1 342 ? 4.875 -9.349 0.220 1.00 83.12 342 TYR A O 1
ATOM 2660 N N . ARG A 1 343 ? 3.849 -7.408 -0.216 1.00 85.25 343 ARG A N 1
ATOM 2661 C CA . ARG A 1 343 ? 2.595 -7.779 0.475 1.00 85.25 343 ARG A CA 1
ATOM 2662 C C . ARG A 1 343 ? 2.831 -8.159 1.928 1.00 85.25 343 ARG A C 1
ATOM 2664 O O . ARG A 1 343 ? 2.207 -9.077 2.459 1.00 85.25 343 ARG A O 1
ATOM 2671 N N . THR A 1 344 ? 3.732 -7.436 2.589 1.00 90.12 344 THR A N 1
ATOM 2672 C CA . THR A 1 344 ? 3.974 -7.629 4.015 1.00 90.12 344 THR A CA 1
ATOM 2673 C C . THR A 1 344 ? 2.831 -7.000 4.808 1.00 90.12 344 THR A C 1
ATOM 2675 O O . THR A 1 344 ? 2.523 -5.820 4.649 1.00 90.12 344 THR A O 1
ATOM 2678 N N . ALA A 1 345 ? 2.195 -7.792 5.672 1.00 92.81 345 ALA A N 1
ATOM 2679 C CA . ALA A 1 345 ? 1.114 -7.323 6.530 1.00 92.81 345 ALA A CA 1
ATOM 2680 C C . ALA A 1 345 ? 1.647 -6.413 7.647 1.00 92.81 345 ALA A C 1
ATOM 2682 O O . ALA A 1 345 ? 2.454 -6.831 8.483 1.00 92.81 345 ALA A O 1
ATOM 2683 N N . VAL A 1 346 ? 1.131 -5.191 7.710 1.00 95.06 346 VAL A N 1
ATOM 2684 C CA . VAL A 1 346 ? 1.300 -4.264 8.827 1.00 95.06 346 VAL A CA 1
ATOM 2685 C C . VAL A 1 346 ? 0.054 -4.339 9.692 1.00 95.06 346 VAL A C 1
ATOM 2687 O O . VAL A 1 346 ? -1.055 -4.084 9.224 1.00 95.06 346 VAL A O 1
ATOM 2690 N N . LYS A 1 347 ? 0.237 -4.696 10.963 1.00 95.31 347 LYS A N 1
ATOM 2691 C CA . LYS A 1 347 ? -0.874 -4.943 11.879 1.00 95.31 347 LYS A CA 1
ATOM 2692 C C . LYS A 1 347 ? -0.616 -4.432 13.278 1.00 95.31 347 LYS A C 1
ATOM 2694 O O . LYS A 1 347 ? 0.482 -4.574 13.818 1.00 95.31 347 LYS A O 1
ATOM 2699 N N . SER A 1 348 ? -1.660 -3.896 13.886 1.00 95.94 348 SER A N 1
ATOM 2700 C CA . SER A 1 348 ? -1.698 -3.613 15.315 1.00 95.94 348 SER A CA 1
ATOM 2701 C C . SER A 1 348 ? -3.110 -3.794 15.839 1.00 95.94 348 SER A C 1
ATOM 2703 O O . SER A 1 348 ? -4.067 -3.640 15.093 1.00 95.94 348 SER A O 1
ATOM 2705 N N . GLY A 1 349 ? -3.211 -4.163 17.111 1.00 95.94 349 GLY A N 1
ATOM 2706 C CA . GLY A 1 349 ? -4.457 -4.228 17.865 1.00 95.94 349 GLY A CA 1
ATOM 2707 C C . GLY A 1 349 ? -4.353 -3.355 19.112 1.00 95.94 349 GLY A C 1
ATOM 2708 O O . GLY A 1 349 ? -3.436 -2.548 19.260 1.00 95.94 349 GLY A O 1
ATOM 2709 N N . PHE A 1 350 ? -5.268 -3.537 20.057 1.00 97.75 350 PHE A N 1
ATOM 2710 C CA . PHE A 1 350 ? -5.192 -2.846 21.342 1.00 97.75 350 PHE A CA 1
ATOM 2711 C C . PHE A 1 350 ? -5.752 -3.689 22.478 1.00 97.75 350 PHE A C 1
ATOM 2713 O O . PHE A 1 350 ? -6.541 -4.611 22.267 1.00 97.75 350 PHE A O 1
ATOM 2720 N N . THR A 1 351 ? -5.371 -3.314 23.694 1.00 98.12 351 THR A N 1
ATOM 2721 C CA . THR A 1 351 ? -5.868 -3.913 24.929 1.00 98.12 351 THR A CA 1
ATOM 2722 C C . THR A 1 351 ? -6.450 -2.831 25.832 1.00 98.12 351 THR A C 1
ATOM 2724 O O . THR A 1 351 ? -5.812 -1.804 26.068 1.00 98.12 351 THR A O 1
ATOM 2727 N N . VAL A 1 352 ? -7.646 -3.076 26.364 1.00 98.00 352 VAL A N 1
ATOM 2728 C CA . VAL A 1 352 ? -8.288 -2.277 27.415 1.00 98.00 352 VAL A CA 1
ATOM 2729 C C . VAL A 1 352 ? -8.057 -2.971 28.750 1.00 98.00 352 VAL A C 1
ATOM 2731 O O . VAL A 1 352 ? -8.391 -4.146 28.908 1.00 98.00 352 VAL A O 1
ATOM 2734 N N . MET A 1 353 ? -7.509 -2.249 29.723 1.00 97.12 353 MET A N 1
ATOM 2735 C CA . MET A 1 353 ? -7.247 -2.765 31.067 1.00 97.12 353 MET A CA 1
ATOM 2736 C C . MET A 1 353 ? -7.823 -1.840 32.132 1.00 97.12 353 MET A C 1
ATOM 2738 O O . MET A 1 353 ? -7.972 -0.635 31.928 1.00 97.12 353 MET A O 1
ATOM 2742 N N . GLU A 1 354 ? -8.076 -2.400 33.306 1.00 94.81 354 GLU A N 1
ATOM 2743 C CA . GLU A 1 354 ? -8.343 -1.629 34.513 1.00 94.81 354 GLU A CA 1
ATOM 2744 C C . GLU A 1 354 ? -7.038 -1.054 35.088 1.00 94.81 354 GLU A C 1
ATOM 2746 O O . GLU A 1 354 ? -6.087 -1.784 35.343 1.00 94.81 354 GLU A O 1
ATOM 2751 N N . LYS A 1 355 ? -6.991 0.257 35.336 1.00 92.88 355 LYS A N 1
ATOM 2752 C CA . LYS A 1 355 ? -5.772 0.993 35.712 1.00 92.88 355 LYS A CA 1
ATOM 2753 C C . LYS A 1 355 ? -5.095 0.504 36.994 1.00 92.88 355 LYS A C 1
ATOM 2755 O O . LYS A 1 355 ? -3.875 0.447 37.047 1.00 92.88 355 LYS A O 1
ATOM 2760 N N . ASN A 1 356 ? -5.876 0.184 38.025 1.00 90.31 356 ASN A N 1
ATOM 2761 C CA . ASN A 1 356 ? -5.331 -0.115 39.355 1.00 90.31 356 ASN A CA 1
ATOM 2762 C C . ASN A 1 356 ? -4.941 -1.585 39.537 1.00 90.31 356 ASN A C 1
ATOM 2764 O O . ASN A 1 356 ? -4.102 -1.890 40.376 1.00 90.31 356 ASN A O 1
ATOM 2768 N N . THR A 1 357 ? -5.577 -2.494 38.799 1.00 91.69 357 THR A N 1
ATOM 2769 C CA . THR A 1 357 ? -5.326 -3.941 38.901 1.00 91.69 357 THR A CA 1
ATOM 2770 C C . THR A 1 357 ? -4.566 -4.487 37.698 1.00 91.69 357 THR A C 1
ATOM 2772 O O . THR A 1 357 ? -4.161 -5.644 37.719 1.00 91.69 357 THR A O 1
ATOM 2775 N N . GLU A 1 358 ? -4.431 -3.684 36.638 1.00 88.69 358 GLU A N 1
ATOM 2776 C CA . GLU A 1 358 ? -3.941 -4.078 35.314 1.00 88.69 358 GLU A CA 1
ATOM 2777 C C . GLU A 1 358 ? -4.697 -5.265 34.696 1.00 88.69 358 GLU A C 1
ATOM 2779 O O . GLU A 1 358 ? -4.232 -5.884 33.739 1.00 88.69 358 GLU A O 1
ATOM 2784 N N . LYS A 1 359 ? -5.897 -5.575 35.206 1.00 93.56 359 LYS A N 1
ATOM 2785 C CA . LYS A 1 359 ? -6.734 -6.646 34.675 1.00 93.56 359 LYS A CA 1
ATOM 2786 C C . LYS A 1 359 ? -7.139 -6.316 33.241 1.00 93.56 359 LYS A C 1
ATOM 2788 O O . LYS A 1 359 ? -7.778 -5.290 33.003 1.00 93.56 359 LYS A O 1
ATOM 2793 N N . GLU A 1 360 ? -6.826 -7.212 32.309 1.00 96.81 360 GLU A N 1
ATOM 2794 C CA . GLU A 1 360 ? -7.331 -7.150 30.938 1.00 96.81 360 GLU A CA 1
ATOM 2795 C C . GLU A 1 360 ? -8.858 -7.302 30.940 1.00 96.81 360 GLU A C 1
ATOM 2797 O O . GLU A 1 360 ? -9.412 -8.247 31.506 1.00 96.81 360 GLU A O 1
ATOM 2802 N N . LEU A 1 361 ? -9.538 -6.331 30.333 1.00 95.75 361 LEU A N 1
ATOM 2803 C CA . LEU A 1 361 ? -10.993 -6.312 30.186 1.00 95.75 361 LEU A CA 1
ATOM 2804 C C . LEU A 1 361 ? -11.409 -6.657 28.758 1.00 95.75 361 LEU A C 1
ATOM 2806 O O . LEU A 1 361 ? -12.496 -7.188 28.549 1.00 95.75 361 LEU A O 1
ATOM 2810 N N . PHE A 1 362 ? -10.561 -6.328 27.784 1.00 97.38 362 PHE A N 1
ATOM 2811 C CA . PHE A 1 362 ? -10.783 -6.624 26.378 1.00 97.38 362 PHE A CA 1
ATOM 2812 C C . PHE A 1 362 ? -9.481 -6.525 25.592 1.00 97.38 362 PHE A C 1
ATOM 2814 O O . PHE A 1 362 ? -8.655 -5.647 25.850 1.00 97.38 362 PHE A O 1
ATOM 2821 N N . LYS A 1 363 ? -9.348 -7.380 24.584 1.00 97.31 363 LYS A N 1
ATOM 2822 C CA . LYS A 1 363 ? -8.281 -7.340 23.595 1.00 97.31 363 LYS A CA 1
ATOM 2823 C C . LYS A 1 363 ? -8.916 -7.416 22.215 1.00 97.31 363 LYS A C 1
ATOM 2825 O O . LYS A 1 363 ? -9.669 -8.346 21.943 1.00 97.31 363 LYS A O 1
ATOM 2830 N N . ALA A 1 364 ? -8.636 -6.423 21.383 1.00 94.69 364 ALA A N 1
ATOM 2831 C CA . ALA A 1 364 ? -9.168 -6.365 20.033 1.00 94.69 364 ALA A CA 1
ATOM 2832 C C . ALA A 1 364 ? -8.306 -7.156 19.055 1.00 94.69 364 ALA A C 1
ATOM 2834 O O . ALA A 1 364 ? -7.079 -7.217 19.201 1.00 94.69 364 ALA A O 1
ATOM 2835 N N . ASP A 1 365 ? -8.956 -7.664 18.012 1.00 89.75 365 ASP A N 1
ATOM 2836 C CA . ASP A 1 365 ? -8.269 -8.151 16.825 1.00 89.75 365 ASP A CA 1
ATOM 2837 C C . ASP A 1 365 ? -7.460 -7.027 16.170 1.00 89.75 365 ASP A C 1
ATOM 2839 O O . ASP A 1 365 ? -7.795 -5.840 16.259 1.00 89.75 365 ASP A O 1
ATOM 2843 N N . ALA A 1 366 ? -6.366 -7.419 15.522 1.00 94.00 366 ALA A N 1
ATOM 2844 C CA . ALA A 1 366 ? -5.471 -6.502 14.841 1.00 94.00 366 ALA A CA 1
ATOM 2845 C C . ALA A 1 366 ? -5.891 -6.372 13.370 1.00 94.00 366 ALA A C 1
ATOM 2847 O O . ALA A 1 366 ? -5.673 -7.328 12.622 1.00 94.00 366 ALA A O 1
ATOM 2848 N N . PRO A 1 367 ? -6.485 -5.246 12.927 1.00 94.94 367 PRO A N 1
ATOM 2849 C CA . PRO A 1 367 ? -6.652 -5.009 11.500 1.00 94.94 367 PRO A CA 1
ATOM 2850 C C . PRO A 1 367 ? -5.291 -5.018 10.791 1.00 94.94 367 PRO A C 1
ATOM 2852 O O . PRO A 1 367 ? -4.284 -4.561 11.341 1.00 94.94 367 PRO A O 1
ATOM 2855 N N . GLU A 1 368 ? -5.282 -5.534 9.565 1.00 94.56 368 GLU A N 1
ATOM 2856 C CA . GLU A 1 368 ? -4.085 -5.662 8.735 1.00 94.56 368 GLU A CA 1
ATOM 2857 C C . GLU A 1 368 ? -4.231 -4.805 7.469 1.00 94.56 368 GLU A C 1
ATOM 2859 O O . GLU A 1 368 ? -5.314 -4.707 6.889 1.00 94.56 368 GLU A O 1
ATOM 2864 N N . ILE A 1 369 ? -3.130 -4.193 7.041 1.00 94.12 369 ILE A N 1
ATOM 2865 C CA . ILE A 1 369 ? -2.973 -3.550 5.733 1.00 94.12 369 ILE A CA 1
ATOM 2866 C C . ILE A 1 369 ? -1.672 -4.057 5.110 1.00 94.12 369 ILE A C 1
ATOM 2868 O O . ILE A 1 369 ? -0.697 -4.280 5.826 1.00 94.12 369 ILE A O 1
ATOM 2872 N N . PHE A 1 370 ? -1.656 -4.291 3.802 1.00 93.25 370 PHE A N 1
ATOM 2873 C CA . PHE A 1 370 ? -0.527 -4.920 3.114 1.00 93.25 370 PHE A CA 1
ATOM 2874 C C . PHE A 1 370 ? 0.266 -3.876 2.348 1.00 93.25 370 PHE A C 1
ATOM 2876 O O . PHE A 1 370 ? -0.334 -3.044 1.674 1.00 93.25 370 PHE A O 1
ATOM 2883 N N . THR A 1 371 ? 1.593 -3.926 2.447 1.00 90.19 371 THR A N 1
ATOM 2884 C CA . THR A 1 371 ? 2.445 -3.090 1.601 1.00 90.19 371 THR A CA 1
ATOM 2885 C C . THR A 1 371 ? 2.537 -3.650 0.186 1.00 90.19 371 THR A C 1
ATOM 2887 O O . THR A 1 371 ? 2.641 -4.859 0.010 1.00 90.19 371 THR A O 1
ATOM 2890 N N . GLU A 1 372 ? 2.545 -2.814 -0.841 1.00 86.12 372 GLU A N 1
ATOM 2891 C CA . GLU A 1 372 ? 2.763 -3.268 -2.210 1.00 86.12 372 GLU A CA 1
ATOM 2892 C C . GLU A 1 372 ? 4.244 -3.533 -2.508 1.00 86.12 372 GLU A C 1
ATOM 2894 O O . GLU A 1 372 ? 5.162 -3.244 -1.729 1.00 86.12 372 GLU A O 1
ATOM 2899 N N . GLN A 1 373 ? 4.471 -4.193 -3.638 1.00 80.12 373 GLN A N 1
ATOM 2900 C CA . GLN A 1 373 ? 5.797 -4.491 -4.154 1.00 80.12 373 GLN A CA 1
ATOM 2901 C C . GLN A 1 373 ? 6.190 -3.436 -5.190 1.00 80.12 373 GLN A C 1
ATOM 2903 O O . GLN A 1 373 ? 5.452 -3.231 -6.150 1.00 80.12 373 GLN A O 1
ATOM 2908 N N . TYR A 1 374 ? 7.363 -2.816 -5.020 1.00 79.00 374 TYR A N 1
ATOM 2909 C CA . TYR A 1 374 ? 7.954 -1.969 -6.060 1.00 79.00 374 TYR A CA 1
ATOM 2910 C C . TYR A 1 374 ? 8.120 -2.775 -7.352 1.00 79.00 374 TYR A C 1
ATOM 2912 O O . TYR A 1 374 ? 8.595 -3.914 -7.311 1.00 79.00 374 TYR A O 1
ATOM 2920 N N . SER A 1 375 ? 7.739 -2.185 -8.484 1.00 82.56 375 SER A N 1
ATOM 2921 C CA . SER A 1 375 ? 8.121 -2.732 -9.788 1.00 82.56 375 SER A CA 1
ATOM 2922 C C . SER A 1 375 ? 9.630 -2.574 -9.952 1.00 82.56 375 SER A C 1
ATOM 2924 O O . SER A 1 375 ? 10.168 -1.519 -9.627 1.00 82.56 375 SER A O 1
ATOM 2926 N N . TYR A 1 376 ? 10.311 -3.613 -10.425 1.00 89.12 376 TYR A N 1
ATOM 2927 C CA . TYR A 1 376 ? 11.754 -3.608 -10.657 1.00 89.12 376 TYR A CA 1
ATOM 2928 C C . TYR A 1 376 ? 12.010 -3.987 -12.103 1.00 89.12 376 TYR A C 1
ATOM 2930 O O . TYR A 1 376 ? 11.782 -5.136 -12.468 1.00 89.12 376 TYR A O 1
ATOM 2938 N N . GLN A 1 377 ? 12.499 -3.040 -12.902 1.00 93.81 377 GLN A N 1
ATOM 2939 C CA . GLN A 1 377 ? 12.727 -3.254 -14.328 1.00 93.81 377 GLN A CA 1
ATOM 2940 C C . GLN A 1 377 ? 14.176 -2.945 -14.700 1.00 93.81 377 GLN A C 1
ATOM 2942 O O . GLN A 1 377 ? 14.645 -1.820 -14.536 1.00 93.81 377 GLN A O 1
ATOM 2947 N N . THR A 1 378 ? 14.880 -3.912 -15.282 1.00 97.69 378 THR A N 1
ATOM 2948 C CA . THR A 1 378 ? 16.193 -3.679 -15.887 1.00 97.69 378 THR A CA 1
ATOM 2949 C C . THR A 1 378 ? 16.027 -3.246 -17.342 1.00 97.69 378 THR A C 1
ATOM 2951 O O . THR A 1 378 ? 15.487 -3.983 -18.176 1.00 97.69 378 THR A O 1
ATOM 2954 N N . ILE A 1 379 ? 16.528 -2.055 -17.671 1.00 98.38 379 ILE A N 1
ATOM 2955 C CA . ILE A 1 379 ? 16.496 -1.487 -19.022 1.00 98.38 379 ILE A CA 1
ATOM 2956 C C . ILE A 1 379 ? 17.909 -1.487 -19.590 1.00 98.38 379 ILE A C 1
ATOM 2958 O O . ILE A 1 379 ? 18.781 -0.792 -19.086 1.00 98.38 379 ILE A O 1
ATOM 2962 N N . VAL A 1 380 ? 18.149 -2.195 -20.690 1.00 98.62 380 VAL A N 1
ATOM 2963 C CA . VAL A 1 380 ? 19.442 -2.134 -21.384 1.00 98.62 380 VAL A CA 1
ATOM 2964 C C . VAL A 1 380 ? 19.332 -1.265 -22.632 1.00 98.62 380 VAL A C 1
ATOM 2966 O O . VAL A 1 380 ? 18.669 -1.619 -23.608 1.00 98.62 380 VAL A O 1
ATOM 2969 N N . CYS A 1 381 ? 20.040 -0.137 -22.626 1.00 98.56 381 CYS A N 1
ATOM 2970 C CA . CYS A 1 381 ? 20.243 0.698 -23.806 1.00 98.56 381 CYS A CA 1
ATOM 2971 C C . CYS A 1 381 ? 21.520 0.234 -24.518 1.00 98.56 381 CYS A C 1
ATOM 2973 O O . CYS A 1 381 ? 22.629 0.491 -24.044 1.00 98.56 381 CYS A O 1
ATOM 2975 N N . MET A 1 382 ? 21.378 -0.451 -25.654 1.00 98.06 382 MET A N 1
ATOM 2976 C CA . MET A 1 382 ? 22.488 -1.023 -26.423 1.00 98.06 382 MET A CA 1
ATOM 2977 C C . MET A 1 382 ? 22.663 -0.292 -27.755 1.00 98.06 382 MET A C 1
ATOM 2979 O O . MET A 1 382 ? 21.695 -0.046 -28.475 1.00 98.06 382 MET A O 1
ATOM 2983 N N . GLY A 1 383 ? 23.897 0.071 -28.097 1.00 97.00 383 GLY A N 1
ATOM 2984 C CA . GLY A 1 383 ? 24.131 0.953 -29.233 1.00 97.00 383 GLY A CA 1
ATOM 2985 C C . GLY A 1 383 ? 25.585 1.343 -29.424 1.00 97.00 383 GLY A C 1
ATOM 2986 O O . GLY A 1 383 ? 26.510 0.736 -28.883 1.00 97.00 383 GLY A O 1
ATOM 2987 N N . ASP A 1 384 ? 25.775 2.395 -30.206 1.00 96.19 384 ASP A N 1
ATOM 2988 C CA . ASP A 1 384 ? 27.090 2.871 -30.600 1.00 96.19 384 ASP A CA 1
ATOM 2989 C C . ASP A 1 384 ? 27.583 4.064 -29.751 1.00 96.19 384 ASP A C 1
ATOM 2991 O O . ASP A 1 384 ? 27.290 4.190 -28.555 1.00 96.19 384 ASP A O 1
ATOM 2995 N N . SER A 1 385 ? 28.363 4.965 -30.358 1.00 96.62 385 SER A N 1
ATOM 2996 C CA . SER A 1 385 ? 28.832 6.177 -29.699 1.00 96.62 385 SER A CA 1
ATOM 2997 C C . SER A 1 385 ? 27.701 7.080 -29.213 1.00 96.62 385 SER A C 1
ATOM 2999 O O . SER A 1 385 ? 27.947 7.805 -28.254 1.00 96.62 385 SER A O 1
ATOM 3001 N N . GLN A 1 386 ? 26.486 7.031 -29.774 1.00 96.69 386 GLN A N 1
ATOM 3002 C CA . GLN A 1 386 ? 25.369 7.837 -29.267 1.00 96.69 386 GLN A CA 1
ATOM 3003 C C . GLN A 1 386 ? 25.061 7.515 -27.803 1.00 96.69 386 GLN A C 1
ATOM 3005 O O . GLN A 1 386 ? 24.858 8.430 -27.013 1.00 96.69 386 GLN A O 1
ATOM 3010 N N . ILE A 1 387 ? 25.120 6.245 -27.400 1.00 95.75 387 ILE A N 1
ATOM 3011 C CA . ILE A 1 387 ? 24.925 5.852 -25.995 1.00 95.75 387 ILE A CA 1
ATOM 3012 C C . ILE A 1 387 ? 26.124 6.255 -25.135 1.00 95.75 387 ILE A C 1
ATOM 3014 O O . ILE A 1 387 ? 25.961 6.682 -23.999 1.00 95.75 387 ILE A O 1
ATOM 3018 N N . VAL A 1 388 ? 27.342 6.148 -25.674 1.00 95.50 388 VAL A N 1
ATOM 3019 C CA . VAL A 1 388 ? 28.573 6.444 -24.918 1.00 95.50 388 VAL A CA 1
ATOM 3020 C C . VAL A 1 388 ? 28.737 7.932 -24.635 1.00 95.50 388 VAL A C 1
ATOM 3022 O O . VAL A 1 388 ? 29.296 8.313 -23.608 1.00 95.50 388 VAL A O 1
ATOM 3025 N N . VAL A 1 389 ? 28.371 8.784 -25.595 1.00 94.88 389 VAL A N 1
ATOM 3026 C CA . VAL A 1 389 ? 28.741 10.205 -25.556 1.00 94.88 389 VAL A CA 1
ATOM 3027 C C . VAL A 1 389 ? 27.585 11.133 -25.289 1.00 94.88 389 VAL A C 1
ATOM 3029 O O . VAL A 1 389 ? 27.839 12.319 -25.076 1.00 94.88 389 VAL A O 1
ATOM 3032 N N . THR A 1 390 ? 26.353 10.641 -25.337 1.00 92.62 390 THR A N 1
ATOM 3033 C CA . THR A 1 390 ? 25.163 11.434 -25.052 1.00 92.62 390 THR A CA 1
ATOM 3034 C C . THR A 1 390 ? 24.462 10.856 -23.826 1.00 92.62 390 THR A C 1
ATOM 3036 O O . THR A 1 390 ? 24.565 9.669 -23.538 1.00 92.62 390 THR A O 1
ATOM 3039 N N . GLU A 1 391 ? 23.781 11.711 -23.074 1.00 92.31 391 GLU A N 1
ATOM 3040 C CA . GLU A 1 391 ? 23.204 11.349 -21.775 1.00 92.31 391 GLU A CA 1
ATOM 3041 C C . GLU A 1 391 ? 21.750 10.863 -21.900 1.00 92.31 391 GLU A C 1
ATOM 3043 O O . GLU A 1 391 ? 21.053 10.762 -20.897 1.00 92.31 391 GLU A O 1
ATOM 3048 N N . TRP A 1 392 ? 21.267 10.560 -23.116 1.00 97.62 392 TRP A N 1
ATOM 3049 C CA . TRP A 1 392 ? 19.851 10.242 -23.342 1.00 97.62 392 TRP A CA 1
ATOM 3050 C C . TRP A 1 392 ? 19.329 9.066 -22.494 1.00 97.62 392 TRP A C 1
ATOM 3052 O O . TRP A 1 392 ? 18.200 9.184 -22.021 1.00 97.62 392 TRP A O 1
ATOM 3062 N N . PRO A 1 393 ? 20.092 7.981 -22.220 1.00 97.81 393 PRO A N 1
ATOM 3063 C CA . PRO A 1 393 ? 19.597 6.906 -21.361 1.00 97.81 393 PRO A CA 1
ATOM 3064 C C . PRO A 1 393 ? 19.425 7.357 -19.909 1.00 97.81 393 PRO A C 1
ATOM 3066 O O . PRO A 1 393 ? 18.473 6.957 -19.257 1.00 97.81 393 PRO A O 1
ATOM 3069 N N . LEU A 1 394 ? 20.306 8.235 -19.414 1.00 96.44 394 LEU A N 1
ATOM 3070 C CA . LEU A 1 394 ? 20.207 8.787 -18.058 1.00 96.44 394 LEU A CA 1
ATOM 3071 C C . LEU A 1 394 ? 19.044 9.779 -17.940 1.00 96.44 394 LEU A C 1
ATOM 3073 O O . LEU A 1 394 ? 18.390 9.861 -16.907 1.00 96.44 394 LEU A O 1
ATOM 3077 N N . ILE A 1 395 ? 18.765 10.532 -19.007 1.00 98.25 395 ILE A N 1
ATOM 3078 C CA . ILE A 1 395 ? 17.581 11.397 -19.066 1.00 98.25 395 ILE A CA 1
ATOM 3079 C C . ILE A 1 395 ? 16.308 10.540 -19.080 1.00 98.25 395 ILE A C 1
ATOM 3081 O O . ILE A 1 395 ? 15.347 10.879 -18.396 1.00 98.25 395 ILE A O 1
ATOM 3085 N N . LEU A 1 396 ? 16.297 9.429 -19.827 1.00 98.25 396 LEU A N 1
ATOM 3086 C CA . LEU A 1 396 ? 15.189 8.470 -19.827 1.00 98.25 396 LEU A CA 1
ATOM 3087 C C . LEU A 1 396 ? 14.941 7.900 -18.425 1.00 98.25 396 LEU A C 1
ATOM 3089 O O . LEU A 1 396 ? 13.793 7.873 -17.991 1.00 98.25 396 LEU A O 1
ATOM 3093 N N . ASP A 1 397 ? 16.002 7.489 -17.734 1.00 96.06 397 ASP A N 1
ATOM 3094 C CA . ASP A 1 397 ? 15.951 6.969 -16.367 1.00 96.06 397 ASP A CA 1
ATOM 3095 C C . ASP A 1 397 ? 15.237 7.953 -15.424 1.00 96.06 397 ASP A C 1
ATOM 3097 O O . ASP A 1 397 ? 14.200 7.632 -14.845 1.00 96.06 397 ASP A O 1
ATOM 3101 N N . GLY A 1 398 ? 15.667 9.221 -15.413 1.00 96.38 398 GLY A N 1
ATOM 3102 C CA . GLY A 1 398 ? 15.022 10.261 -14.604 1.00 96.38 398 GLY A CA 1
ATOM 3103 C C . GLY A 1 398 ? 13.574 10.584 -15.011 1.00 96.38 398 GLY A C 1
ATOM 3104 O O . GLY A 1 398 ? 12.763 10.960 -14.162 1.00 96.38 398 GLY A O 1
ATOM 3105 N N . LEU A 1 399 ? 13.211 10.437 -16.294 1.00 98.19 399 LEU A N 1
ATOM 3106 C CA . LEU A 1 399 ? 11.815 10.571 -16.737 1.00 98.19 399 LEU A CA 1
ATOM 3107 C C . LEU A 1 399 ? 10.943 9.424 -16.200 1.00 98.19 399 LEU A C 1
ATOM 3109 O O . LEU A 1 399 ? 9.796 9.662 -15.818 1.00 98.19 399 LEU A O 1
ATOM 3113 N N . LEU A 1 400 ? 11.473 8.199 -1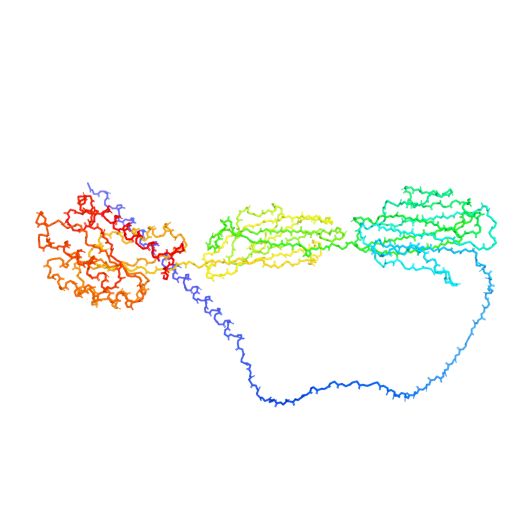6.162 1.00 97.00 400 LEU A N 1
ATOM 3114 C CA . LEU A 1 400 ? 10.777 7.025 -15.637 1.00 97.00 400 LEU A CA 1
ATOM 3115 C C . LEU A 1 400 ? 10.607 7.102 -14.116 1.00 97.00 400 LEU A C 1
ATOM 3117 O O . LEU A 1 400 ? 9.489 6.912 -13.641 1.00 97.00 400 LEU A O 1
ATOM 3121 N N . GLU A 1 401 ? 11.652 7.476 -13.373 1.00 92.38 401 GLU A N 1
ATOM 3122 C CA . GLU A 1 401 ? 11.577 7.689 -11.917 1.00 92.38 401 GLU A CA 1
ATOM 3123 C C . GLU A 1 401 ? 10.536 8.756 -11.542 1.00 92.38 401 GLU A C 1
ATOM 3125 O O . GLU A 1 401 ? 9.790 8.610 -10.574 1.00 92.38 401 GLU A O 1
ATOM 3130 N N . MET A 1 402 ? 10.444 9.833 -12.331 1.00 93.12 402 MET A N 1
ATOM 3131 C CA . MET A 1 402 ? 9.461 10.894 -12.100 1.00 93.12 402 MET A CA 1
ATOM 3132 C C . MET A 1 402 ? 8.024 10.436 -12.379 1.00 93.12 402 MET A C 1
ATOM 3134 O O . MET A 1 402 ? 7.095 10.875 -11.700 1.00 93.12 402 MET A O 1
ATOM 3138 N N . GLN A 1 403 ? 7.833 9.586 -13.388 1.00 95.25 403 GLN A N 1
ATOM 3139 C CA . GLN A 1 403 ? 6.517 9.090 -13.788 1.00 95.25 403 GLN A CA 1
ATOM 3140 C C . GLN A 1 403 ? 6.015 7.958 -12.883 1.00 95.25 403 GLN A C 1
ATOM 3142 O O . GLN A 1 403 ? 4.806 7.850 -12.669 1.00 95.25 403 GLN A O 1
ATOM 3147 N N . TYR A 1 404 ? 6.922 7.131 -12.362 1.00 92.50 404 TYR A N 1
ATOM 3148 C CA . TYR A 1 404 ? 6.613 5.949 -11.562 1.00 92.50 404 TYR A CA 1
ATOM 3149 C C . TYR A 1 404 ? 7.400 5.978 -10.241 1.00 92.50 404 TYR A C 1
ATOM 3151 O O . TYR A 1 404 ? 8.374 5.247 -10.080 1.00 92.50 404 TYR A O 1
ATOM 3159 N N . PRO A 1 405 ? 6.962 6.778 -9.253 1.00 86.31 405 PRO A N 1
ATOM 3160 C CA . PRO A 1 405 ? 7.673 6.944 -7.979 1.00 86.31 405 PRO A CA 1
ATOM 3161 C C . PRO A 1 405 ? 7.724 5.671 -7.110 1.00 86.31 405 PRO A C 1
ATOM 3163 O O . PRO A 1 405 ? 8.426 5.637 -6.099 1.00 86.31 405 PRO A O 1
ATOM 3166 N N . HIS A 1 406 ? 6.970 4.637 -7.492 1.00 84.06 406 HIS A N 1
ATOM 3167 C CA . HIS A 1 406 ? 6.912 3.331 -6.834 1.00 84.06 406 HIS A CA 1
ATOM 3168 C C . HIS A 1 406 ? 7.485 2.197 -7.705 1.00 84.06 406 HIS A C 1
ATOM 3170 O O . HIS A 1 406 ? 7.249 1.020 -7.434 1.00 84.06 406 HIS A O 1
ATOM 3176 N N . ALA A 1 407 ? 8.244 2.545 -8.745 1.00 88.62 407 ALA A N 1
ATOM 3177 C CA . ALA A 1 407 ? 9.026 1.616 -9.547 1.00 88.62 407 ALA A CA 1
ATOM 3178 C C . ALA A 1 407 ? 10.509 1.990 -9.476 1.00 88.62 407 ALA A C 1
ATOM 3180 O O . ALA A 1 407 ? 10.862 3.163 -9.377 1.00 88.62 407 ALA A O 1
ATOM 3181 N N . GLU A 1 408 ? 11.368 0.985 -9.542 1.00 88.31 408 GLU A N 1
ATOM 3182 C CA . GLU A 1 408 ? 12.810 1.135 -9.656 1.00 88.31 408 GLU A CA 1
ATOM 3183 C C . GLU A 1 408 ? 13.231 0.646 -11.046 1.00 88.31 408 GLU A C 1
ATOM 3185 O O . GLU A 1 408 ? 12.974 -0.501 -11.429 1.00 88.31 408 GLU A O 1
ATOM 3190 N N . PHE A 1 409 ? 13.851 1.537 -11.816 1.00 93.31 409 PHE A N 1
ATOM 3191 C CA . PHE A 1 409 ? 14.405 1.220 -13.126 1.00 93.31 409 PHE A CA 1
ATOM 3192 C C . PHE A 1 409 ? 15.925 1.175 -13.013 1.00 93.31 409 PHE A C 1
ATOM 3194 O O . PHE A 1 409 ? 16.544 2.132 -12.563 1.00 93.31 409 PHE A O 1
ATOM 3201 N N . ASP A 1 410 ? 16.530 0.061 -13.418 1.00 94.69 410 ASP A N 1
ATOM 3202 C CA . ASP A 1 410 ? 17.984 -0.061 -13.530 1.00 94.69 410 ASP A CA 1
ATOM 3203 C C . ASP A 1 410 ? 18.379 0.105 -14.998 1.00 94.69 410 ASP A C 1
ATOM 3205 O O . ASP A 1 410 ? 18.339 -0.849 -15.787 1.00 94.69 410 ASP A O 1
ATOM 3209 N N . THR A 1 411 ? 18.692 1.343 -15.391 1.00 97.19 411 THR A N 1
ATOM 3210 C CA . THR A 1 411 ? 19.081 1.660 -16.768 1.00 97.19 411 THR A CA 1
ATOM 3211 C C . THR A 1 411 ? 20.574 1.410 -17.001 1.00 97.19 411 THR A C 1
ATOM 3213 O O . THR A 1 411 ? 21.447 2.188 -16.613 1.00 97.19 411 THR A O 1
ATOM 3216 N N . ILE A 1 412 ? 20.878 0.345 -17.738 1.00 97.75 412 ILE A N 1
ATOM 3217 C CA . ILE A 1 412 ? 22.227 -0.082 -18.110 1.00 97.75 412 ILE A CA 1
ATOM 3218 C C . ILE A 1 412 ? 22.600 0.476 -19.488 1.00 97.75 412 ILE A C 1
ATOM 3220 O O . ILE A 1 412 ? 21.964 0.191 -20.507 1.00 97.75 412 ILE A O 1
ATOM 3224 N N . LEU A 1 413 ? 23.696 1.236 -19.539 1.00 97.62 413 LEU A N 1
ATOM 3225 C CA . LEU A 1 413 ? 24.248 1.803 -20.769 1.00 97.62 413 LEU A CA 1
ATOM 3226 C C . LEU A 1 413 ? 25.294 0.855 -21.370 1.00 97.62 413 LEU A C 1
ATOM 3228 O O . LEU A 1 413 ? 26.394 0.716 -20.839 1.00 97.62 413 LEU A O 1
ATOM 3232 N N . SER A 1 414 ? 24.982 0.247 -22.516 1.00 97.31 414 SER A N 1
ATOM 3233 C CA . SER A 1 414 ? 25.849 -0.707 -23.223 1.00 97.31 414 SER A CA 1
ATOM 3234 C C . SER A 1 414 ? 26.245 -0.191 -24.612 1.00 97.31 414 SER A C 1
ATOM 3236 O O . SER A 1 414 ? 25.930 -0.785 -25.648 1.00 97.31 414 SER A O 1
ATOM 3238 N N . GLY A 1 415 ? 26.916 0.965 -24.628 1.00 96.81 415 GLY A N 1
ATOM 3239 C CA . GLY A 1 415 ? 27.403 1.623 -25.841 1.00 96.81 415 GLY A CA 1
ATOM 3240 C C . GLY A 1 415 ? 28.867 1.309 -26.168 1.00 96.81 415 GLY A C 1
ATOM 3241 O O . GLY A 1 415 ? 29.717 1.365 -25.279 1.00 96.81 415 GLY A O 1
ATOM 3242 N N . ILE A 1 416 ? 29.199 1.078 -27.445 1.00 97.44 416 ILE A N 1
ATOM 3243 C CA . ILE A 1 416 ? 30.594 0.999 -27.922 1.00 97.44 416 ILE A CA 1
ATOM 3244 C C . ILE A 1 416 ? 30.825 1.982 -29.076 1.00 97.44 416 ILE A C 1
ATOM 3246 O O . ILE A 1 416 ? 30.103 2.020 -30.068 1.00 97.44 416 ILE A O 1
ATOM 3250 N N . ARG A 1 417 ? 31.869 2.813 -28.972 1.00 96.69 417 ARG A N 1
ATOM 3251 C CA . ARG A 1 417 ? 32.176 3.821 -30.001 1.00 96.69 417 ARG A CA 1
ATOM 3252 C C . ARG A 1 417 ? 32.506 3.166 -31.343 1.00 96.69 417 ARG A C 1
ATOM 3254 O O . ARG A 1 417 ? 33.347 2.276 -31.396 1.00 96.69 417 ARG A O 1
ATOM 3261 N N . GLY A 1 418 ? 31.902 3.677 -32.416 1.00 95.56 418 GLY A N 1
ATOM 3262 C CA . GLY A 1 418 ? 32.125 3.179 -33.778 1.00 95.56 418 GLY A CA 1
ATOM 3263 C C . GLY A 1 418 ? 31.474 1.823 -34.065 1.00 95.56 418 GLY A C 1
ATOM 3264 O O . GLY A 1 418 ? 31.679 1.275 -35.144 1.00 95.56 418 GLY A O 1
ATOM 3265 N N . GLU A 1 419 ? 30.715 1.270 -33.116 1.00 97.12 419 GLU A N 1
ATOM 3266 C CA . GLU A 1 419 ? 30.103 -0.044 -33.259 1.00 97.12 419 GLU A CA 1
ATOM 3267 C C . GLU A 1 419 ? 29.012 -0.050 -34.340 1.00 97.12 419 GLU A C 1
ATOM 3269 O O . GLU A 1 419 ? 28.206 0.877 -34.431 1.00 97.12 419 GLU A O 1
ATOM 3274 N N . MET A 1 420 ? 29.005 -1.106 -35.153 1.00 97.50 420 MET A N 1
ATOM 3275 C CA . MET A 1 420 ? 27.950 -1.437 -36.115 1.00 97.50 420 MET A CA 1
ATOM 3276 C C . MET A 1 420 ? 27.109 -2.611 -35.599 1.00 97.50 420 MET A C 1
ATOM 3278 O O . MET A 1 420 ? 27.551 -3.360 -34.722 1.00 97.50 420 MET A O 1
ATOM 3282 N N . ALA A 1 421 ? 25.951 -2.866 -36.211 1.00 97.44 421 ALA A N 1
ATOM 3283 C CA . ALA A 1 421 ? 25.073 -3.969 -35.808 1.00 97.44 421 ALA A CA 1
ATOM 3284 C C . ALA A 1 421 ? 25.776 -5.345 -35.831 1.00 97.44 421 ALA A C 1
ATOM 3286 O O . ALA A 1 421 ? 25.518 -6.190 -34.978 1.00 97.44 421 ALA A O 1
ATOM 3287 N N . ILE A 1 422 ? 26.713 -5.575 -36.761 1.00 97.12 422 ILE A N 1
ATOM 3288 C CA . ILE A 1 422 ? 27.490 -6.828 -36.823 1.00 97.12 422 ILE A CA 1
ATOM 3289 C C . ILE A 1 422 ? 28.372 -7.052 -35.585 1.00 97.12 422 ILE A C 1
ATOM 3291 O O . ILE A 1 422 ? 28.513 -8.180 -35.112 1.00 97.12 422 ILE A O 1
ATOM 3295 N N . ASN A 1 423 ? 28.970 -5.988 -35.051 1.00 97.00 423 ASN A N 1
ATOM 3296 C CA . ASN A 1 423 ? 29.847 -6.073 -33.887 1.00 97.00 423 ASN A CA 1
ATOM 3297 C C . ASN A 1 423 ? 29.036 -6.371 -32.619 1.00 97.00 423 ASN A C 1
ATOM 3299 O O . ASN A 1 423 ? 29.423 -7.240 -31.837 1.00 97.00 423 ASN A O 1
ATOM 3303 N N . ALA A 1 424 ? 27.874 -5.725 -32.490 1.00 97.44 424 ALA A N 1
ATOM 3304 C CA . ALA A 1 424 ? 26.946 -5.893 -31.378 1.00 97.44 424 ALA A CA 1
ATOM 3305 C C . ALA A 1 424 ? 26.537 -7.361 -31.158 1.00 97.44 424 ALA A C 1
ATOM 3307 O O . ALA A 1 424 ? 26.515 -7.838 -30.023 1.00 97.44 424 ALA A O 1
ATOM 3308 N N . ILE A 1 425 ? 26.306 -8.112 -32.243 1.00 98.19 425 ILE A N 1
ATOM 3309 C CA . ILE A 1 425 ? 25.940 -9.541 -32.192 1.00 98.19 425 ILE A CA 1
ATOM 3310 C C . ILE A 1 425 ? 26.970 -10.365 -31.411 1.00 98.19 425 ILE A C 1
ATOM 3312 O O . ILE A 1 425 ? 26.610 -11.284 -30.677 1.00 98.19 425 ILE A O 1
ATOM 3316 N N . SER A 1 426 ? 28.259 -10.040 -31.563 1.00 96.19 426 SER A N 1
ATOM 3317 C CA . SER A 1 426 ? 29.359 -10.858 -31.035 1.00 96.19 426 SER A CA 1
ATOM 3318 C C . SER A 1 426 ? 29.513 -10.742 -29.519 1.00 96.19 426 SER A C 1
ATOM 3320 O O . SER A 1 426 ? 30.059 -11.643 -28.886 1.00 96.19 426 SER A O 1
ATOM 3322 N N . ARG A 1 427 ? 29.040 -9.638 -28.932 1.00 96.81 427 ARG A N 1
ATOM 3323 C CA . ARG A 1 427 ? 29.123 -9.380 -27.489 1.00 96.81 427 ARG A CA 1
ATOM 3324 C C . ARG A 1 427 ? 27.790 -9.532 -26.767 1.00 96.81 427 ARG A C 1
ATOM 3326 O O . ARG A 1 427 ? 27.778 -9.508 -25.543 1.00 96.81 427 ARG A O 1
ATOM 3333 N N . PHE A 1 428 ? 26.685 -9.720 -27.490 1.00 98.25 428 PHE A N 1
ATOM 3334 C CA . PHE A 1 428 ? 25.342 -9.746 -26.909 1.00 98.25 428 PHE A CA 1
ATOM 3335 C C . PHE A 1 428 ? 25.220 -10.728 -25.730 1.00 98.25 428 PHE A C 1
ATOM 3337 O O . PHE A 1 428 ? 24.753 -10.361 -24.651 1.00 98.25 428 PHE A O 1
ATOM 3344 N N . ASP A 1 429 ? 25.696 -11.964 -25.899 1.00 97.06 429 ASP A N 1
ATOM 3345 C CA . ASP A 1 429 ? 25.584 -12.993 -24.858 1.00 97.06 429 ASP A CA 1
ATOM 3346 C C . ASP A 1 429 ? 26.505 -12.755 -23.648 1.00 97.06 429 ASP A C 1
ATOM 3348 O O . ASP A 1 429 ? 26.225 -13.277 -22.571 1.00 97.06 429 ASP A O 1
ATOM 3352 N N . ASN A 1 430 ? 27.564 -11.954 -23.799 1.00 96.50 430 ASN A N 1
ATOM 3353 C CA . ASN A 1 430 ? 28.487 -11.619 -22.710 1.00 96.50 430 ASN A CA 1
ATOM 3354 C C . ASN A 1 430 ? 28.091 -10.328 -21.982 1.00 96.50 430 ASN A C 1
ATOM 3356 O O . ASN A 1 430 ? 28.266 -10.236 -20.771 1.00 96.50 430 ASN A O 1
ATOM 3360 N N . ASP A 1 431 ? 27.546 -9.353 -22.709 1.00 96.06 431 ASP A N 1
ATOM 3361 C CA . ASP A 1 431 ? 27.346 -7.995 -22.199 1.00 96.06 431 ASP A CA 1
ATOM 3362 C C . ASP A 1 431 ? 25.883 -7.676 -21.886 1.00 96.06 431 ASP A C 1
ATOM 3364 O O . ASP A 1 431 ? 25.621 -6.793 -21.078 1.00 96.06 431 ASP A O 1
ATOM 3368 N N . ILE A 1 432 ? 24.931 -8.337 -22.554 1.00 97.69 432 ILE A N 1
ATOM 3369 C CA . ILE A 1 432 ? 23.502 -7.987 -22.489 1.00 97.69 432 ILE A CA 1
ATOM 3370 C C . ILE A 1 432 ? 22.708 -9.086 -21.801 1.00 97.69 432 ILE A C 1
ATOM 3372 O O . ILE A 1 432 ? 21.974 -8.824 -20.852 1.00 97.69 432 ILE A O 1
ATOM 3376 N N . ARG A 1 433 ? 22.864 -10.341 -22.239 1.00 97.44 433 ARG A N 1
ATOM 3377 C CA . ARG A 1 433 ? 22.121 -11.469 -21.655 1.00 97.44 433 ARG A CA 1
ATOM 3378 C C . ARG A 1 433 ? 22.333 -11.612 -20.136 1.00 97.44 433 ARG A C 1
ATOM 3380 O O . ARG A 1 433 ? 21.343 -11.861 -19.446 1.00 97.44 433 ARG A O 1
ATOM 3387 N N . PRO A 1 434 ? 23.547 -11.430 -19.577 1.00 97.88 434 PRO A N 1
ATOM 3388 C CA . PRO A 1 434 ? 23.762 -11.555 -18.135 1.00 97.88 434 PRO A CA 1
ATOM 3389 C C . PRO A 1 434 ? 23.079 -10.463 -17.307 1.00 97.88 434 PRO A C 1
ATOM 3391 O O . PRO A 1 434 ? 22.813 -10.697 -16.130 1.00 97.88 434 PRO A O 1
ATOM 3394 N N . CYS A 1 435 ? 22.750 -9.318 -17.916 1.00 97.12 435 CYS A N 1
ATOM 3395 C CA . CYS A 1 435 ? 21.985 -8.250 -17.274 1.00 97.12 435 CYS A CA 1
ATOM 3396 C C . CYS A 1 435 ? 20.523 -8.634 -17.022 1.00 97.12 435 CYS A C 1
ATOM 3398 O O . CYS A 1 435 ? 19.869 -7.953 -16.250 1.00 97.12 435 CYS A O 1
ATOM 3400 N N . LYS A 1 436 ? 20.017 -9.711 -17.649 1.00 97.25 436 LYS A N 1
ATOM 3401 C CA . LYS A 1 436 ? 18.611 -10.149 -17.564 1.00 97.25 436 LYS A CA 1
ATOM 3402 C C . LYS A 1 436 ? 17.622 -8.996 -17.822 1.00 97.25 436 LYS A C 1
ATOM 3404 O O . LYS A 1 436 ? 16.794 -8.714 -16.966 1.00 97.25 436 LYS A O 1
ATOM 3409 N N . PRO A 1 437 ? 17.727 -8.317 -18.976 1.00 98.00 437 PRO A N 1
ATOM 3410 C CA . PRO A 1 437 ? 16.893 -7.158 -19.257 1.00 98.00 437 PRO A CA 1
ATOM 3411 C C . PRO A 1 437 ? 15.414 -7.530 -19.339 1.00 98.00 437 PRO A C 1
ATOM 3413 O O . PRO A 1 437 ? 15.062 -8.514 -19.992 1.00 98.00 437 PRO A O 1
ATOM 3416 N N . ASP A 1 438 ? 14.570 -6.667 -18.785 1.00 97.94 438 ASP A N 1
ATOM 3417 C CA . ASP A 1 438 ? 13.126 -6.663 -19.022 1.00 97.94 438 ASP A CA 1
ATOM 3418 C C . ASP A 1 438 ? 12.783 -5.818 -20.253 1.00 97.94 438 ASP A C 1
ATOM 3420 O O . ASP A 1 438 ? 11.848 -6.120 -20.996 1.00 97.94 438 ASP A O 1
ATOM 3424 N N . ILE A 1 439 ? 13.574 -4.769 -20.505 1.00 98.50 439 ILE A N 1
ATOM 3425 C CA . ILE A 1 439 ? 13.452 -3.891 -21.670 1.00 98.50 439 ILE A CA 1
ATOM 3426 C C . ILE A 1 439 ? 14.816 -3.761 -22.350 1.00 98.50 439 ILE A C 1
ATOM 3428 O O . ILE A 1 439 ? 15.829 -3.514 -21.698 1.00 98.50 439 ILE A O 1
ATOM 3432 N N . ILE A 1 440 ? 14.848 -3.885 -23.678 1.00 98.75 440 ILE A N 1
ATOM 3433 C CA . ILE A 1 440 ? 16.039 -3.609 -24.492 1.00 98.75 440 ILE A CA 1
ATOM 3434 C C . ILE A 1 440 ? 15.709 -2.516 -25.504 1.00 98.75 440 ILE A C 1
ATOM 3436 O O . ILE A 1 440 ? 14.749 -2.634 -26.266 1.00 98.75 440 ILE A O 1
ATOM 3440 N N . ILE A 1 441 ? 16.541 -1.478 -25.556 1.00 98.75 441 ILE A N 1
ATOM 3441 C CA . ILE A 1 441 ? 16.451 -0.405 -26.549 1.00 98.75 441 ILE A CA 1
ATOM 3442 C C . ILE A 1 441 ? 17.696 -0.467 -27.429 1.00 98.75 441 ILE A C 1
ATOM 3444 O O . ILE A 1 441 ? 18.813 -0.289 -26.944 1.00 98.75 441 ILE A O 1
ATOM 3448 N N . LEU A 1 442 ? 17.502 -0.725 -28.722 1.00 98.75 442 LEU A N 1
ATOM 3449 C CA . LEU A 1 442 ? 18.578 -0.838 -29.702 1.00 98.75 442 LEU A CA 1
ATOM 3450 C C . LEU A 1 442 ? 18.730 0.458 -30.508 1.00 98.75 442 LEU A C 1
ATOM 3452 O O . LEU A 1 442 ? 17.776 0.926 -31.136 1.00 98.75 442 LEU A O 1
ATOM 3456 N N . GLY A 1 443 ? 19.951 0.991 -30.527 1.00 97.31 443 GLY A N 1
ATOM 3457 C CA . GLY A 1 443 ? 20.336 2.204 -31.244 1.00 97.31 443 GLY A CA 1
ATOM 3458 C C . GLY A 1 443 ? 21.538 1.985 -32.153 1.00 97.31 443 GLY A C 1
ATOM 3459 O O . GLY A 1 443 ? 22.666 2.280 -31.763 1.00 97.31 443 GLY A O 1
ATOM 3460 N N . TYR A 1 444 ? 21.296 1.480 -33.364 1.00 97.75 444 TYR A N 1
ATOM 3461 C CA . TYR A 1 444 ? 22.331 1.185 -34.362 1.00 97.75 444 TYR A CA 1
ATOM 3462 C C . TYR A 1 444 ? 21.967 1.741 -35.739 1.00 97.75 444 TYR A C 1
ATOM 3464 O O . TYR A 1 444 ? 20.799 1.989 -36.040 1.00 97.75 444 TYR A O 1
ATOM 3472 N N . GLY A 1 445 ? 22.980 1.918 -36.590 1.00 95.50 445 GLY A N 1
ATOM 3473 C CA . GLY A 1 445 ? 22.820 2.402 -37.958 1.00 95.50 445 GLY A CA 1
ATOM 3474 C C . GLY A 1 445 ? 23.697 3.605 -38.310 1.00 95.50 445 GLY A C 1
ATOM 3475 O O . GLY A 1 445 ? 24.016 3.784 -39.485 1.00 95.50 445 GLY A O 1
ATOM 3476 N N . CYS A 1 446 ? 24.148 4.409 -37.332 1.00 94.69 446 CYS A N 1
ATOM 3477 C CA . CYS A 1 446 ? 25.011 5.568 -37.610 1.00 94.69 446 CYS A CA 1
ATOM 3478 C C . CYS A 1 446 ? 26.336 5.128 -38.250 1.00 94.69 446 CYS A C 1
ATOM 3480 O O . CYS A 1 446 ? 26.777 5.697 -39.253 1.00 94.69 446 CYS A O 1
ATOM 3482 N N . ASN A 1 447 ? 26.973 4.098 -37.687 1.00 96.25 447 ASN A N 1
ATOM 3483 C CA . ASN A 1 447 ? 28.235 3.566 -38.204 1.00 96.25 447 ASN A CA 1
ATOM 3484 C C . ASN A 1 447 ? 28.033 2.625 -39.393 1.00 96.25 447 ASN A C 1
ATOM 3486 O O . ASN A 1 447 ? 28.896 2.581 -40.264 1.00 96.25 447 ASN A O 1
ATOM 3490 N N . ASP A 1 448 ? 26.880 1.960 -39.475 1.00 96.75 448 ASP A N 1
ATOM 3491 C CA . ASP A 1 448 ? 26.509 1.088 -40.589 1.00 96.75 448 ASP A CA 1
ATOM 3492 C C . ASP A 1 448 ? 26.245 1.878 -41.883 1.00 96.75 448 ASP A C 1
ATOM 3494 O O . ASP A 1 448 ? 26.501 1.368 -42.977 1.00 96.75 448 ASP A O 1
ATOM 3498 N N . ALA A 1 449 ? 25.769 3.126 -41.777 1.00 93.75 449 ALA A N 1
ATOM 3499 C CA . ALA A 1 449 ? 25.586 4.022 -42.917 1.00 93.75 449 ALA A CA 1
ATOM 3500 C C . ALA A 1 449 ? 26.894 4.179 -43.715 1.00 93.75 449 ALA A C 1
ATOM 3502 O O . ALA A 1 449 ? 27.964 4.417 -43.144 1.00 93.75 449 ALA A O 1
ATOM 3503 N N . GLY A 1 450 ? 26.789 4.040 -45.039 1.00 88.50 450 GLY A N 1
ATOM 3504 C CA . GLY A 1 450 ? 27.910 3.845 -45.968 1.00 88.50 450 GLY A CA 1
ATOM 3505 C C . GLY A 1 450 ? 28.138 2.382 -46.388 1.00 88.50 450 GLY A C 1
ATOM 3506 O O . GLY A 1 450 ? 28.735 2.135 -47.434 1.00 88.50 450 GLY A O 1
ATOM 3507 N N . SER A 1 451 ? 27.604 1.407 -45.642 1.00 91.88 451 SER A N 1
ATOM 3508 C CA . SER A 1 451 ? 27.628 -0.020 -46.009 1.00 91.88 451 SER A CA 1
ATOM 3509 C C . SER A 1 451 ? 26.454 -0.409 -46.928 1.00 91.88 451 SER A C 1
ATOM 3511 O O . SER A 1 451 ? 25.463 0.325 -47.016 1.00 91.88 451 SER A O 1
ATOM 3513 N N . PRO A 1 452 ? 26.504 -1.577 -47.605 1.00 94.75 452 PRO A N 1
ATOM 3514 C CA . PRO A 1 452 ? 25.362 -2.097 -48.355 1.00 94.75 452 PRO A CA 1
ATOM 3515 C C . PRO A 1 452 ? 24.119 -2.269 -47.455 1.00 94.75 452 PRO A C 1
ATOM 3517 O O . PRO A 1 452 ? 24.208 -2.954 -46.437 1.00 94.75 452 PRO A O 1
ATOM 3520 N N . PRO A 1 453 ? 22.935 -1.742 -47.819 1.00 94.44 453 PRO A N 1
ATOM 3521 C CA . PRO A 1 453 ? 21.762 -1.778 -46.937 1.00 94.44 453 PRO A CA 1
ATOM 3522 C C . PRO A 1 453 ? 21.310 -3.199 -46.551 1.00 94.44 453 PRO A C 1
ATOM 3524 O O . PRO A 1 453 ? 20.930 -3.455 -45.409 1.00 94.44 453 PRO A O 1
ATOM 3527 N N . ALA A 1 454 ? 21.432 -4.166 -47.468 1.00 95.75 454 ALA A N 1
ATOM 3528 C CA . ALA A 1 454 ? 21.139 -5.575 -47.188 1.00 95.75 454 ALA A CA 1
ATOM 3529 C C . ALA A 1 454 ? 22.032 -6.168 -46.079 1.00 95.75 454 ALA A C 1
ATOM 3531 O O . ALA A 1 454 ? 21.581 -7.028 -45.323 1.00 95.75 454 ALA A O 1
ATOM 3532 N N . PHE A 1 455 ? 23.273 -5.685 -45.953 1.00 96.69 455 PHE A N 1
ATOM 3533 C CA . PHE A 1 455 ? 24.193 -6.101 -44.896 1.00 96.69 455 PHE A CA 1
ATOM 3534 C C . PHE A 1 455 ? 23.700 -5.634 -43.524 1.00 96.69 455 PHE A C 1
ATOM 3536 O O . PHE A 1 455 ? 23.669 -6.427 -42.585 1.00 96.69 455 PHE A O 1
ATOM 3543 N N . PHE A 1 456 ? 23.244 -4.384 -43.418 1.00 97.56 456 PHE A N 1
ATOM 3544 C CA . PHE A 1 456 ? 22.630 -3.868 -42.195 1.00 97.56 456 PHE A CA 1
ATOM 3545 C C . PHE A 1 456 ? 21.339 -4.614 -41.849 1.00 97.56 456 PHE A C 1
ATOM 3547 O O . PHE A 1 456 ? 21.181 -5.056 -40.715 1.00 97.56 456 PHE A O 1
ATOM 3554 N N . LYS A 1 457 ? 20.459 -4.842 -42.836 1.00 98.12 457 LYS A N 1
ATOM 3555 C CA . LYS A 1 457 ? 19.211 -5.606 -42.652 1.00 98.12 457 LYS A CA 1
ATOM 3556 C C . LYS A 1 457 ? 19.452 -6.958 -41.996 1.00 98.12 457 LYS A C 1
ATOM 3558 O O . LYS A 1 457 ? 18.758 -7.316 -41.050 1.00 98.12 457 LYS A O 1
ATOM 3563 N N . TYR A 1 458 ? 20.426 -7.698 -42.520 1.00 98.19 458 TYR A N 1
ATOM 3564 C CA . TYR A 1 458 ? 20.755 -9.034 -42.046 1.00 98.19 458 TYR A CA 1
ATOM 3565 C C . TYR A 1 458 ? 21.241 -9.015 -40.590 1.00 98.19 458 TYR A C 1
ATOM 3567 O O . TYR A 1 458 ? 20.685 -9.718 -39.749 1.00 98.19 458 TYR A O 1
ATOM 3575 N N . HIS A 1 459 ? 22.228 -8.174 -40.268 1.00 98.50 459 HIS A N 1
ATOM 3576 C CA . HIS A 1 459 ? 22.811 -8.140 -38.924 1.00 98.50 459 HIS A CA 1
ATOM 3577 C C . HIS A 1 459 ? 21.869 -7.528 -37.887 1.00 98.50 459 HIS A C 1
ATOM 3579 O O . HIS A 1 459 ? 21.732 -8.071 -36.794 1.00 98.50 459 HIS A O 1
ATOM 3585 N N . MET A 1 460 ? 21.156 -6.455 -38.233 1.00 98.56 460 MET A N 1
ATOM 3586 C CA . MET A 1 460 ? 20.168 -5.869 -37.330 1.00 98.56 460 MET A CA 1
ATOM 3587 C C . MET A 1 460 ? 19.030 -6.855 -37.027 1.00 98.56 460 MET A C 1
ATOM 3589 O O . MET A 1 460 ? 18.571 -6.932 -35.892 1.00 98.56 460 MET A O 1
ATOM 3593 N N . GLY A 1 461 ? 18.618 -7.666 -38.009 1.00 98.62 461 GLY A N 1
ATOM 3594 C CA . GLY A 1 461 ? 17.641 -8.731 -37.790 1.00 98.62 461 GLY A CA 1
ATOM 3595 C C . GLY A 1 461 ? 18.123 -9.807 -36.811 1.00 98.62 461 GLY A C 1
ATOM 3596 O O . GLY A 1 461 ? 17.374 -10.194 -35.918 1.00 98.62 461 GLY A O 1
ATOM 3597 N N . ILE A 1 462 ? 19.382 -10.250 -36.919 1.00 98.69 462 ILE A N 1
ATOM 3598 C CA . ILE A 1 462 ? 19.980 -11.193 -35.954 1.00 98.69 462 ILE A CA 1
ATOM 3599 C C . ILE A 1 462 ? 20.037 -10.576 -34.554 1.00 98.69 462 ILE A C 1
ATOM 3601 O O . ILE A 1 462 ? 19.667 -11.234 -33.584 1.00 98.69 462 ILE A O 1
ATOM 3605 N N . LEU A 1 463 ? 20.453 -9.313 -34.445 1.00 98.75 463 LEU A N 1
ATOM 3606 C CA . LEU A 1 463 ? 20.534 -8.623 -33.161 1.00 98.75 463 LEU A CA 1
ATOM 3607 C C . LEU A 1 463 ? 19.156 -8.498 -32.492 1.00 98.75 463 LEU A C 1
ATOM 3609 O O . LEU A 1 463 ? 19.026 -8.761 -31.299 1.00 98.75 463 LEU A O 1
ATOM 3613 N N . ILE A 1 464 ? 18.109 -8.169 -33.257 1.00 98.81 464 ILE A N 1
ATOM 3614 C CA . ILE A 1 464 ? 16.730 -8.135 -32.746 1.00 98.81 464 ILE A CA 1
ATOM 3615 C C . ILE A 1 464 ? 16.278 -9.528 -32.295 1.00 98.81 464 ILE A C 1
ATOM 3617 O O . ILE A 1 464 ? 15.667 -9.648 -31.238 1.00 98.81 464 ILE A O 1
ATOM 3621 N N . GLN A 1 465 ? 16.596 -10.591 -33.042 1.00 98.69 465 GLN A N 1
ATOM 3622 C CA . GLN A 1 465 ? 16.289 -11.959 -32.608 1.00 98.69 465 GLN A CA 1
ATOM 3623 C C . GLN A 1 465 ? 16.999 -12.315 -31.295 1.00 98.69 465 GLN A C 1
ATOM 3625 O O . GLN A 1 465 ? 16.380 -12.911 -30.414 1.00 98.69 465 GLN A O 1
ATOM 3630 N N . GLN A 1 466 ? 18.270 -11.932 -31.131 1.00 98.62 466 GLN A N 1
ATOM 3631 C CA . GLN A 1 466 ? 18.998 -12.124 -29.874 1.00 98.62 466 GLN A CA 1
ATOM 3632 C C . GLN A 1 466 ? 18.335 -11.359 -28.723 1.00 98.62 466 GLN A C 1
ATOM 3634 O O . GLN A 1 466 ? 18.121 -11.949 -27.663 1.00 98.62 466 GLN A O 1
ATOM 3639 N N . ALA A 1 467 ? 17.934 -10.105 -28.951 1.00 98.69 467 ALA A N 1
ATOM 3640 C CA . ALA A 1 467 ? 17.199 -9.301 -27.979 1.00 98.69 467 ALA A CA 1
ATOM 3641 C C . ALA A 1 467 ? 15.861 -9.945 -27.586 1.00 98.69 467 ALA A C 1
ATOM 3643 O O . ALA A 1 467 ? 15.599 -10.147 -26.408 1.00 98.69 467 ALA A O 1
ATOM 3644 N N . LEU A 1 468 ? 15.051 -10.372 -28.556 1.00 98.44 468 LEU A N 1
ATOM 3645 C CA . LEU A 1 468 ? 13.783 -11.058 -28.290 1.00 98.44 468 LEU A CA 1
ATOM 3646 C C . LEU A 1 468 ? 13.979 -12.390 -27.551 1.00 98.44 468 LEU A C 1
ATOM 3648 O O . LEU A 1 468 ? 13.156 -12.768 -26.722 1.00 98.44 468 LEU A O 1
ATOM 3652 N N . SER A 1 469 ? 15.088 -13.095 -27.801 1.00 98.25 469 SER A N 1
ATOM 3653 C CA . SER A 1 469 ? 15.398 -14.367 -27.133 1.00 98.25 469 SER A CA 1
ATOM 3654 C C . SER A 1 469 ? 15.662 -14.241 -25.628 1.00 98.25 469 SER A C 1
ATOM 3656 O O . SER A 1 469 ? 15.785 -15.264 -24.955 1.00 98.25 469 SER A O 1
ATOM 3658 N N . THR A 1 470 ? 15.794 -13.025 -25.086 1.00 98.06 470 THR A N 1
ATOM 3659 C CA . THR A 1 470 ? 15.897 -12.817 -23.634 1.00 98.06 470 THR A CA 1
ATOM 3660 C C . THR A 1 470 ? 14.532 -12.804 -22.948 1.00 98.06 470 THR A C 1
ATOM 3662 O O . THR A 1 470 ? 14.490 -12.900 -21.727 1.00 98.06 470 THR A O 1
ATOM 3665 N N . GLY A 1 471 ? 13.435 -12.695 -23.708 1.00 96.81 471 GLY A N 1
ATOM 3666 C CA . GLY A 1 471 ? 12.092 -12.449 -23.176 1.00 96.81 471 GLY A CA 1
ATOM 3667 C C . GLY A 1 471 ? 11.795 -10.971 -22.894 1.00 96.81 471 GLY A C 1
ATOM 3668 O O . GLY A 1 471 ? 10.701 -10.663 -22.437 1.00 96.81 471 GLY A O 1
ATOM 3669 N N . ALA A 1 472 ? 12.734 -10.063 -23.184 1.00 97.62 472 ALA A N 1
ATOM 3670 C CA . ALA A 1 472 ? 12.552 -8.631 -22.974 1.00 97.62 472 ALA A CA 1
ATOM 3671 C C . ALA A 1 472 ? 11.556 -8.016 -23.967 1.00 97.62 472 ALA A C 1
ATOM 3673 O O . ALA A 1 472 ? 11.438 -8.445 -25.120 1.00 97.62 472 ALA A O 1
ATOM 3674 N N . LYS A 1 473 ? 10.934 -6.905 -23.566 1.00 98.00 473 LYS A N 1
ATOM 3675 C CA . LYS A 1 473 ? 10.287 -5.982 -24.500 1.00 98.00 473 LYS A CA 1
ATOM 3676 C C . LYS A 1 473 ? 11.367 -5.239 -25.294 1.00 98.00 473 LYS A C 1
ATOM 3678 O O . LYS A 1 473 ? 12.220 -4.566 -24.718 1.00 98.00 473 LYS A O 1
ATOM 3683 N N . VAL A 1 474 ? 11.336 -5.350 -26.622 1.00 98.56 474 VAL A N 1
ATOM 3684 C CA . VAL A 1 474 ? 12.372 -4.779 -27.500 1.00 98.56 474 VAL A CA 1
ATOM 3685 C C . VAL A 1 474 ? 11.856 -3.554 -28.250 1.00 98.56 474 VAL A C 1
ATOM 3687 O O . VAL A 1 474 ? 10.822 -3.606 -28.921 1.00 98.56 474 VAL A O 1
ATOM 3690 N N . PHE A 1 475 ? 12.631 -2.475 -28.184 1.00 98.69 475 PHE A N 1
ATOM 3691 C CA . PHE A 1 475 ? 12.439 -1.241 -28.937 1.00 98.69 475 PHE A CA 1
ATOM 3692 C C . PHE A 1 475 ? 13.658 -0.959 -29.812 1.00 98.69 475 PHE A C 1
ATOM 3694 O O . PHE A 1 475 ? 14.794 -1.255 -29.441 1.00 98.69 475 PHE A O 1
ATOM 3701 N N . VAL A 1 476 ? 13.433 -0.335 -30.965 1.00 98.81 476 VAL A N 1
ATOM 3702 C CA . VAL A 1 476 ? 14.503 0.111 -31.861 1.00 98.81 476 VAL A CA 1
ATOM 3703 C C . VAL A 1 476 ? 14.276 1.572 -32.202 1.00 98.81 476 VAL A C 1
ATOM 3705 O O . VAL A 1 476 ? 13.232 1.916 -32.753 1.00 98.81 476 VAL A O 1
ATOM 3708 N N . HIS A 1 477 ? 15.239 2.444 -31.910 1.00 98.19 477 HIS A N 1
ATOM 3709 C CA . HIS A 1 477 ? 15.150 3.835 -32.349 1.00 98.19 477 HIS A CA 1
ATOM 3710 C C . HIS A 1 477 ? 15.904 4.057 -33.660 1.00 98.19 477 HIS A C 1
ATOM 3712 O O . HIS A 1 477 ? 16.904 3.402 -33.952 1.00 98.19 477 HIS A O 1
ATOM 3718 N N . GLY A 1 478 ? 15.408 4.992 -34.468 1.00 96.69 478 GLY A N 1
ATOM 3719 C CA . GLY A 1 478 ? 16.051 5.383 -35.717 1.00 96.69 478 GLY A CA 1
ATOM 3720 C C . GLY A 1 478 ? 17.361 6.144 -35.517 1.00 96.69 478 GLY A C 1
ATOM 3721 O O . GLY A 1 478 ? 17.730 6.546 -34.414 1.00 96.69 478 GLY A O 1
ATOM 3722 N N . ILE A 1 479 ? 18.042 6.381 -36.628 1.00 96.38 479 ILE A N 1
ATOM 3723 C CA . ILE A 1 479 ? 19.206 7.251 -36.757 1.00 96.38 479 ILE A CA 1
ATOM 3724 C C . ILE A 1 479 ? 18.722 8.710 -36.770 1.00 96.38 479 ILE A C 1
ATOM 3726 O O . ILE A 1 479 ? 17.790 9.056 -37.503 1.00 96.38 479 ILE A O 1
ATOM 3730 N N . GLY A 1 480 ? 19.361 9.572 -35.973 1.00 94.38 480 GLY A N 1
ATOM 3731 C CA . GLY A 1 480 ? 19.129 11.022 -35.992 1.00 94.38 480 GLY A CA 1
ATOM 3732 C C . GLY A 1 480 ? 19.612 11.685 -37.291 1.00 94.38 480 GLY A C 1
ATOM 3733 O O . GLY A 1 480 ? 19.976 11.016 -38.254 1.00 94.38 480 GLY A O 1
ATOM 3734 N N . TYR A 1 481 ? 19.628 13.018 -37.343 1.00 94.88 481 TYR A N 1
ATOM 3735 C CA . TYR A 1 481 ? 20.221 13.726 -38.484 1.00 94.88 481 TYR A CA 1
ATOM 3736 C C . TYR A 1 481 ? 21.743 13.509 -38.524 1.00 94.88 481 TYR A C 1
ATOM 3738 O O . TYR A 1 481 ? 22.396 13.576 -37.490 1.00 94.88 481 TYR A O 1
ATOM 3746 N N . ILE A 1 482 ? 22.312 13.296 -39.711 1.00 94.25 482 ILE A N 1
ATOM 3747 C CA . ILE A 1 482 ? 23.764 13.287 -39.945 1.00 94.25 482 ILE A CA 1
ATOM 3748 C C . ILE A 1 482 ? 24.086 14.369 -40.979 1.00 94.25 482 ILE A C 1
ATOM 3750 O O . ILE A 1 482 ? 23.443 14.435 -42.030 1.00 94.25 482 ILE A O 1
ATOM 3754 N N . ASP A 1 483 ? 25.079 15.217 -40.694 1.00 92.62 483 ASP A N 1
ATOM 3755 C CA . ASP A 1 483 ? 25.552 16.242 -41.627 1.00 92.62 483 ASP A CA 1
ATOM 3756 C C . ASP A 1 483 ? 26.426 15.627 -42.727 1.00 92.62 483 ASP A C 1
ATOM 3758 O O . ASP A 1 483 ? 27.648 15.498 -42.617 1.00 92.62 483 ASP A O 1
ATOM 3762 N N . THR A 1 484 ? 25.769 15.251 -43.818 1.00 90.00 484 THR A N 1
ATOM 3763 C CA . THR A 1 484 ? 26.415 14.696 -45.010 1.00 90.00 484 THR A CA 1
ATOM 3764 C C . THR A 1 484 ? 26.659 15.759 -46.087 1.00 90.00 484 THR A C 1
ATOM 3766 O O . THR A 1 484 ? 27.320 15.471 -47.083 1.00 90.00 484 THR A O 1
ATOM 3769 N N . ALA A 1 485 ? 26.124 16.975 -45.913 1.00 82.50 485 ALA A N 1
ATOM 3770 C CA . ALA A 1 485 ? 26.139 18.041 -46.916 1.00 82.50 485 ALA A CA 1
ATOM 3771 C C . ALA A 1 485 ? 27.391 18.926 -46.822 1.00 82.50 485 ALA A C 1
ATOM 3773 O O . ALA A 1 485 ? 27.896 19.372 -47.847 1.00 82.50 485 ALA A O 1
ATOM 3774 N N . ASN A 1 486 ? 27.938 19.126 -45.618 1.00 78.12 486 ASN A N 1
ATOM 3775 C CA . ASN A 1 486 ? 29.141 19.940 -45.398 1.00 78.12 486 ASN A CA 1
ATOM 3776 C C . ASN A 1 486 ? 30.453 19.130 -45.444 1.00 78.12 486 ASN A C 1
ATOM 3778 O O . ASN A 1 486 ? 31.446 19.519 -44.833 1.00 78.12 486 ASN A O 1
ATOM 3782 N N . HIS A 1 487 ? 30.463 17.986 -46.138 1.00 69.25 487 HIS A N 1
ATOM 3783 C CA . HIS A 1 487 ? 31.596 17.048 -46.244 1.00 69.25 487 HIS A CA 1
ATOM 3784 C C . HIS A 1 487 ? 32.103 16.428 -44.925 1.00 69.25 487 HIS A C 1
ATOM 3786 O O . HIS A 1 487 ? 33.113 15.731 -44.953 1.00 69.25 487 HIS A O 1
ATOM 3792 N N . LEU A 1 488 ? 31.416 16.620 -43.790 1.00 77.81 488 LEU A N 1
ATOM 3793 C CA . LEU A 1 488 ? 31.805 16.004 -42.512 1.00 77.81 488 LEU A CA 1
ATOM 3794 C C . LEU A 1 488 ? 31.612 14.480 -42.522 1.00 77.81 488 LEU A C 1
ATOM 3796 O O . LEU A 1 488 ? 32.466 13.768 -42.004 1.00 77.81 488 LEU A O 1
ATOM 3800 N N . TRP A 1 489 ? 30.527 14.001 -43.146 1.00 89.06 489 TRP A N 1
ATOM 3801 C CA . TRP A 1 489 ? 30.164 12.576 -43.219 1.00 89.06 489 TRP A CA 1
ATOM 3802 C C . TRP A 1 489 ? 29.548 12.193 -44.575 1.00 89.06 489 TRP A C 1
ATOM 3804 O O . TRP A 1 489 ? 28.523 11.515 -44.648 1.00 89.06 489 TRP A O 1
ATOM 3814 N N . SER A 1 490 ? 30.107 12.690 -45.681 1.00 89.06 490 SER A N 1
ATOM 3815 C CA . SER A 1 490 ? 29.525 12.518 -47.029 1.00 89.06 490 SER A CA 1
ATOM 3816 C C . SER A 1 490 ? 29.311 11.051 -47.450 1.00 89.06 490 SER A C 1
ATOM 3818 O O . SER A 1 490 ? 28.350 10.728 -48.154 1.00 89.06 490 SER A O 1
ATOM 3820 N N . GLU A 1 491 ? 30.153 10.144 -46.958 1.00 89.44 491 GLU A N 1
ATOM 3821 C CA . GLU A 1 491 ? 30.070 8.698 -47.159 1.00 89.44 491 GLU A CA 1
ATOM 3822 C C . GLU A 1 491 ? 28.841 8.064 -46.491 1.00 89.44 491 GLU A C 1
ATOM 3824 O O . GLU A 1 491 ? 28.438 6.963 -46.859 1.00 89.44 491 GLU A O 1
ATOM 3829 N N . LYS A 1 492 ? 28.201 8.779 -45.558 1.00 93.12 492 LYS A N 1
ATOM 3830 C CA . LYS A 1 492 ? 26.984 8.360 -44.852 1.00 93.12 492 LYS A CA 1
ATOM 3831 C C . LYS A 1 492 ? 25.710 8.930 -45.464 1.00 93.12 492 LYS A C 1
ATOM 3833 O O . LYS A 1 492 ? 24.653 8.800 -44.864 1.00 93.12 492 LYS A O 1
ATOM 3838 N N . SER A 1 493 ? 25.771 9.535 -46.654 1.00 91.25 493 SER A N 1
ATOM 3839 C CA . SER A 1 493 ? 24.625 10.162 -47.350 1.00 91.25 493 SER A CA 1
ATOM 3840 C C . SER A 1 493 ? 23.389 9.266 -47.516 1.00 91.25 493 SER A C 1
ATOM 3842 O O . SER A 1 493 ? 22.288 9.780 -47.700 1.00 91.25 493 SER A O 1
ATOM 3844 N N . ASN A 1 494 ? 23.537 7.944 -47.398 1.00 91.56 494 ASN A N 1
ATOM 3845 C CA . ASN A 1 494 ? 22.440 6.983 -47.455 1.00 91.56 494 ASN A CA 1
ATOM 3846 C C . ASN A 1 494 ? 21.809 6.629 -46.090 1.00 91.56 494 ASN A C 1
ATOM 3848 O O . ASN A 1 494 ? 20.952 5.751 -46.062 1.00 91.56 494 ASN A O 1
ATOM 3852 N N . TYR A 1 495 ? 22.176 7.270 -44.972 1.00 94.69 495 TYR A N 1
ATOM 3853 C CA . TYR A 1 495 ? 21.682 6.889 -43.634 1.00 94.69 495 TYR A CA 1
ATOM 3854 C C . TYR A 1 495 ? 20.148 6.909 -43.502 1.00 94.69 495 TYR A C 1
ATOM 3856 O O . TYR A 1 495 ? 19.573 6.082 -42.799 1.00 94.69 495 TYR A O 1
ATOM 3864 N N . THR A 1 496 ? 19.449 7.797 -44.213 1.00 95.38 496 THR A N 1
ATOM 3865 C CA . THR A 1 496 ? 17.976 7.853 -44.184 1.00 95.38 496 THR A CA 1
ATOM 3866 C C . THR A 1 496 ? 17.327 6.602 -44.782 1.00 95.38 496 THR A C 1
ATOM 3868 O O . THR A 1 496 ? 16.244 6.216 -44.347 1.00 95.38 496 THR A O 1
ATOM 3871 N N . LEU A 1 497 ? 18.001 5.903 -45.705 1.00 96.38 497 LEU A N 1
ATOM 3872 C CA . LEU A 1 497 ? 17.543 4.607 -46.215 1.00 96.38 497 LEU A CA 1
ATOM 3873 C C . LEU A 1 497 ? 17.496 3.554 -45.099 1.00 96.38 497 LEU A C 1
ATOM 3875 O O . LEU A 1 497 ? 16.611 2.706 -45.095 1.00 96.38 497 LEU A O 1
ATOM 3879 N N . PHE A 1 498 ? 18.408 3.626 -44.130 1.00 97.50 498 PHE A N 1
ATOM 3880 C CA . PHE A 1 498 ? 18.466 2.686 -43.013 1.00 97.50 498 PHE A CA 1
ATOM 3881 C C . PHE A 1 498 ? 17.290 2.926 -42.058 1.00 97.50 498 PHE A C 1
ATOM 3883 O O . PHE A 1 498 ? 16.680 1.962 -41.606 1.00 97.50 498 PHE A O 1
ATOM 3890 N N . ASN A 1 499 ? 16.894 4.187 -41.836 1.00 97.50 499 ASN A N 1
ATOM 3891 C CA . ASN A 1 499 ? 15.659 4.521 -41.112 1.00 97.50 499 ASN A CA 1
ATOM 3892 C C . ASN A 1 499 ? 14.417 3.964 -41.811 1.00 97.50 499 ASN A C 1
ATOM 3894 O O . ASN A 1 499 ? 13.563 3.358 -41.166 1.00 97.50 499 ASN A O 1
ATOM 3898 N N . GLU A 1 500 ? 14.328 4.120 -43.134 1.00 97.44 500 GLU A N 1
ATOM 3899 C CA . GLU A 1 500 ? 13.223 3.555 -43.913 1.00 97.44 500 GLU A CA 1
ATOM 3900 C C . GLU A 1 500 ? 13.176 2.027 -43.798 1.00 97.44 500 GLU A C 1
ATOM 3902 O O . GLU A 1 500 ? 12.101 1.458 -43.608 1.00 97.44 500 GLU A O 1
ATOM 3907 N N . MET A 1 501 ? 14.333 1.362 -43.825 1.00 97.44 501 MET A N 1
ATOM 3908 C CA . MET A 1 501 ? 14.427 -0.086 -43.635 1.00 97.44 501 MET A CA 1
ATOM 3909 C C . MET A 1 501 ? 14.041 -0.523 -42.224 1.00 97.44 501 MET A C 1
ATOM 3911 O O . MET A 1 501 ? 13.291 -1.487 -42.080 1.00 97.44 501 MET A O 1
ATOM 3915 N N . LEU A 1 502 ? 14.505 0.177 -41.184 1.00 98.44 502 LEU A N 1
ATOM 3916 C CA . LEU A 1 502 ? 14.099 -0.083 -39.801 1.00 98.44 502 LEU A CA 1
ATOM 3917 C C . LEU A 1 502 ? 12.579 0.016 -39.658 1.00 98.44 502 LEU A C 1
ATOM 3919 O O . LEU A 1 502 ? 11.953 -0.896 -39.122 1.00 98.44 502 LEU A O 1
ATOM 3923 N N . LYS A 1 503 ? 11.995 1.085 -40.202 1.00 98.25 503 LYS A N 1
ATOM 3924 C CA . LYS A 1 503 ? 10.571 1.406 -40.099 1.00 98.25 503 LYS A CA 1
ATOM 3925 C C . LYS A 1 503 ? 9.667 0.460 -40.884 1.00 98.25 503 LYS A C 1
ATOM 3927 O O . LYS A 1 503 ? 8.608 0.089 -40.388 1.00 98.25 503 LYS A O 1
ATOM 3932 N N . LYS A 1 504 ? 10.035 0.122 -42.122 1.00 97.94 504 LYS A N 1
ATOM 3933 C CA . LYS A 1 504 ? 9.144 -0.573 -43.069 1.00 97.94 504 LYS A CA 1
ATOM 3934 C C . LYS A 1 504 ? 9.420 -2.062 -43.202 1.00 97.94 504 LYS A C 1
ATOM 3936 O O . LYS A 1 504 ? 8.530 -2.791 -43.627 1.00 97.94 504 LYS A O 1
ATOM 3941 N N . GLU A 1 505 ? 10.626 -2.512 -42.870 1.00 97.88 505 GLU A N 1
ATOM 3942 C CA . GLU A 1 505 ? 11.051 -3.884 -43.148 1.00 97.88 505 GLU A CA 1
ATOM 3943 C C . GLU A 1 505 ? 11.525 -4.612 -41.895 1.00 97.88 505 GLU A C 1
ATOM 3945 O O . GLU A 1 505 ? 10.978 -5.657 -41.564 1.00 97.88 505 GLU A O 1
ATOM 3950 N N . ILE A 1 506 ? 12.533 -4.082 -41.200 1.00 98.56 506 ILE A N 1
ATOM 3951 C CA . ILE A 1 506 ? 13.224 -4.805 -40.127 1.00 98.56 506 ILE A CA 1
ATOM 3952 C C . ILE A 1 506 ? 12.331 -4.904 -38.890 1.00 98.56 506 ILE A C 1
ATOM 3954 O O . ILE A 1 506 ? 11.985 -6.010 -38.494 1.00 98.56 506 ILE A O 1
ATOM 3958 N N . CYS A 1 507 ? 11.915 -3.783 -38.292 1.00 98.62 507 CYS A N 1
ATOM 3959 C CA . CYS A 1 507 ? 11.133 -3.825 -37.053 1.00 98.62 507 CYS A CA 1
ATOM 3960 C C . CYS A 1 507 ? 9.782 -4.547 -37.232 1.00 98.62 507 CYS A C 1
ATOM 3962 O O . CYS A 1 507 ? 9.481 -5.432 -36.426 1.00 98.62 507 CYS A O 1
ATOM 3964 N N . PRO A 1 508 ? 9.009 -4.292 -38.315 1.00 98.44 508 PRO A N 1
ATOM 3965 C CA . PRO A 1 508 ? 7.773 -5.028 -38.573 1.00 98.44 508 PRO A CA 1
ATOM 3966 C C . PRO A 1 508 ? 7.970 -6.538 -38.753 1.00 98.44 508 PRO A C 1
ATOM 3968 O O . PRO A 1 508 ? 7.135 -7.304 -38.281 1.00 98.44 508 PRO A O 1
ATOM 3971 N N . ALA A 1 509 ? 9.066 -6.986 -39.384 1.00 98.25 509 ALA A N 1
ATOM 3972 C CA . ALA A 1 509 ? 9.333 -8.416 -39.580 1.00 98.25 509 ALA A CA 1
ATOM 3973 C C . ALA A 1 509 ? 9.527 -9.186 -38.262 1.00 98.25 509 ALA A C 1
ATOM 3975 O O . ALA A 1 509 ? 9.339 -10.401 -38.237 1.00 98.25 509 ALA A O 1
ATOM 3976 N N . TYR A 1 510 ? 9.878 -8.485 -37.182 1.00 98.38 510 TYR A N 1
ATOM 3977 C CA . TYR A 1 510 ? 10.085 -9.055 -35.851 1.00 98.38 510 TYR A CA 1
ATOM 3978 C C . TYR A 1 510 ? 9.015 -8.647 -34.833 1.00 98.38 510 TYR A C 1
ATOM 3980 O O . TYR A 1 510 ? 9.096 -9.057 -33.679 1.00 98.38 510 TYR A O 1
ATOM 3988 N N . GLY A 1 511 ? 8.025 -7.841 -35.233 1.00 97.19 511 GLY A N 1
ATOM 3989 C CA . GLY A 1 511 ? 6.994 -7.336 -34.325 1.00 97.19 511 GLY A CA 1
ATOM 3990 C C . GLY A 1 511 ? 7.527 -6.411 -33.223 1.00 97.19 511 GLY A C 1
ATOM 3991 O O . GLY A 1 511 ? 6.892 -6.293 -32.179 1.00 97.19 511 GLY A O 1
ATOM 3992 N N . VAL A 1 512 ? 8.683 -5.769 -33.434 1.00 97.94 512 VAL A N 1
ATOM 3993 C CA . VAL A 1 512 ? 9.269 -4.818 -32.474 1.00 97.94 512 VAL A CA 1
ATOM 3994 C C . VAL A 1 512 ? 8.899 -3.384 -32.828 1.00 97.94 512 VAL A C 1
ATOM 3996 O O . VAL A 1 512 ? 8.662 -3.048 -33.991 1.00 97.94 512 VAL A O 1
ATOM 3999 N N . GLU A 1 513 ? 8.842 -2.518 -31.822 1.00 97.00 513 GLU A N 1
ATOM 4000 C CA . GLU A 1 513 ? 8.449 -1.127 -32.023 1.00 97.00 513 GLU A CA 1
ATOM 4001 C C . GLU A 1 513 ? 9.609 -0.278 -32.550 1.00 97.00 513 GLU A C 1
ATOM 4003 O O . GLU A 1 513 ? 10.695 -0.245 -31.969 1.00 97.00 513 GLU A O 1
ATOM 4008 N N . TYR A 1 514 ? 9.347 0.450 -33.639 1.00 98.25 514 TYR A N 1
ATOM 4009 C CA . TYR A 1 514 ? 10.259 1.450 -34.189 1.00 98.25 514 TYR A CA 1
ATOM 4010 C C . TYR A 1 514 ? 9.947 2.848 -33.637 1.00 98.25 514 TYR A C 1
ATOM 4012 O O . TYR A 1 514 ? 8.803 3.311 -33.690 1.00 98.25 514 TYR A O 1
ATOM 4020 N N . ILE A 1 515 ? 10.980 3.542 -33.161 1.00 98.31 515 ILE A N 1
ATOM 4021 C CA . ILE A 1 515 ? 10.909 4.887 -32.584 1.00 98.31 515 ILE A CA 1
ATOM 4022 C C . ILE A 1 515 ? 11.538 5.876 -33.568 1.00 98.31 515 ILE A C 1
ATOM 4024 O O . ILE A 1 515 ? 12.759 5.942 -33.733 1.00 98.31 515 ILE A O 1
ATOM 4028 N N . ASP A 1 516 ? 10.687 6.638 -34.254 1.00 96.88 516 ASP A N 1
ATOM 4029 C CA . ASP A 1 516 ? 11.100 7.543 -35.327 1.00 96.88 516 ASP A CA 1
ATOM 4030 C C . ASP A 1 516 ? 11.560 8.902 -34.783 1.00 96.88 516 ASP A C 1
ATOM 4032 O O . ASP A 1 516 ? 10.764 9.824 -34.605 1.00 96.88 516 ASP A O 1
ATOM 4036 N N . ILE A 1 517 ? 12.860 9.033 -34.520 1.00 96.06 517 ILE A N 1
ATOM 4037 C CA . ILE A 1 517 ? 13.446 10.275 -33.989 1.00 96.06 517 ILE A CA 1
ATOM 4038 C C . ILE A 1 517 ? 13.830 11.279 -35.091 1.00 96.06 517 ILE A C 1
ATOM 4040 O O . ILE A 1 517 ? 13.955 12.478 -34.834 1.00 96.06 517 ILE A O 1
ATOM 4044 N N . TYR A 1 518 ? 13.996 10.816 -36.333 1.00 95.69 518 TYR A N 1
ATOM 4045 C CA . TYR A 1 518 ? 14.565 11.597 -37.435 1.00 95.69 518 TYR A CA 1
ATOM 4046 C C . TYR A 1 518 ? 13.803 12.895 -37.774 1.00 95.69 518 TYR A C 1
ATOM 4048 O O . TYR A 1 518 ? 14.455 13.938 -37.896 1.00 95.69 518 TYR A O 1
ATOM 4056 N N . PRO A 1 519 ? 12.455 12.910 -37.878 1.00 94.88 519 PRO A N 1
ATOM 4057 C CA . PRO A 1 519 ? 11.720 14.113 -38.275 1.00 94.88 519 PRO A CA 1
ATOM 4058 C C . PRO A 1 519 ? 11.939 15.304 -37.337 1.00 94.88 519 PRO A C 1
ATOM 4060 O O . PRO A 1 519 ? 11.884 16.455 -37.768 1.00 94.88 519 PRO A O 1
ATOM 4063 N N . SER A 1 520 ? 12.180 15.043 -36.052 1.00 92.44 520 SER A N 1
ATOM 4064 C CA . SER A 1 520 ? 12.441 16.085 -35.060 1.00 92.44 520 SER A CA 1
ATOM 4065 C C . SER A 1 520 ? 13.845 16.668 -35.212 1.00 92.44 520 SER A C 1
ATOM 4067 O O . SER A 1 520 ? 13.997 17.888 -35.194 1.00 92.44 520 SER A O 1
ATOM 4069 N N . PHE A 1 521 ? 14.849 15.823 -35.467 1.00 92.25 521 PHE A N 1
ATOM 4070 C CA . PHE A 1 521 ? 16.209 16.276 -35.764 1.00 92.25 521 PHE A CA 1
ATOM 4071 C C . PHE A 1 521 ? 16.283 17.089 -37.059 1.00 92.25 521 PHE A C 1
ATOM 4073 O O . PHE A 1 521 ? 16.951 18.117 -37.097 1.00 92.25 521 PHE A O 1
ATOM 4080 N N . GLN A 1 522 ? 15.572 16.666 -38.109 1.00 92.31 522 GLN A N 1
ATOM 4081 C CA . GLN A 1 522 ? 15.596 17.337 -39.411 1.00 92.31 522 GLN A CA 1
ATOM 4082 C C . GLN A 1 522 ? 15.060 18.778 -39.357 1.00 92.31 522 GLN A C 1
ATOM 4084 O O . GLN A 1 522 ? 15.488 19.618 -40.146 1.00 92.31 522 GLN A O 1
ATOM 4089 N N . LYS A 1 523 ? 14.130 19.076 -38.441 1.00 93.19 523 LYS A N 1
ATOM 4090 C CA . LYS A 1 523 ? 13.530 20.414 -38.305 1.00 93.19 523 LYS A CA 1
ATOM 4091 C C . LYS A 1 523 ? 14.519 21.469 -37.818 1.00 93.19 523 LYS A C 1
ATOM 4093 O O . LYS A 1 523 ? 14.417 22.614 -38.244 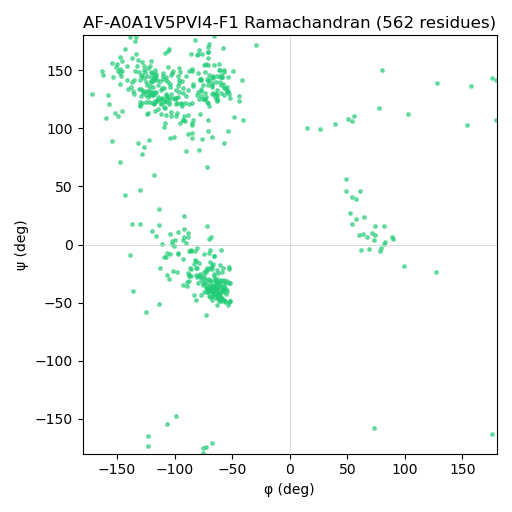1.00 93.19 523 LYS A O 1
ATOM 4098 N N . ASP A 1 524 ? 15.430 21.096 -36.923 1.00 93.94 524 ASP A N 1
ATOM 4099 C CA . ASP A 1 524 ? 16.429 22.011 -36.363 1.00 93.94 524 ASP A CA 1
ATOM 4100 C C . ASP A 1 524 ? 17.747 21.276 -36.040 1.00 93.94 524 ASP A C 1
ATOM 4102 O O . ASP A 1 524 ? 18.082 21.053 -34.870 1.00 93.94 524 ASP A O 1
ATOM 4106 N N . PRO A 1 525 ? 18.518 20.864 -37.068 1.00 92.38 525 PRO A N 1
ATOM 4107 C CA . PRO A 1 525 ? 19.751 20.113 -36.853 1.00 92.38 525 PRO A CA 1
ATOM 4108 C C . PRO A 1 525 ? 20.781 20.890 -36.031 1.00 92.38 525 PRO A C 1
ATOM 4110 O O . PRO A 1 525 ? 21.506 20.300 -35.236 1.00 92.38 525 PRO A O 1
ATOM 4113 N N . ALA A 1 526 ? 20.829 22.218 -36.181 1.00 92.12 526 ALA A N 1
ATOM 4114 C CA . ALA A 1 526 ? 21.779 23.072 -35.472 1.00 92.12 526 ALA A CA 1
ATOM 4115 C C . ALA A 1 526 ? 21.565 23.054 -33.951 1.00 92.12 526 ALA A C 1
ATOM 4117 O O . ALA A 1 526 ? 22.529 23.176 -33.196 1.00 92.12 526 ALA A O 1
ATOM 4118 N N . LYS A 1 527 ? 20.316 22.885 -33.504 1.00 96.00 527 LYS A N 1
ATOM 4119 C CA . LYS A 1 527 ? 19.973 22.740 -32.089 1.00 96.00 527 LYS A CA 1
ATOM 4120 C C . LYS A 1 527 ? 20.287 21.349 -31.548 1.00 96.00 527 LYS A C 1
ATOM 4122 O O . LYS A 1 527 ? 20.785 21.230 -30.431 1.00 96.00 527 LYS A O 1
ATOM 4127 N N . PHE A 1 528 ? 19.955 20.303 -32.302 1.00 96.50 528 PHE A N 1
ATOM 4128 C CA . PHE A 1 528 ? 19.967 18.927 -31.794 1.00 96.50 528 PHE A CA 1
ATOM 4129 C C . PHE A 1 528 ? 21.285 18.177 -32.028 1.00 96.50 528 PHE A C 1
ATOM 4131 O O . PHE A 1 528 ? 21.510 17.129 -31.423 1.00 96.50 528 PHE A O 1
ATOM 4138 N N . MET A 1 529 ? 22.181 18.712 -32.858 1.00 94.44 529 MET A N 1
ATOM 4139 C CA . MET A 1 529 ? 23.465 18.092 -33.190 1.00 94.44 529 MET A CA 1
ATOM 4140 C C . MET A 1 529 ? 24.643 18.851 -32.585 1.00 94.44 529 MET A C 1
ATOM 4142 O O . MET A 1 529 ? 24.646 20.075 -32.466 1.00 94.44 529 MET A O 1
ATOM 4146 N N . ARG A 1 530 ? 25.702 18.119 -32.239 1.00 94.56 530 ARG A N 1
ATOM 4147 C CA . ARG A 1 530 ? 27.014 18.702 -31.953 1.00 94.56 530 ARG A CA 1
ATOM 4148 C C . ARG A 1 530 ? 27.648 19.215 -33.240 1.00 94.56 530 ARG A C 1
ATOM 4150 O O . ARG A 1 530 ? 27.282 18.838 -34.349 1.00 94.56 530 ARG A O 1
ATOM 4157 N N . LYS A 1 531 ? 28.695 20.026 -33.069 1.00 91.69 531 LYS A N 1
ATOM 4158 C CA . LYS A 1 531 ? 29.509 20.559 -34.174 1.00 91.69 531 LYS A CA 1
ATOM 4159 C C . LYS A 1 531 ? 30.189 19.483 -35.024 1.00 91.69 531 LYS A C 1
ATOM 4161 O O . LYS A 1 531 ? 30.627 19.794 -36.121 1.00 91.69 531 LYS A O 1
ATOM 4166 N N . ASP A 1 532 ? 30.304 18.256 -34.515 1.00 92.06 532 ASP A N 1
ATOM 4167 C CA . ASP A 1 532 ? 30.821 17.129 -35.293 1.00 92.06 532 ASP A CA 1
ATOM 4168 C C . ASP A 1 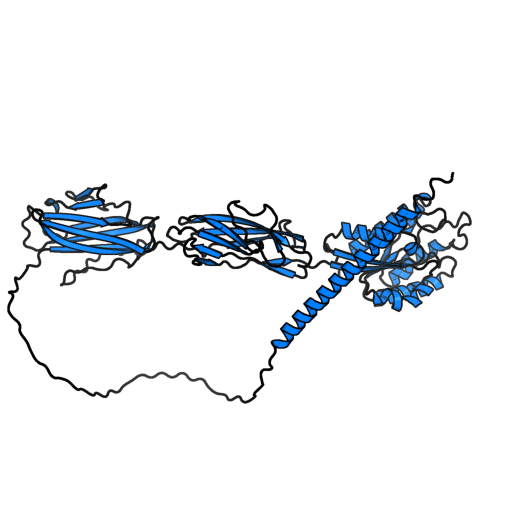532 ? 29.819 16.605 -36.330 1.00 92.06 532 ASP A C 1
ATOM 4170 O O . ASP A 1 532 ? 30.196 15.774 -37.145 1.00 92.06 532 ASP A O 1
ATOM 4174 N N . GLY A 1 533 ? 28.568 17.079 -36.328 1.00 92.25 533 GLY A N 1
ATOM 4175 C CA . GLY A 1 533 ? 27.564 16.734 -37.331 1.00 92.25 533 GLY A CA 1
ATOM 4176 C C . GLY A 1 533 ? 26.980 15.325 -37.203 1.00 92.25 533 GLY A C 1
ATOM 4177 O O . GLY A 1 533 ? 26.239 14.919 -38.094 1.00 92.25 533 GLY A O 1
ATOM 4178 N N . MET A 1 534 ? 27.283 14.579 -36.132 1.00 91.75 534 MET A N 1
ATOM 4179 C CA . MET A 1 534 ? 26.794 13.204 -35.936 1.00 91.75 534 MET A CA 1
ATOM 4180 C C . MET A 1 534 ? 26.295 12.928 -34.519 1.00 91.75 534 MET A C 1
ATOM 4182 O O . MET A 1 534 ? 25.285 12.249 -34.360 1.00 91.75 534 MET A O 1
ATOM 4186 N N . HIS A 1 535 ? 26.964 13.425 -33.482 1.00 95.62 535 HIS A N 1
ATOM 4187 C CA . HIS A 1 535 ? 26.541 13.162 -32.108 1.00 95.62 535 HIS A CA 1
ATOM 4188 C C . HIS A 1 535 ? 25.527 14.197 -31.641 1.00 95.62 535 HIS A C 1
ATOM 4190 O O . HIS A 1 535 ? 25.571 15.359 -32.048 1.00 95.62 535 HIS A O 1
ATOM 4196 N N . TRP A 1 536 ? 24.628 13.797 -30.751 1.00 96.81 536 TRP A N 1
ATOM 4197 C CA . TRP A 1 536 ? 23.566 14.686 -30.288 1.00 96.81 536 TRP A CA 1
ATOM 4198 C C . TRP A 1 536 ? 24.071 15.716 -29.274 1.00 96.81 536 TRP A C 1
ATOM 4200 O O . TRP A 1 536 ? 24.941 15.440 -28.434 1.00 96.81 536 TRP A O 1
ATOM 4210 N N . SER A 1 537 ? 23.538 16.935 -29.361 1.00 97.06 537 SER A N 1
ATOM 4211 C CA . SER A 1 537 ? 23.672 17.946 -28.308 1.00 97.06 537 SER A CA 1
ATOM 4212 C C . SER A 1 537 ? 22.927 17.496 -27.044 1.00 97.06 537 SER A C 1
ATOM 4214 O O . SER A 1 537 ? 22.312 16.428 -27.020 1.00 97.06 537 SER A O 1
ATOM 4216 N N . LYS A 1 538 ? 22.960 18.308 -25.982 1.00 97.06 538 LYS A N 1
ATOM 4217 C CA . LYS A 1 538 ? 22.144 18.033 -24.794 1.00 97.06 538 LYS A CA 1
ATOM 4218 C C . LYS A 1 538 ? 20.656 18.037 -25.156 1.00 97.06 538 LYS A C 1
ATOM 4220 O O . LYS A 1 538 ? 19.937 17.111 -24.819 1.00 97.06 538 LYS A O 1
ATOM 4225 N N . GLU A 1 539 ? 20.232 19.022 -25.937 1.00 97.69 539 GLU A N 1
ATOM 4226 C CA . GLU A 1 539 ? 18.862 19.160 -26.422 1.00 97.69 539 GLU A CA 1
ATOM 4227 C C . GLU A 1 539 ? 18.458 18.001 -27.344 1.00 97.69 539 GLU A C 1
ATOM 4229 O O . GLU A 1 539 ? 17.296 17.602 -27.363 1.00 97.69 539 GLU A O 1
ATOM 4234 N N . GLY A 1 540 ? 19.400 17.463 -28.125 1.00 97.81 540 GLY A N 1
ATOM 4235 C CA . GLY A 1 540 ? 19.168 16.274 -28.946 1.00 97.81 540 GLY A CA 1
ATOM 4236 C C . GLY A 1 540 ? 19.035 15.002 -28.107 1.00 97.81 540 GLY A C 1
ATOM 4237 O O . GLY A 1 540 ? 18.158 14.186 -28.377 1.00 97.81 540 GLY A O 1
ATOM 4238 N N . ALA A 1 541 ? 19.853 14.851 -27.062 1.00 98.12 541 ALA A N 1
ATOM 4239 C CA . ALA A 1 541 ? 19.730 13.753 -26.106 1.00 98.12 541 ALA A CA 1
ATOM 4240 C C . ALA A 1 541 ? 18.388 13.809 -25.356 1.00 98.12 541 ALA A C 1
ATOM 4242 O O . ALA A 1 541 ? 17.700 12.792 -25.278 1.00 98.12 541 ALA A O 1
ATOM 4243 N N . ASP A 1 542 ? 17.978 15.000 -24.902 1.00 98.12 542 ASP A N 1
ATOM 4244 C CA . ASP A 1 542 ? 16.666 15.230 -24.288 1.00 98.12 542 ASP A CA 1
ATOM 4245 C C . ASP A 1 542 ? 15.542 14.805 -25.241 1.00 98.12 542 ASP A C 1
ATOM 4247 O O . ASP A 1 542 ? 14.645 14.059 -24.851 1.00 98.12 542 ASP A O 1
ATOM 4251 N N . LEU A 1 543 ? 15.594 15.232 -26.507 1.00 97.69 543 LEU A N 1
ATOM 4252 C CA . LEU A 1 543 ? 14.601 14.866 -27.519 1.00 97.69 543 LEU A CA 1
ATOM 4253 C C . LEU A 1 543 ? 14.473 13.341 -27.667 1.00 97.69 543 LEU A C 1
ATOM 4255 O O . LEU A 1 543 ? 13.358 12.822 -27.647 1.00 97.69 543 LEU A O 1
ATOM 4259 N N . VAL A 1 544 ? 15.594 12.624 -27.807 1.00 98.06 544 VAL A N 1
ATOM 4260 C CA . VAL A 1 544 ? 15.578 11.161 -27.966 1.00 98.06 544 VAL A CA 1
ATOM 4261 C C . VAL A 1 544 ? 15.024 10.482 -26.724 1.00 98.06 544 VAL A C 1
ATOM 4263 O O . VAL A 1 544 ? 14.139 9.639 -26.853 1.00 98.06 544 VAL A O 1
ATOM 4266 N N . ALA A 1 545 ? 15.473 10.888 -25.535 1.00 98.56 545 ALA A N 1
ATOM 4267 C CA . ALA A 1 545 ? 14.969 10.352 -24.277 1.00 98.56 545 ALA A CA 1
ATOM 4268 C C . ALA A 1 545 ? 13.444 10.492 -24.172 1.00 98.56 545 ALA A C 1
ATOM 4270 O O . ALA A 1 545 ? 12.767 9.533 -23.818 1.00 98.56 545 ALA A O 1
ATOM 4271 N N . HIS A 1 546 ? 12.882 11.641 -24.566 1.00 98.31 546 HIS A N 1
ATOM 4272 C CA . HIS A 1 546 ? 11.434 11.863 -24.541 1.00 98.31 546 HIS A CA 1
ATOM 4273 C C . HIS A 1 546 ? 10.675 11.035 -25.588 1.00 98.31 546 HIS A C 1
ATOM 4275 O O . HIS A 1 546 ? 9.583 10.548 -25.297 1.00 98.31 546 HIS A O 1
ATOM 4281 N N . GLU A 1 547 ? 11.205 10.869 -26.803 1.00 97.94 547 GLU A N 1
ATOM 4282 C CA . GLU A 1 547 ? 10.562 10.011 -27.811 1.00 97.94 547 GLU A CA 1
ATOM 4283 C C . GLU A 1 547 ? 10.591 8.533 -27.403 1.00 97.94 547 GLU A C 1
ATOM 4285 O O . GLU A 1 547 ? 9.601 7.823 -27.590 1.00 97.94 547 GLU A O 1
ATOM 4290 N N . VAL A 1 548 ? 11.685 8.086 -26.782 1.00 98.31 548 VAL A N 1
ATOM 4291 C CA . VAL A 1 548 ? 11.796 6.733 -26.231 1.00 98.31 548 VAL A CA 1
ATOM 4292 C C . VAL A 1 548 ? 10.863 6.545 -25.037 1.00 98.31 548 VAL A C 1
ATOM 4294 O O . VAL A 1 548 ? 10.078 5.597 -25.016 1.00 98.31 548 VAL A O 1
ATOM 4297 N N . PHE A 1 549 ? 10.866 7.486 -24.094 1.00 98.44 549 PHE A N 1
ATOM 4298 C CA . PHE A 1 549 ? 9.991 7.485 -22.924 1.00 98.44 549 PHE A CA 1
ATOM 4299 C C . PHE A 1 549 ? 8.518 7.338 -23.316 1.00 98.44 549 PHE A C 1
ATOM 4301 O O . PHE A 1 549 ? 7.844 6.439 -22.819 1.00 98.44 549 PHE A O 1
ATOM 4308 N N . LYS A 1 550 ? 8.028 8.136 -24.280 1.00 97.75 550 LYS A N 1
ATOM 4309 C CA . LYS A 1 550 ? 6.638 8.061 -24.779 1.00 97.75 550 LYS A CA 1
ATOM 4310 C C . LYS A 1 550 ? 6.231 6.657 -25.223 1.00 97.75 550 LYS A C 1
ATOM 4312 O O . LYS A 1 550 ? 5.055 6.315 -25.127 1.00 97.75 550 LYS A O 1
ATOM 4317 N N . LYS A 1 551 ? 7.171 5.878 -25.757 1.00 96.62 551 LYS A N 1
ATOM 4318 C CA . LYS A 1 551 ? 6.932 4.512 -26.229 1.00 96.62 551 LYS A CA 1
ATOM 4319 C C . LYS A 1 551 ? 6.994 3.499 -25.102 1.00 96.62 551 LYS A C 1
ATOM 4321 O O . LYS A 1 551 ? 6.093 2.674 -24.987 1.00 96.62 551 LYS A O 1
ATOM 4326 N N . ILE A 1 552 ? 7.973 3.627 -24.217 1.00 96.50 552 ILE A N 1
ATOM 4327 C CA . ILE A 1 552 ? 8.103 2.740 -23.061 1.00 96.50 552 ILE A CA 1
ATOM 4328 C C . ILE A 1 552 ? 6.875 2.841 -22.155 1.00 96.50 552 ILE A C 1
ATOM 4330 O O . ILE A 1 552 ? 6.267 1.816 -21.862 1.00 96.50 552 ILE A O 1
ATOM 4334 N N . VAL A 1 553 ? 6.416 4.045 -21.797 1.00 96.62 553 VAL A N 1
ATOM 4335 C CA . VAL A 1 553 ? 5.253 4.202 -20.898 1.00 96.62 553 VAL A CA 1
ATOM 4336 C C . VAL A 1 553 ? 3.953 3.619 -21.461 1.00 96.62 553 VAL A C 1
ATOM 4338 O O . VAL A 1 553 ? 3.062 3.234 -20.708 1.00 96.62 553 VAL A O 1
ATOM 4341 N N . GLN A 1 554 ? 3.825 3.491 -22.788 1.00 95.75 554 GLN A N 1
ATOM 4342 C CA . GLN A 1 554 ? 2.673 2.815 -23.400 1.00 95.75 554 GLN A CA 1
ATOM 4343 C C . GLN A 1 554 ? 2.667 1.317 -23.074 1.00 95.75 554 GLN A C 1
ATOM 4345 O O . GLN A 1 554 ? 1.592 0.738 -22.899 1.00 95.75 554 GLN A O 1
ATOM 4350 N N . SER A 1 555 ? 3.850 0.722 -22.921 1.00 94.44 555 SER A N 1
ATOM 4351 C CA . SER A 1 555 ? 4.039 -0.680 -22.546 1.00 94.44 555 SER A CA 1
ATOM 4352 C C . SER A 1 555 ? 4.021 -0.946 -21.040 1.00 94.44 555 SER A C 1
ATOM 4354 O O . SER A 1 555 ? 4.032 -2.109 -20.662 1.00 94.44 555 SER A O 1
ATOM 4356 N N . LEU A 1 556 ? 3.948 0.089 -20.192 1.00 95.00 556 LEU A N 1
ATOM 4357 C CA . LEU A 1 556 ? 3.934 -0.053 -18.732 1.00 95.00 556 LEU A CA 1
ATOM 4358 C C . LEU A 1 556 ? 2.550 0.235 -18.127 1.00 95.00 556 LEU A C 1
ATOM 4360 O O . LEU A 1 556 ? 1.820 1.101 -18.621 1.00 95.00 556 LEU A O 1
ATOM 4364 N N . ASP A 1 557 ? 2.165 -0.492 -17.077 1.00 92.25 557 ASP A N 1
ATOM 4365 C CA . ASP A 1 557 ? 0.975 -0.217 -16.258 1.00 92.25 557 ASP A CA 1
ATOM 4366 C C . ASP A 1 557 ? 1.167 1.019 -15.351 1.00 92.25 557 ASP A C 1
ATOM 4368 O O . ASP A 1 557 ? 2.151 1.748 -15.474 1.00 92.25 557 ASP A O 1
ATOM 4372 N N . SER A 1 558 ? 0.207 1.311 -14.464 1.00 88.25 558 SER A N 1
ATOM 4373 C CA . SER A 1 558 ? 0.295 2.464 -13.551 1.00 88.25 558 SER A CA 1
ATOM 4374 C C . SER A 1 558 ? 1.398 2.344 -12.498 1.00 88.25 558 SER A C 1
ATOM 4376 O O . SER A 1 558 ? 1.798 3.360 -11.937 1.00 88.25 558 SER A O 1
ATOM 4378 N N . ASN A 1 559 ? 1.886 1.131 -12.247 1.00 86.19 559 ASN A N 1
ATOM 4379 C CA . ASN A 1 559 ? 2.889 0.815 -11.235 1.00 86.19 559 ASN A CA 1
ATOM 4380 C C . ASN A 1 559 ? 4.279 0.605 -11.858 1.00 86.19 559 ASN A C 1
ATOM 4382 O O . ASN A 1 559 ? 5.222 0.284 -11.144 1.00 86.19 559 ASN A O 1
ATOM 4386 N N . GLY A 1 560 ? 4.415 0.788 -13.177 1.00 91.06 560 GLY A N 1
ATOM 4387 C CA . GLY A 1 560 ? 5.673 0.621 -13.897 1.00 91.06 560 GLY A CA 1
ATOM 4388 C C . GLY A 1 560 ? 6.008 -0.831 -14.254 1.00 91.06 560 GLY A C 1
ATOM 4389 O O . GLY A 1 560 ? 7.161 -1.104 -14.574 1.00 91.06 560 GLY A O 1
ATOM 4390 N N . ASN A 1 561 ? 5.054 -1.768 -14.204 1.00 91.06 561 ASN A N 1
ATOM 4391 C CA . ASN A 1 561 ? 5.255 -3.139 -14.696 1.00 91.06 561 ASN A CA 1
ATOM 4392 C C . ASN A 1 561 ? 4.986 -3.215 -16.202 1.00 91.06 561 ASN A C 1
ATOM 4394 O O . ASN A 1 561 ? 4.120 -2.502 -16.712 1.00 91.06 561 ASN A O 1
ATOM 4398 N N . ILE A 1 562 ? 5.668 -4.113 -16.917 1.00 92.31 562 ILE A N 1
ATOM 4399 C CA . ILE A 1 562 ? 5.360 -4.394 -18.329 1.00 92.31 562 ILE A CA 1
ATOM 4400 C C . ILE A 1 562 ? 3.953 -4.999 -18.436 1.00 92.31 562 ILE A C 1
ATOM 4402 O O . ILE A 1 562 ? 3.625 -5.951 -17.735 1.00 92.31 562 ILE A O 1
ATOM 4406 N N . LYS A 1 563 ? 3.125 -4.435 -19.320 1.00 90.75 563 LYS A N 1
ATOM 4407 C CA . LYS A 1 563 ? 1.804 -4.970 -19.671 1.00 90.75 563 LYS A CA 1
ATOM 4408 C C . LYS A 1 563 ? 1.954 -6.253 -20.489 1.00 90.75 563 LYS A C 1
ATOM 4410 O O . LYS A 1 563 ? 2.758 -6.275 -21.424 1.00 90.75 563 LYS A O 1
ATOM 4415 N N . ASP A 1 564 ? 1.130 -7.247 -20.167 1.00 68.31 564 ASP A N 1
ATOM 4416 C CA . ASP A 1 564 ? 0.971 -8.487 -20.943 1.00 68.31 564 ASP A CA 1
ATOM 4417 C C . ASP A 1 564 ? 0.482 -8.248 -22.384 1.00 68.31 564 ASP A C 1
ATOM 4419 O O . ASP A 1 564 ? -0.364 -7.340 -22.602 1.00 68.31 564 ASP A O 1
#

Sequence (564 aa):
MTKNMNKSIDNSKKHATGKSSNIKMLAAALSLLLLISFVSYFAFSCFLKPREKNIHSSDKAEVLSGNAAENASEELTESPAEVEESAGDYRSYFLTSEMSAALIIDDEKGLYDRDLKIIKNSNGSVFTISETLDAGSRIKFGIVISMGQEFKSEDYQAVVRFDGGLEKIKMLEDKDGILYDPFSKNIIIKKEVFNSPKDIILEFSATVQKDAENGQELKLSISINRRNKQVFQSSINGRINAVADFSRSSMSVRDLNGGDLWAKEIINYEVKIINSGKGRSRELIVKCPVPAGTGLADGSVQPGDFILSKDKSFISWSIGMLKPGEVKVLSYRVFTADYLTYRTAVKSGFTVMEKNTEKELFKADAPEIFTEQYSYQTIVCMGDSQIVVTEWPLILDGLLEMQYPHAEFDTILSGIRGEMAINAISRFDNDIRPCKPDIIILGYGCNDAGSPPAFFKYHMGILIQQALSTGAKVFVHGIGYIDTANHLWSEKSNYTLFNEMLKKEICPAYGVEYIDIYPSFQKDPAKFMRKDGMHWSKEGADLVAHEVFKKIVQSLDSNGNIKD

Nearest PDB structures (foldseek):
  7br2-assembly3_C  TM=7.843E-01  e=3.639E-10  Bacteroides thetaiotaomicron
  6owo-assembly1_M  TM=2.749E-01  e=1.570E-06  Mus musculus
  3ml6-assembly3_C  TM=3.243E-01  e=1.730E-05  Mus musculus
  4ikn-assembly1_A  TM=2.693E-01  e=3.562E-06  Rattus norvegicus
  6oxl-assembly1_M  TM=2.828E-01  e=1.730E-05  Mus musculus

Mean predicted aligned error: 16.89 Å

pLDDT: mean 77.23, std 24.37, range [21.58, 98.81]

Foldseek 3Di:
DPPPPVVVVVVVVVVVVVVVVVVVVVVVVVVVVVVVVVVVVVVVVVPDDDDDDDDDDDDDDDDDDDDDDDDDDDDDDDDDDDDDDDDDDDDDPPDDPFKAKDKFKDFPPDDDPVDPDPPDDPPRDDDDDPQADEAFTKMKMKMKMAGDPDDPFDFKKKKKAKDDFKDPKDWPDDDPQWDQDPVRRIIMRHRVQVRDNDIDMTMIMITGHQADDFFIKIKMKMFMDGNNHTPDIDMHIHGYHADWAFPPKAKDKDFPVRDAAAAQGKMKIKTKTARQTRYKDAWKKKKKFQWPQKAWDPPFKPPPQWDADPVNGMIMHGPGMAGNGDMDMIMTMIGGHNPQEDFRKTWMWMFMARPPPRHTRDTYDIDIHTHYHAAEFEEEEAEEVQLVPACLQVLLLVVLCVQAVRHHYHYHRHYYYLDALQNCLVCCVPRPLVSLGQEYEYEHQLNCQLPDLVVNLVSNLSSVVSVVVSVHQYEYEAFEFAPLPVVLCVSRVCSVVNLVCCVPPRCVVSVHHYQYLHVVCVVPVVQFDDPSRGHGDNVVSNSVSVSVSVVQVVQADSNGHGDD